Protein 4UYB (pdb70)

Nearest PDB structures (foldseek):
  4uyb-assembly1_A  TM=1.003E+00  e=1.995E-89  Homo sapiens
  1o6u-assembly3_E  TM=9.788E-01  e=4.193E-72  Homo sapiens
  1olm-assembly3_E  TM=9.752E-01  e=8.250E-71  Homo sapiens
  4tlg-assembly1_A  TM=9.665E-01  e=6.678E-67  Homo sapiens
  4tlg-assembly2_B  TM=9.667E-01  e=4.711E-65  Homo sapiens

Foldseek 3Di:
DFQLAVVGDDPVSVVLLVVQVPVQVPQDVLDPDPDRRNLSLLCNLVVSDNVNSNVLVVVLSVVCVVLVVVCLLVDDFPPCCVAFQWWFWFFAWPVRQTETEHEQQAADQQLVCLQDPLSSLLSVLVSRVSVSQVSQVVSCVVPVHHGQAHEYEYEAANPDFSCVPPRNLVSVLVNLLCCVSHVGPHYQAYEYHQAALLVLLSCLSNVVSHDPVHVVRYHYDFPPQLVVRCVIHPLCRQQVVSNHQHADPVRHSVNVVGTHNGHRRPPVSGPHNADDDAFPDKDKAFAQGKDKDKDQFDDFFKKKKKKKAWPDWWKKKFKWFDAADDDDDDRVVTHGPGDIDTGHRHVPMDIGMDTRHDGTMMMIMIGNHTHDDGIIMMGMDIDIRDGNPVVCVCSVRHHYD

Structure (mmCIF, N/CA/C/O backbone):
data_4UYB
#
_entry.id   4UYB
#
_cell.length_a   83.243
_cell.length_b   83.243
_cell.length_c   174.363
_cell.angle_alpha   90.00
_cell.angle_beta   90.00
_cell.angle_gamma   90.00
#
_symmetry.space_group_name_H-M   'P 41 21 2'
#
loop_
_entity.id
_entity.type
_entity.pdbx_description
1 polymer 'SEC14-LIKE PROTEIN 3'
2 non-polymer 1,2-ETHANEDIOL
3 non-polymer 'UNKNOWN LIGAND'
4 water water
#
loop_
_atom_site.group_PDB
_atom_site.id
_atom_site.type_symbol
_atom_site.label_atom_id
_atom_site.label_alt_id
_atom_site.label_comp_id
_atom_site.label_asym_id
_atom_site.label_entity_id
_atom_site.label_seq_id
_atom_site.pdbx_PDB_ins_code
_atom_site.Cartn_x
_atom_site.Cartn_y
_atom_site.Cartn_z
_atom_site.occupancy
_atom_site.B_iso_or_equiv
_atom_site.auth_seq_id
_atom_site.auth_comp_id
_atom_site.auth_asym_id
_atom_site.auth_atom_id
_atom_site.pdbx_PDB_model_num
ATOM 1 N N . SER A 1 1 ? -24.585 35.901 -44.225 1.00 48.62 0 SER A N 1
ATOM 2 C CA . SER A 1 1 ? -24.567 36.310 -42.804 1.00 43.13 0 SER A CA 1
ATOM 3 C C . SER A 1 1 ? -23.113 36.465 -42.393 1.00 39.82 0 SER A C 1
ATOM 4 O O . SER A 1 1 ? -22.185 35.877 -42.994 1.00 44.60 0 SER A O 1
ATOM 7 N N . MET A 1 2 ? -22.922 37.241 -41.322 1.00 36.30 1 MET A N 1
ATOM 8 C CA . MET A 1 2 ? -21.555 37.505 -40.816 1.00 29.98 1 MET A CA 1
ATOM 9 C C . MET A 1 2 ? -21.411 36.845 -39.461 1.00 26.68 1 MET A C 1
ATOM 10 O O . MET A 1 2 ? -22.362 36.772 -38.706 1.00 23.88 1 MET A O 1
ATOM 15 N N . SER A 1 3 ? -20.179 36.380 -39.194 1.00 28.11 2 SER A N 1
ATOM 16 C CA . SER A 1 3 ? -19.999 35.447 -38.085 1.00 25.13 2 SER A CA 1
ATOM 17 C C . SER A 1 3 ? -19.778 36.165 -36.787 1.00 20.92 2 SER A C 1
ATOM 18 O O . SER A 1 3 ? -19.753 35.466 -35.766 1.00 27.40 2 SER A O 1
ATOM 21 N N . GLY A 1 4 ? -19.680 37.467 -36.755 1.00 19.00 3 GLY A N 1
ATOM 22 C CA . GLY A 1 4 ? -19.493 38.131 -35.483 1.00 17.08 3 GLY A CA 1
ATOM 23 C C . GLY A 1 4 ? -18.103 37.956 -34.895 1.00 18.41 3 GLY A C 1
ATOM 24 O O . GLY A 1 4 ? -17.904 38.019 -33.668 1.00 18.92 3 GLY A O 1
ATOM 25 N N . ARG A 1 5 ? -17.096 37.747 -35.770 1.00 19.26 4 ARG A N 1
ATOM 26 C CA . ARG A 1 5 ? -15.701 37.626 -35.435 1.00 19.01 4 ARG A CA 1
ATOM 27 C C . ARG A 1 5 ? -14.956 38.764 -36.037 1.00 18.38 4 ARG A C 1
ATOM 28 O O . ARG A 1 5 ? -15.343 39.327 -37.123 1.00 21.21 4 ARG A O 1
ATOM 36 N N . VAL A 1 6 ? -13.832 39.121 -35.413 1.00 20.29 5 VAL A N 1
ATOM 37 C CA . VAL A 1 6 ? -12.941 40.135 -36.017 1.00 23.50 5 VAL A CA 1
ATOM 38 C C . VAL A 1 6 ? -12.661 39.812 -37.458 1.00 23.46 5 VAL A C 1
ATOM 39 O O . VAL A 1 6 ? -12.398 38.619 -37.813 1.00 23.54 5 VAL A O 1
ATOM 43 N N . GLY A 1 7 ? -12.804 40.825 -38.314 1.00 23.32 6 GLY A N 1
ATOM 44 C CA . GLY A 1 7 ? -12.517 40.688 -39.789 1.00 26.93 6 GLY A CA 1
ATOM 45 C C . GLY A 1 7 ? -13.732 40.158 -40.533 1.00 25.11 6 GLY A C 1
ATOM 46 O O . GLY A 1 7 ? -13.747 40.153 -41.771 1.00 29.72 6 GLY A O 1
ATOM 47 N N . ASP A 1 8 ? -14.780 39.748 -39.824 1.00 23.96 7 ASP A N 1
ATOM 48 C CA . ASP A 1 8 ? -16.008 39.272 -40.361 1.00 25.44 7 ASP A CA 1
ATOM 49 C C . ASP A 1 8 ? -17.237 39.789 -39.624 1.00 22.65 7 ASP A C 1
ATOM 50 O O . ASP A 1 8 ? -18.133 39.006 -39.281 1.00 29.11 7 ASP A O 1
ATOM 55 N N . LEU A 1 9 ? -17.254 41.089 -39.373 1.00 19.82 8 LEU A N 1
ATOM 56 C CA . LEU A 1 9 ? -18.378 41.755 -38.718 1.00 17.79 8 LEU A CA 1
ATOM 57 C C . LEU A 1 9 ? -19.259 42.468 -39.721 1.00 17.21 8 LEU A C 1
ATOM 58 O O . LE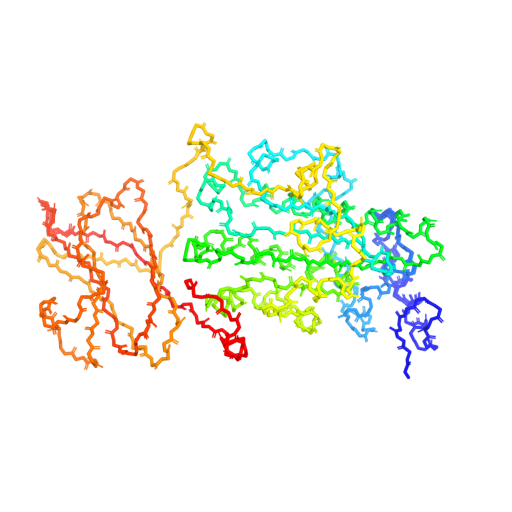U A 1 9 ? -18.742 43.161 -40.595 1.00 23.11 8 LEU A O 1
ATOM 63 N N . SER A 1 10 ? -20.545 42.310 -39.548 1.00 15.61 9 SER A N 1
ATOM 64 C CA . SER A 1 10 ? -21.504 43.149 -40.273 1.00 16.31 9 SER A CA 1
ATOM 65 C C . SER A 1 10 ? -21.423 44.594 -39.744 1.00 15.92 9 SER A C 1
ATOM 66 O O . SER A 1 10 ? -20.953 44.812 -38.613 1.00 16.28 9 SER A O 1
ATOM 69 N N . PRO A 1 11 ? -21.957 45.579 -40.488 1.00 17.58 10 PRO A N 1
ATOM 70 C CA . PRO A 1 11 ? -22.032 46.926 -39.922 1.00 16.70 10 PRO A CA 1
ATOM 71 C C . PRO A 1 11 ? -22.778 46.933 -38.583 1.00 16.41 10 PRO A C 1
ATOM 72 O O . PRO A 1 11 ? -22.318 47.673 -37.690 1.00 16.98 10 PRO A O 1
ATOM 76 N N . LYS A 1 12 ? -23.869 46.196 -38.465 1.00 16.71 11 LYS A N 1
ATOM 77 C CA . LYS A 1 12 ? -24.617 46.139 -37.174 1.00 16.10 11 LYS A CA 1
ATOM 78 C C . LYS A 1 12 ? -23.790 45.568 -36.077 1.00 14.51 11 LYS A C 1
ATOM 79 O O . LYS A 1 12 ? -23.808 46.093 -34.956 1.00 17.03 11 LYS A O 1
ATOM 85 N N . GLN A 1 13 ? -23.127 44.452 -36.337 1.00 13.82 12 GLN A N 1
ATOM 86 C CA . GLN A 1 13 ? -22.257 43.834 -35.323 1.00 13.13 12 GLN A CA 1
ATOM 87 C C . GLN A 1 13 ? -21.189 44.767 -34.905 1.00 13.82 12 GLN A C 1
ATOM 88 O O . GLN A 1 13 ? -20.852 44.841 -33.695 1.00 15.78 12 GLN A O 1
ATOM 94 N N . ALA A 1 14 ? -20.549 45.477 -35.828 1.00 14.65 13 ALA A N 1
ATOM 95 C CA . ALA A 1 14 ? -19.500 46.393 -35.470 1.00 16.27 13 ALA A CA 1
ATOM 96 C C . ALA A 1 14 ? -20.000 47.550 -34.634 1.00 16.96 13 ALA A C 1
ATOM 97 O O . ALA A 1 14 ? -19.336 47.963 -33.679 1.00 17.84 13 ALA A O 1
ATOM 99 N N . GLU A 1 15 ? -21.164 48.107 -34.960 1.00 16.11 14 GLU A N 1
ATOM 100 C CA . GLU A 1 15 ? -21.709 49.185 -34.236 1.00 16.61 14 GLU A CA 1
ATOM 101 C C . GLU A 1 15 ? -22.079 48.678 -32.804 1.00 15.78 14 GLU A C 1
ATOM 102 O O . GLU A 1 15 ? -21.868 49.408 -31.790 1.00 19.18 14 GLU A O 1
ATO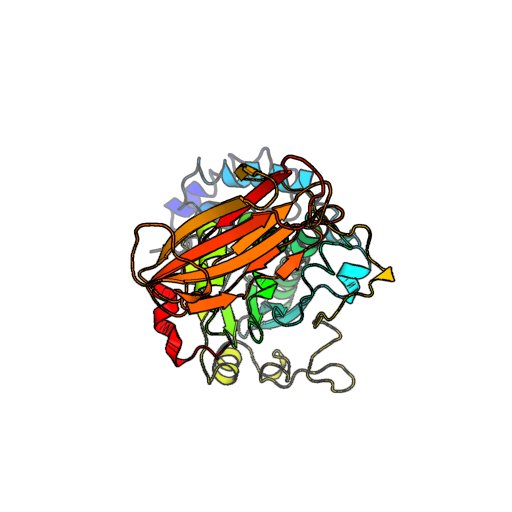M 108 N N . THR A 1 16 ? -22.648 47.511 -32.702 1.00 14.35 15 THR A N 1
ATOM 109 C CA . THR A 1 16 ? -22.974 46.908 -31.394 1.00 14.64 15 THR A CA 1
ATOM 110 C C . THR A 1 16 ? -21.741 46.698 -30.594 1.00 15.79 15 THR A C 1
ATOM 111 O O . THR A 1 16 ? -21.712 47.016 -29.357 1.00 17.60 15 THR A O 1
ATOM 115 N N . LEU A 1 17 ? -20.649 46.211 -31.213 1.00 14.96 16 LEU A N 1
ATOM 116 C CA . LEU A 1 17 ? -19.350 46.057 -30.502 1.00 15.14 16 LEU A CA 1
ATOM 117 C C . LEU A 1 17 ? -18.895 47.406 -29.925 1.00 17.52 16 LEU A C 1
ATOM 118 O O . LEU A 1 17 ? -18.424 47.478 -28.776 1.00 19.43 16 LEU A O 1
ATOM 123 N N A ALA A 1 18 ? -18.826 48.417 -30.809 0.60 17.54 17 ALA A N 1
ATOM 124 N N B ALA A 1 18 ? -19.154 48.515 -30.659 0.40 17.13 17 ALA A N 1
ATOM 125 C CA A ALA A 1 18 ? -18.273 49.714 -30.439 0.60 19.29 17 ALA A CA 1
ATOM 126 C CA B ALA A 1 18 ? -18.922 49.878 -30.115 0.40 18.09 17 ALA A CA 1
ATOM 127 C C A ALA A 1 18 ? -19.051 50.276 -29.228 0.60 16.57 17 ALA A C 1
ATOM 128 C C B ALA A 1 18 ? -19.810 50.252 -28.911 0.40 17.41 17 ALA A C 1
ATOM 129 O O A ALA A 1 18 ? -18.472 50.830 -28.302 0.60 18.53 17 ALA A O 1
ATOM 130 O O B ALA A 1 18 ? -19.327 50.726 -27.877 0.40 17.71 17 ALA A O 1
ATOM 133 N N A LYS A 1 19 ? -20.380 50.052 -29.265 0.60 18.07 18 LYS A N 1
ATOM 134 N N B LYS A 1 19 ? -21.120 50.031 -29.010 0.40 18.29 18 LYS A N 1
ATOM 135 C CA A LYS A 1 19 ? -21.283 50.466 -28.189 0.60 17.81 18 LYS A CA 1
ATOM 136 C CA B LYS A 1 19 ? -21.983 50.426 -27.882 0.40 18.29 18 LYS A CA 1
ATOM 137 C C A LYS A 1 19 ? -21.077 49.652 -26.915 0.60 17.99 18 LYS A C 1
ATOM 138 C C B LYS A 1 19 ? -21.602 49.550 -26.709 0.40 15.61 18 LYS A C 1
ATOM 139 O O A LYS A 1 19 ? -20.886 50.258 -25.826 0.60 16.03 18 LYS A O 1
ATOM 140 O O B LYS A 1 19 ? -21.842 49.963 -25.514 0.40 14.94 18 LYS A O 1
ATOM 151 N N A PHE A 1 20 ? -21.155 48.318 -27.020 0.60 17.64 19 PHE A N 1
ATOM 152 N N B PHE A 1 20 ? -20.941 48.400 -26.999 0.40 16.98 19 PHE A N 1
ATOM 153 C CA A PHE A 1 20 ? -20.980 47.415 -25.845 0.60 16.04 19 PHE A CA 1
ATOM 154 C CA B PHE A 1 20 ? -20.452 47.454 -25.946 0.40 14.72 19 PHE A CA 1
ATOM 155 C C A PHE A 1 20 ? -19.732 47.853 -25.037 0.60 18.90 19 PHE A C 1
ATOM 156 C C B PHE A 1 20 ? -19.159 47.968 -25.282 0.40 16.57 19 PHE A C 1
ATOM 157 O O A PHE A 1 20 ? -19.816 47.990 -23.808 0.60 20.35 19 PHE A O 1
ATOM 158 O O B PHE A 1 20 ? -19.018 48.045 -24.081 0.40 19.91 19 PHE A O 1
ATOM 173 N N A ARG A 1 21 ? -18.633 48.078 -25.755 0.60 21.87 20 ARG A N 1
ATOM 174 N N B ARG A 1 21 ? -18.187 48.292 -26.108 0.40 17.41 20 ARG A N 1
ATOM 175 C CA A ARG A 1 21 ? -17.384 48.560 -25.173 0.60 22.23 20 ARG A CA 1
ATOM 176 C CA B ARG A 1 21 ? -16.934 48.866 -25.658 0.40 21.38 20 ARG A CA 1
ATOM 177 C C A ARG A 1 21 ? -17.524 49.869 -24.464 0.60 22.64 20 ARG A C 1
ATOM 178 C C B ARG A 1 21 ? -17.235 50.062 -24.723 0.40 21.47 20 ARG A C 1
ATOM 179 O O A ARG A 1 21 ? -17.217 49.916 -23.204 0.60 22.31 20 ARG A O 1
ATOM 180 O O B ARG A 1 21 ? -16.230 50.406 -23.948 0.40 24.50 20 ARG A O 1
ATOM 195 N N A GLU A 1 22 ? -17.923 50.975 -25.188 0.60 23.23 21 GLU A N 1
ATOM 196 N N B GLU A 1 22 ? -18.562 50.588 -24.735 0.40 18.93 21 GLU A N 1
ATOM 197 C CA A GLU A 1 22 ? -18.282 52.194 -24.522 0.60 22.62 21 GLU A CA 1
ATOM 198 C CA B GLU A 1 22 ? -19.004 51.787 -23.849 0.40 21.92 21 GLU A CA 1
ATOM 199 C C A GLU A 1 22 ? -18.946 51.800 -23.179 0.60 22.90 21 GLU A C 1
ATOM 200 C C B GLU A 1 22 ? -19.981 51.517 -22.645 0.40 17.77 21 GLU A C 1
ATOM 201 O O A GLU A 1 22 ? -18.529 52.239 -22.146 0.60 25.96 21 GLU A O 1
ATOM 202 O O B GLU A 1 22 ? -19.868 52.139 -21.529 0.40 16.86 21 GLU A O 1
ATOM 213 N N A ASN A 1 23 ? -19.936 50.900 -23.263 0.60 20.18 22 ASN A N 1
ATOM 214 N N B ASN A 1 23 ? -20.972 50.636 -22.832 0.40 17.85 22 ASN A N 1
ATOM 215 C CA A ASN A 1 23 ? -20.751 50.482 -22.127 0.60 20.27 22 ASN A CA 1
ATOM 216 C CA B ASN A 1 23 ? -21.910 50.310 -21.775 0.40 17.09 22 ASN A CA 1
ATOM 217 C C A ASN A 1 23 ? -20.004 49.750 -21.004 0.60 19.62 22 ASN A C 1
ATOM 218 C C B ASN A 1 23 ? -21.192 49.685 -20.539 0.40 15.43 22 ASN A C 1
ATOM 219 O O A ASN A 1 23 ? -20.312 49.965 -19.840 0.60 22.15 22 ASN A O 1
ATOM 220 O O B ASN A 1 23 ? -21.637 49.750 -19.359 0.40 16.40 22 ASN A O 1
ATOM 229 N N A VAL A 1 24 ? -19.010 48.919 -21.357 0.60 19.85 23 VAL A N 1
ATOM 230 N N B VAL A 1 24 ? -20.091 49.032 -20.793 0.40 15.71 23 VAL A N 1
ATOM 231 C CA A VAL A 1 24 ? -18.279 48.111 -20.361 0.60 20.56 23 VAL A CA 1
ATOM 232 C CA B VAL A 1 24 ? -19.329 48.305 -19.757 0.40 14.64 23 VAL A CA 1
ATOM 233 C C A VAL A 1 24 ? -16.921 48.649 -20.143 0.60 20.83 23 VAL A C 1
ATOM 234 C C B VAL A 1 24 ? -17.986 49.002 -19.391 0.40 16.31 23 VAL A C 1
ATOM 235 O O A VAL A 1 24 ? -16.051 48.002 -19.551 0.60 24.80 23 VAL A O 1
ATOM 236 O O B VAL A 1 24 ? -17.113 48.317 -18.769 0.40 16.54 23 VAL A O 1
ATOM 243 N N A GLN A 1 25 ? -16.794 49.900 -20.454 0.50 22.56 24 GLN A N 1
ATOM 244 N N B GLN A 1 25 ? -17.828 50.335 -19.669 0.50 20.06 24 GLN A N 1
ATOM 245 C CA A GLN A 1 25 ? -15.622 50.658 -20.111 0.50 27.67 24 GLN A CA 1
ATOM 246 C CA B GLN A 1 25 ? -16.552 51.030 -19.621 0.50 26.82 24 GLN A CA 1
ATOM 247 C C A GLN A 1 25 ? -15.241 50.599 -18.596 0.50 26.61 24 GLN A C 1
ATOM 248 C C B GLN A 1 25 ? -15.930 50.777 -18.290 0.50 27.06 24 GLN A C 1
ATOM 249 O O A GLN A 1 25 ? -14.110 50.628 -18.320 0.50 37.84 24 GLN A O 1
ATOM 250 O O B GLN A 1 25 ? -14.735 50.624 -18.164 0.50 31.31 24 GLN A O 1
ATOM 261 N N A ASP A 1 26 ? -16.285 50.555 -17.765 0.50 35.07 25 ASP A N 1
ATOM 262 N N B ASP A 1 26 ? -16.856 50.711 -17.308 0.50 25.39 25 ASP A N 1
ATOM 263 C CA A ASP A 1 26 ? -16.308 50.487 -16.306 0.50 34.57 25 ASP A CA 1
ATOM 264 C CA B ASP A 1 26 ? -16.398 50.765 -15.860 0.50 26.85 25 ASP A CA 1
ATOM 265 C C A ASP A 1 26 ? -15.716 49.294 -15.631 0.50 40.81 25 ASP A C 1
ATOM 266 C C B ASP A 1 26 ? -15.759 49.495 -15.400 0.50 27.57 25 ASP A C 1
ATOM 267 O O A ASP A 1 26 ? -15.093 49.377 -14.557 0.50 47.33 25 ASP A O 1
ATOM 268 O O B ASP A 1 26 ? -15.019 49.438 -14.393 0.50 34.07 25 ASP A O 1
ATOM 277 N N A VAL A 1 27 ? -15.865 48.162 -16.261 0.50 40.13 26 VAL A N 1
ATOM 278 N N B VAL A 1 27 ? -15.953 48.407 -16.118 0.50 27.15 26 VAL A N 1
ATOM 279 C CA A VAL A 1 27 ? -15.305 46.946 -15.716 0.50 34.07 26 VAL A CA 1
ATOM 280 C CA B VAL A 1 27 ? -15.358 47.150 -15.704 0.50 30.10 26 VAL A CA 1
ATOM 281 C C A VAL A 1 27 ? -14.001 46.651 -16.412 0.50 30.39 26 VAL A C 1
ATOM 282 C C B VAL A 1 27 ? -14.055 46.758 -16.393 0.50 29.05 26 VAL A C 1
ATOM 283 O O A VAL A 1 27 ? -13.210 45.836 -15.969 0.50 29.88 26 VAL A O 1
ATOM 284 O O B VAL A 1 27 ? -13.325 45.887 -15.951 0.50 38.95 26 VAL A O 1
ATOM 291 N N A LEU A 1 28 ? -13.783 47.373 -17.516 0.50 28.77 27 LEU A N 1
ATOM 292 N N B LEU A 1 28 ? -13.737 47.418 -17.470 0.50 25.88 27 LEU A N 1
ATOM 293 C CA A LEU A 1 28 ? -12.597 46.982 -18.327 0.50 29.03 27 LEU A CA 1
ATOM 294 C CA B LEU A 1 28 ? -12.576 46.822 -18.208 0.50 26.31 27 LEU A CA 1
ATOM 295 C C A LEU A 1 28 ? -11.310 47.180 -17.635 0.50 31.05 27 LEU A C 1
ATOM 296 C C B LEU A 1 28 ? -11.101 46.924 -17.763 0.50 28.12 27 LEU A C 1
ATOM 297 O O A LEU A 1 28 ? -10.370 46.477 -17.971 0.50 38.51 27 LEU A O 1
ATOM 298 O O B LEU A 1 28 ? -10.319 46.009 -18.047 0.50 36.10 27 LEU A O 1
ATOM 307 N N A PRO A 1 29 ? -11.270 48.217 -16.680 0.50 30.91 28 PRO A N 1
ATOM 308 N N B PRO A 1 29 ? -10.729 48.089 -17.157 0.50 32.12 28 PRO A N 1
ATOM 309 C CA A PRO A 1 29 ? -9.915 48.405 -16.001 0.50 27.49 28 PRO A CA 1
ATOM 310 C CA B PRO A 1 29 ? -9.475 48.276 -16.489 0.50 33.77 28 PRO A CA 1
ATOM 311 C C A PRO A 1 29 ? -9.287 47.199 -15.287 0.50 35.05 28 PRO A C 1
ATOM 312 C C B PRO A 1 29 ? -9.007 47.171 -15.498 0.50 39.39 28 PRO A C 1
ATOM 313 O O A PRO A 1 29 ? -8.068 47.123 -14.988 0.50 38.79 28 PRO A O 1
ATOM 314 O O B PRO A 1 29 ? -7.732 47.037 -15.255 0.50 41.69 28 PRO A O 1
ATOM 321 N N A ALA A 1 30 ? -10.130 46.233 -15.062 0.50 31.08 29 ALA A N 1
ATOM 322 N N B ALA A 1 30 ? -10.001 46.470 -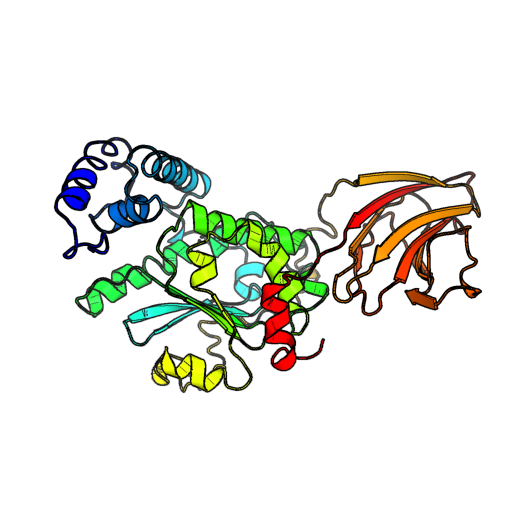14.995 0.50 36.38 29 ALA A N 1
ATOM 323 C CA A ALA A 1 30 ? -9.678 44.989 -14.415 0.50 23.39 29 ALA A CA 1
ATOM 324 C CA B ALA A 1 30 ? -9.872 45.442 -14.030 0.50 31.98 29 ALA A CA 1
ATOM 325 C C A ALA A 1 30 ? -9.107 43.848 -15.278 0.50 26.91 29 ALA A C 1
ATOM 326 C C B ALA A 1 30 ? -9.494 44.079 -14.789 0.50 24.38 29 ALA A C 1
ATOM 327 O O A ALA A 1 30 ? -8.781 42.842 -14.660 0.50 26.71 29 ALA A O 1
ATOM 328 O O B ALA A 1 30 ? -9.062 43.028 -14.240 0.50 29.34 29 ALA A O 1
ATOM 331 N N A LEU A 1 31 ? -8.952 43.937 -16.626 0.60 25.58 30 LEU A N 1
ATOM 332 N N B LEU A 1 31 ? -9.696 44.110 -16.090 0.40 20.11 30 LEU A N 1
ATOM 333 C CA A LEU A 1 31 ? -8.633 42.760 -17.452 0.60 21.38 30 LEU A CA 1
ATOM 334 C CA B LEU A 1 31 ? -9.392 42.953 -16.930 0.40 19.17 30 LEU A CA 1
ATOM 335 C C A LEU A 1 31 ? -7.275 42.806 -18.114 0.60 21.66 30 LEU A C 1
ATOM 336 C C B LEU A 1 31 ? -8.029 43.075 -17.366 0.40 16.58 30 LEU A C 1
ATOM 337 O O A LEU A 1 31 ? -6.838 43.870 -18.544 0.60 25.66 30 LEU A O 1
ATOM 338 O O B LEU A 1 31 ? -7.512 44.174 -17.475 0.40 20.14 30 LEU A O 1
ATOM 347 N N A PRO A 1 32 ? -6.660 41.599 -18.284 0.60 19.80 31 PRO A N 1
ATOM 348 N N B PRO A 1 32 ? -7.487 41.923 -17.679 0.40 16.17 31 PRO A N 1
ATOM 349 C CA A PRO A 1 32 ? -5.340 41.491 -18.934 0.60 21.11 31 PRO A CA 1
ATOM 350 C CA B PRO A 1 32 ? -6.118 41.852 -18.204 0.40 15.76 31 PRO A CA 1
ATOM 351 C C A PRO A 1 32 ? -5.330 41.691 -20.462 0.60 19.38 31 PRO A C 1
ATOM 352 C C B PRO A 1 32 ? -6.005 42.241 -19.697 0.40 13.78 31 PRO A C 1
ATOM 353 O O A PRO A 1 32 ? -4.336 42.243 -20.983 0.60 23.01 31 PRO A O 1
ATOM 354 O O B PRO A 1 32 ? -4.965 42.696 -20.110 0.40 17.13 31 PRO A O 1
ATOM 361 N N A ASN A 1 33 ? -6.385 41.218 -21.197 0.60 16.90 32 ASN A N 1
ATOM 362 N N B ASN A 1 33 ? -7.097 42.055 -20.448 0.40 12.23 32 ASN A N 1
ATOM 363 C CA A ASN A 1 33 ? -6.426 41.460 -22.615 0.60 16.57 32 ASN A CA 1
ATOM 364 C CA B ASN A 1 33 ? -6.985 42.349 -21.888 0.40 11.88 32 ASN A CA 1
ATOM 365 C C A ASN A 1 33 ? -7.848 41.611 -23.156 0.60 16.93 32 ASN A C 1
ATOM 366 C C B ASN A 1 33 ? -8.372 42.546 -22.459 0.40 11.79 32 ASN A C 1
ATOM 367 O O A ASN A 1 33 ? -8.411 40.664 -23.723 0.60 18.16 32 ASN A O 1
ATOM 368 O O B ASN A 1 33 ? -8.901 41.665 -23.172 0.40 10.73 32 ASN A O 1
ATOM 377 N N A PRO A 1 34 ? -8.444 42.781 -22.952 0.60 18.26 33 PRO A N 1
ATOM 378 N N B PRO A 1 34 ? -8.992 43.692 -22.154 0.40 12.29 33 PRO A N 1
ATOM 379 C CA A PRO A 1 34 ? -9.818 42.950 -23.441 0.60 19.94 33 PRO A CA 1
ATOM 380 C CA B PRO A 1 34 ? -10.350 43.910 -22.588 0.40 13.73 33 PRO A CA 1
ATOM 381 C C A PRO A 1 34 ? -9.817 43.412 -24.932 0.60 16.09 33 PRO A C 1
ATOM 382 C C B PRO A 1 34 ? -10.516 44.334 -24.052 0.40 11.43 33 PRO A C 1
ATOM 383 O O A PRO A 1 34 ? -10.285 44.507 -25.264 0.60 17.88 33 PRO A O 1
ATOM 384 O O B PRO A 1 34 ? -11.132 45.307 -24.346 0.40 10.87 33 PRO A O 1
ATOM 391 N N A ASP A 1 35 ? -9.315 42.551 -25.778 0.60 14.65 34 ASP A N 1
ATOM 392 N N B ASP A 1 35 ? -9.854 43.578 -24.975 0.40 10.06 34 ASP A N 1
ATOM 393 C CA A ASP A 1 35 ? -9.247 42.871 -27.192 0.60 13.08 34 ASP A CA 1
ATOM 394 C CA B ASP A 1 35 ? -9.917 43.921 -26.368 0.40 10.88 34 ASP A CA 1
ATOM 395 C C A ASP A 1 35 ? -10.607 42.670 -27.845 0.60 14.13 34 ASP A C 1
ATOM 396 C C B ASP A 1 35 ? -11.196 43.460 -27.078 0.40 11.03 34 ASP A C 1
ATOM 397 O O A ASP A 1 35 ? -11.566 42.213 -27.169 0.60 14.57 34 ASP A O 1
ATOM 398 O O B ASP A 1 35 ? -12.106 42.953 -26.445 0.40 9.45 34 ASP A O 1
ATOM 407 N N A ASP A 1 36 ? -10.726 42.987 -29.147 0.60 16.30 35 ASP A N 1
ATOM 408 N N B ASP A 1 36 ? -11.248 43.704 -28.400 0.40 12.17 35 ASP A N 1
ATOM 409 C CA A ASP A 1 36 ? -12.075 42.912 -29.720 0.60 17.54 35 ASP A CA 1
ATOM 410 C CA B ASP A 1 36 ? -12.406 43.156 -29.280 0.40 14.70 35 ASP A CA 1
ATOM 411 C C A ASP A 1 36 ? -12.545 41.554 -29.604 0.60 16.04 35 ASP A C 1
ATOM 412 C C B ASP A 1 36 ? -12.570 41.578 -29.381 0.40 15.18 35 ASP A C 1
ATOM 413 O O A ASP A 1 36 ? -13.713 41.236 -29.554 0.60 16.24 35 ASP A O 1
ATOM 414 O O B ASP A 1 36 ? -13.703 41.144 -29.249 0.40 15.98 35 ASP A O 1
ATOM 423 N N . TYR A 1 37 ? -11.550 40.707 -29.627 1.00 18.06 36 TYR A N 1
ATOM 424 C CA . TYR A 1 37 ? -11.784 39.241 -29.600 1.00 19.06 36 TYR A CA 1
ATOM 425 C C . TYR A 1 37 ? -12.514 38.860 -28.295 1.00 17.53 36 TYR A C 1
ATOM 426 O O . TYR A 1 37 ? -13.495 38.057 -28.336 1.00 17.15 36 TYR A O 1
ATOM 435 N N . PHE A 1 38 ? -11.950 39.371 -27.187 1.00 17.92 37 PHE A N 1
ATOM 436 C CA . PHE A 1 38 ? -12.538 39.108 -25.897 1.00 15.32 37 PHE A CA 1
ATOM 437 C C . PHE A 1 38 ? -13.997 39.537 -25.809 1.00 15.65 37 PHE A C 1
ATOM 438 O O . PHE A 1 38 ? -14.879 38.774 -25.446 1.00 15.64 37 PHE A O 1
ATOM 446 N N . LEU A 1 39 ? -14.235 40.801 -26.196 1.00 15.94 38 LEU A N 1
ATOM 447 C CA . LEU A 1 39 ? -15.612 41.382 -26.135 1.00 16.35 38 LEU A CA 1
ATOM 448 C C . LEU A 1 39 ? -16.611 40.629 -26.979 1.00 13.98 38 LEU A C 1
ATOM 449 O O . LEU A 1 39 ? -17.753 40.404 -26.591 1.00 14.16 38 LEU A O 1
ATOM 454 N N . LEU A 1 40 ? -16.140 40.258 -28.160 1.00 14.06 39 LEU A N 1
ATOM 455 C CA . LEU A 1 40 ? -17.022 39.601 -29.118 1.00 13.25 39 LEU A CA 1
ATOM 456 C C . LEU A 1 40 ? -17.477 38.196 -28.674 1.00 12.09 39 LEU A C 1
ATOM 457 O O . LEU A 1 40 ? -18.542 37.721 -29.085 1.00 13.11 39 LEU A O 1
ATOM 462 N N . ARG A 1 41 ? -16.682 37.524 -27.794 1.00 12.88 40 ARG A N 1
ATOM 463 C CA . ARG A 1 41 ? -17.154 36.235 -27.238 1.00 12.79 40 ARG A CA 1
ATOM 464 C C . ARG A 1 41 ? -18.483 36.419 -26.454 1.00 11.39 40 ARG A C 1
ATOM 465 O O . ARG A 1 41 ? -19.389 35.636 -26.560 1.00 12.70 40 ARG A O 1
ATOM 473 N N . TRP A 1 42 ? -18.515 37.512 -25.627 1.00 12.67 41 TRP A N 1
ATOM 474 C CA . TRP A 1 42 ? -19.696 37.805 -24.856 1.00 13.84 41 TRP A CA 1
ATOM 475 C C . TRP A 1 42 ? -20.912 38.129 -25.714 1.00 12.81 41 TRP A C 1
ATOM 476 O O . TRP A 1 42 ? -22.034 37.657 -25.499 1.00 14.13 41 TRP A O 1
ATOM 487 N N . LEU A 1 43 ? -20.634 38.959 -26.750 1.00 12.34 42 LEU A N 1
ATOM 488 C CA . LEU A 1 43 ? -21.690 39.318 -27.659 1.00 11.82 42 LEU A CA 1
ATOM 489 C C . LEU A 1 43 ? -22.195 38.102 -28.439 1.00 11.59 42 LEU A C 1
ATOM 490 O O . LEU A 1 43 ? -23.426 37.919 -28.545 1.00 12.94 42 LEU A O 1
ATOM 495 N N . ARG A 1 44 ? -21.271 37.307 -28.975 1.00 11.29 43 ARG A N 1
ATOM 496 C CA . ARG A 1 44 ? -21.772 36.135 -29.709 1.00 12.16 43 ARG A CA 1
ATOM 497 C C . ARG A 1 44 ? -22.637 35.192 -28.857 1.00 12.09 43 ARG A C 1
ATOM 498 O O . ARG A 1 44 ? -23.611 34.629 -29.243 1.00 14.19 43 ARG A O 1
ATOM 506 N N . ALA A 1 45 ? -22.180 35.086 -27.563 1.00 11.42 44 ALA A N 1
ATOM 507 C CA . ALA A 1 45 ? -22.907 34.197 -26.651 1.00 12.27 44 ALA A CA 1
ATOM 508 C C . ALA A 1 45 ? -24.370 34.541 -26.393 1.00 13.21 44 ALA A C 1
ATOM 509 O O . ALA A 1 45 ? -25.194 33.708 -26.033 1.00 15.01 44 ALA A O 1
ATOM 511 N N . ARG A 1 46 ? -24.697 35.836 -26.586 1.00 13.41 45 ARG A N 1
ATOM 512 C CA . ARG A 1 46 ? -26.021 36.356 -26.378 1.00 15.15 45 ARG A CA 1
ATOM 513 C C . ARG A 1 46 ? -26.593 37.025 -27.643 1.00 14.60 45 ARG A C 1
ATOM 514 O O . ARG A 1 46 ? -27.408 37.912 -27.597 1.00 15.11 45 ARG A O 1
ATOM 522 N N . ASN A 1 47 ? -26.074 36.555 -28.803 1.00 13.64 46 ASN A N 1
ATOM 523 C CA A ASN A 1 47 ? -26.651 37.027 -30.094 0.50 14.98 46 ASN A CA 1
ATOM 524 C CA B ASN A 1 47 ? -26.573 37.027 -30.127 0.50 16.42 46 ASN A CA 1
ATOM 525 C C . ASN A 1 47 ? -26.648 38.538 -30.236 1.00 14.53 46 ASN A C 1
ATOM 526 O O . ASN A 1 47 ? -27.630 39.148 -30.778 1.00 16.87 46 ASN A O 1
ATOM 535 N N . PHE A 1 48 ? -25.590 39.169 -29.744 1.00 13.59 47 PHE A N 1
ATOM 536 C CA . PHE A 1 48 ? -25.416 40.592 -29.897 1.00 13.32 47 PHE A CA 1
ATOM 537 C C . PHE A 1 48 ? -26.486 41.457 -29.152 1.00 14.25 47 PHE A C 1
ATOM 538 O O . PHE A 1 48 ? -26.655 42.620 -29.458 1.00 16.60 47 PHE A O 1
ATOM 546 N N . ASP A 1 49 ? -27.112 40.847 -28.103 1.00 14.80 48 ASP A N 1
ATOM 547 C CA . ASP A 1 49 ? -28.008 41.615 -27.254 1.00 16.79 48 ASP A CA 1
ATOM 548 C C . ASP A 1 49 ? -27.162 42.369 -26.232 1.00 16.21 48 ASP A C 1
ATOM 549 O O . ASP A 1 49 ? -26.487 41.719 -25.414 1.00 17.05 48 ASP A O 1
ATOM 554 N N . LEU A 1 50 ? -27.153 43.658 -26.315 1.00 16.69 49 LEU A N 1
ATOM 555 C CA . LEU A 1 50 ? -26.303 44.507 -25.437 1.00 16.92 49 LEU A CA 1
ATOM 556 C C . LEU A 1 50 ? -26.551 44.255 -23.944 1.00 16.96 49 LEU A C 1
ATOM 557 O O . LEU A 1 50 ? -25.604 44.081 -23.183 1.00 19.52 49 LEU A O 1
ATOM 562 N N . GLN A 1 51 ? -27.830 44.218 -23.554 1.00 18.61 50 GLN A N 1
ATOM 563 C CA . GLN A 1 51 ? -28.118 44.078 -22.077 1.00 19.87 50 GLN A CA 1
ATOM 564 C C . GLN A 1 51 ? -27.676 42.736 -21.565 1.00 18.31 50 GLN A C 1
ATOM 565 O O . GLN A 1 51 ? -26.996 42.618 -20.486 1.00 20.35 50 GLN A O 1
ATOM 571 N N . LYS A 1 52 ? -28.006 41.628 -22.283 1.00 17.17 51 LYS A N 1
ATOM 572 C CA . LYS A 1 52 ? -27.637 40.286 -21.813 1.00 16.91 51 LYS A CA 1
ATOM 573 C C . LYS A 1 52 ? -26.167 40.057 -21.859 1.00 15.13 51 LYS A C 1
ATOM 574 O O . LYS A 1 52 ? -25.560 39.427 -20.956 1.00 16.83 51 LYS A O 1
ATOM 580 N N . SER A 1 53 ? -25.479 40.568 -22.881 1.00 14.56 52 SER A N 1
ATOM 581 C CA . SER A 1 53 ? -24.026 40.387 -23.002 1.00 14.04 52 SER A CA 1
ATOM 582 C C . SER A 1 53 ? -23.309 41.104 -21.868 1.00 13.78 52 SER A C 1
ATOM 583 O O . SER A 1 53 ? -22.337 40.572 -21.300 1.00 14.89 52 SER A O 1
ATOM 586 N N . GLU A 1 54 ? -23.816 42.300 -21.527 1.00 15.76 53 GLU A N 1
ATOM 587 C CA A GLU A 1 54 ? -23.277 43.117 -20.453 0.50 16.59 53 GLU A CA 1
ATOM 588 C CA B GLU A 1 54 ? -23.154 43.072 -20.458 0.50 16.29 53 GLU A CA 1
ATOM 589 C C . GLU A 1 54 ? -23.462 42.385 -19.121 1.00 16.37 53 GLU A C 1
ATOM 590 O O . GLU A 1 54 ? -22.537 42.299 -18.304 1.00 19.31 53 GLU A O 1
ATOM 601 N N . ALA A 1 55 ? -24.672 41.867 -18.915 1.00 18.81 54 ALA A N 1
ATOM 602 C CA . ALA A 1 55 ? -24.976 41.246 -17.584 1.00 20.20 54 ALA A CA 1
ATOM 603 C C . ALA A 1 55 ? -24.050 39.993 -17.430 1.00 18.93 54 ALA A C 1
ATOM 604 O O . ALA A 1 55 ? -23.550 39.672 -16.370 1.00 19.18 54 ALA A O 1
ATOM 606 N N . LEU A 1 56 ? -23.836 39.219 -18.511 1.00 15.76 55 LEU A N 1
ATOM 607 C CA . LEU A 1 56 ? -22.997 38.070 -18.499 1.00 13.99 55 LEU A CA 1
ATOM 608 C C . LEU A 1 56 ? -21.574 38.446 -18.182 1.00 14.14 55 LEU A C 1
ATOM 609 O O . LEU A 1 56 ? -20.893 37.812 -17.335 1.00 14.93 55 LEU A O 1
ATOM 614 N N . LEU A 1 57 ? -21.047 39.446 -18.827 1.00 13.99 56 LEU A N 1
ATOM 615 C CA . LEU A 1 57 ? -19.694 39.937 -18.581 1.00 14.43 56 LEU A CA 1
ATOM 616 C C . LEU A 1 57 ? -19.522 40.439 -17.115 1.00 18.26 56 LEU A C 1
ATOM 617 O O . LEU A 1 57 ? -18.504 40.149 -16.472 1.00 18.74 56 LEU A O 1
ATOM 622 N N . ARG A 1 58 ? -20.537 41.159 -16.611 1.00 17.95 57 ARG A N 1
ATOM 623 C CA . ARG A 1 58 ? -20.451 41.662 -15.255 1.00 19.45 57 ARG A CA 1
ATOM 624 C C . ARG A 1 58 ? -20.381 40.524 -14.225 1.00 18.55 57 ARG A C 1
ATOM 625 O O . ARG A 1 58 ? -19.659 40.604 -13.229 1.00 20.98 57 ARG A O 1
ATOM 633 N N . LYS A 1 59 ? -21.096 39.445 -14.453 1.00 17.46 58 LYS A N 1
ATOM 634 C CA . LYS A 1 59 ? -21.052 38.271 -13.552 1.00 16.66 58 LYS A CA 1
ATOM 635 C C . LYS A 1 59 ? -19.691 37.677 -13.630 1.00 17.21 58 LYS A C 1
ATOM 636 O O . LYS A 1 59 ? -19.123 37.235 -12.604 1.00 17.27 58 LYS A O 1
ATOM 642 N N . TYR A 1 60 ? -19.089 37.598 -14.836 1.00 15.36 59 TYR A N 1
ATOM 643 C CA . TYR A 1 60 ? -17.732 37.081 -14.981 1.00 14.82 59 TYR A CA 1
ATOM 644 C C . TYR A 1 60 ? -16.705 37.923 -14.198 1.00 14.47 59 TYR A C 1
ATOM 645 O O . TYR A 1 60 ? -15.751 37.371 -13.597 1.00 15.92 59 TYR A O 1
ATOM 654 N N . MET A 1 61 ? -16.896 39.234 -14.145 1.00 16.87 60 MET A N 1
ATOM 655 C CA . MET A 1 61 ? -15.990 40.061 -13.386 1.00 19.44 60 MET A CA 1
ATOM 656 C C . MET A 1 61 ? -15.994 39.662 -11.877 1.00 17.37 60 MET A C 1
ATOM 657 O O . MET A 1 61 ? -14.979 39.674 -11.181 1.00 20.27 60 MET A O 1
ATOM 662 N N . GLU A 1 62 ? -17.176 39.259 -11.420 1.00 18.47 61 GLU A N 1
ATOM 663 C CA . GLU A 1 62 ? -17.355 38.788 -10.018 1.00 18.73 61 GLU A CA 1
ATOM 664 C C . GLU A 1 62 ? -16.659 37.478 -9.802 1.00 16.95 61 GLU A C 1
ATOM 665 O O . GLU A 1 62 ? -15.951 37.238 -8.803 1.00 18.20 61 GLU A O 1
ATOM 671 N N . PHE A 1 63 ? -16.826 36.527 -10.767 1.00 14.37 62 PHE A N 1
ATOM 672 C CA . PHE A 1 63 ? -16.080 35.264 -10.786 1.00 15.03 62 PHE A CA 1
ATOM 673 C C . PHE A 1 63 ? -14.595 35.518 -10.724 1.00 14.69 62 PHE A C 1
ATOM 674 O O . PHE A 1 63 ? -13.867 34.824 -9.991 1.00 16.20 62 PHE A O 1
ATOM 682 N N . ARG A 1 64 ? -14.047 36.460 -11.536 1.00 14.98 63 ARG A N 1
ATOM 683 C CA . ARG A 1 64 ? -12.655 36.771 -11.450 1.00 14.61 63 ARG A CA 1
ATOM 684 C C . ARG A 1 64 ? -12.173 37.052 -10.009 1.00 14.84 63 ARG A C 1
ATOM 685 O O . ARG A 1 64 ? -11.073 36.650 -9.631 1.00 16.52 63 ARG A O 1
ATOM 693 N N . LYS A 1 65 ? -13.053 37.779 -9.286 1.00 16.73 64 LYS A N 1
ATOM 694 C CA . LYS A 1 65 ? -12.693 38.124 -7.878 1.00 18.68 64 LYS A CA 1
ATOM 695 C C . LYS A 1 65 ? -12.816 36.946 -6.996 1.00 18.81 64 LYS A C 1
ATOM 696 O O . LYS A 1 65 ? -11.884 36.688 -6.187 1.00 20.72 64 LYS A O 1
ATOM 702 N N . THR A 1 66 ? -13.887 36.201 -7.102 1.00 16.26 65 THR A N 1
ATOM 703 C CA . THR A 1 66 ? -14.123 35.028 -6.218 1.00 17.58 65 THR A CA 1
ATOM 704 C C . THR A 1 66 ? -13.054 33.971 -6.329 1.00 17.43 65 THR A C 1
ATOM 705 O O . THR A 1 66 ? -12.587 33.374 -5.384 1.00 20.07 65 THR A O 1
ATOM 709 N N . MET A 1 67 ? -12.617 33.699 -7.596 1.00 15.10 66 MET A N 1
ATOM 710 C CA . MET A 1 67 ? -11.626 32.716 -7.861 1.00 14.93 66 MET A CA 1
ATOM 711 C C . MET A 1 67 ? -10.185 33.312 -7.934 1.00 14.92 66 MET A C 1
ATOM 712 O O . MET A 1 67 ? -9.207 32.566 -8.145 1.00 15.67 66 MET A O 1
ATOM 717 N N . ASP A 1 68 ? -10.036 34.634 -7.724 1.00 14.60 67 ASP A N 1
ATOM 718 C CA . ASP A 1 68 ? -8.736 35.281 -7.825 1.00 14.32 67 ASP A CA 1
ATOM 719 C C . ASP A 1 68 ? -7.982 34.901 -9.117 1.00 14.01 67 ASP A C 1
ATOM 720 O O . ASP A 1 68 ? -6.864 34.477 -9.144 1.00 13.90 67 ASP A O 1
ATOM 725 N N . ILE A 1 69 ? -8.754 35.099 -10.213 1.00 13.45 68 ILE A N 1
ATOM 726 C CA . ILE A 1 69 ? -8.192 34.743 -11.571 1.00 13.88 68 ILE A CA 1
ATOM 727 C C . ILE A 1 69 ? -6.958 35.551 -11.887 1.00 14.05 68 ILE A C 1
ATOM 728 O O . ILE A 1 69 ? -6.037 35.014 -12.494 1.00 15.68 68 ILE A O 1
ATOM 733 N N . ASP A 1 70 ? -6.867 36.797 -11.387 1.00 14.66 69 ASP A N 1
ATOM 734 C CA . ASP A 1 70 ? -5.701 37.568 -11.574 1.00 16.07 69 ASP A CA 1
ATOM 735 C C . ASP A 1 70 ? -4.397 36.879 -11.264 1.00 15.22 69 ASP A C 1
ATOM 736 O O . ASP A 1 70 ? -3.345 37.084 -11.870 1.00 18.69 69 ASP A O 1
ATOM 741 N N . HIS A 1 71 ? -4.450 36.049 -10.157 1.00 14.41 70 HIS A N 1
ATOM 742 C CA . HIS A 1 71 ? -3.259 35.332 -9.705 1.00 16.20 70 HIS A CA 1
ATOM 743 C C . HIS A 1 71 ? -3.307 33.813 -9.793 1.00 15.33 70 HIS A C 1
ATOM 744 O O . HIS A 1 71 ? -2.364 33.143 -9.314 1.00 17.04 70 HIS A O 1
ATOM 751 N N . ILE A 1 72 ? -4.336 33.276 -10.476 1.00 14.60 71 ILE A N 1
ATOM 752 C CA . ILE A 1 72 ? -4.584 31.853 -10.426 1.00 13.73 71 ILE A CA 1
ATOM 753 C C . ILE A 1 72 ? -3.482 30.992 -11.100 1.00 15.47 71 ILE A C 1
ATOM 754 O O . ILE A 1 72 ? -3.257 29.856 -10.760 1.00 16.20 71 ILE A O 1
ATOM 759 N N . LEU A 1 73 ? -2.760 31.553 -12.071 1.00 17.72 72 LEU A N 1
ATOM 760 C CA . LEU A 1 73 ? -1.692 30.743 -12.724 1.00 20.22 72 LEU A CA 1
ATOM 761 C C . LEU A 1 73 ? -0.577 30.410 -11.748 1.00 18.73 72 LEU A C 1
ATOM 762 O O . LEU A 1 73 ? 0.117 29.452 -11.923 1.00 24.22 72 LEU A O 1
ATOM 767 N N . ASP A 1 74 ? -0.474 31.212 -10.669 1.00 18.95 73 ASP A N 1
ATOM 768 C CA . ASP A 1 74 ? 0.501 30.947 -9.565 1.00 21.29 73 ASP A CA 1
ATOM 769 C C . ASP A 1 74 ? -0.040 30.123 -8.434 1.00 20.14 73 ASP A C 1
ATOM 770 O O . ASP A 1 74 ? 0.732 29.827 -7.487 1.00 24.55 73 ASP A O 1
ATOM 775 N N . TRP A 1 75 ? -1.311 29.763 -8.492 1.00 18.86 74 TRP A N 1
ATOM 776 C CA . TRP A 1 75 ? -1.945 29.006 -7.369 1.00 18.51 74 TRP A CA 1
ATOM 777 C C . TRP A 1 75 ? -1.572 27.556 -7.457 1.00 21.69 74 TRP A C 1
ATOM 778 O O . TRP A 1 75 ? -1.639 26.939 -8.565 1.00 19.88 74 TRP A O 1
ATOM 789 N N . GLN A 1 76 ? -1.188 26.947 -6.365 1.00 18.61 75 GLN A N 1
ATOM 790 C CA . GLN A 1 76 ? -0.759 25.561 -6.303 1.00 19.84 75 GLN A CA 1
ATOM 791 C C . GLN A 1 76 ? -1.823 24.687 -5.737 1.00 16.87 75 GLN A C 1
ATOM 792 O O . GLN A 1 76 ? -2.244 24.896 -4.558 1.00 19.94 75 GLN A O 1
ATOM 798 N N . PRO A 1 77 ? -2.326 23.761 -6.493 1.00 17.61 76 PRO A N 1
ATOM 799 C CA . PRO A 1 77 ? -3.325 22.836 -5.951 1.00 17.07 76 PRO A CA 1
ATOM 800 C C . PRO A 1 77 ? -2.774 21.937 -4.864 1.00 17.61 76 PRO A C 1
ATOM 801 O O . PRO A 1 77 ? -1.571 21.688 -4.869 1.00 18.52 76 PRO A O 1
ATOM 805 N N . PRO A 1 78 ? -3.676 21.403 -4.012 1.00 18.60 77 PRO A N 1
ATOM 806 C CA . PRO A 1 78 ? -3.198 20.292 -3.129 1.00 18.39 77 PRO A CA 1
ATOM 807 C C . PRO A 1 78 ? -2.424 19.210 -3.773 1.00 16.95 77 PRO A C 1
ATOM 808 O O . PRO A 1 78 ? -2.776 18.874 -4.989 1.00 16.17 77 PRO A O 1
ATOM 812 N N . GLU A 1 79 ? -1.484 18.609 -3.198 1.00 19.57 78 GLU A N 1
ATOM 813 C CA . GLU A 1 79 ? -0.709 17.496 -3.747 1.00 19.11 78 GLU A CA 1
ATOM 814 C C . GLU A 1 79 ? -1.582 16.339 -4.213 1.00 15.34 78 GLU A C 1
ATOM 815 O O . GLU A 1 79 ? -1.254 15.701 -5.242 1.00 18.12 78 GLU A O 1
ATOM 821 N N . VAL A 1 80 ? -2.675 16.022 -3.529 1.00 16.81 79 VAL A N 1
ATOM 822 C CA . VAL A 1 80 ? -3.504 14.883 -3.936 1.00 15.83 79 VAL A CA 1
ATOM 823 C C . VAL A 1 80 ? -4.051 15.191 -5.357 1.00 14.92 79 VAL A C 1
ATOM 824 O O . VAL A 1 80 ? -4.197 14.261 -6.147 1.00 15.21 79 VAL A O 1
ATOM 828 N N . ILE A 1 81 ? -4.452 16.423 -5.551 1.00 13.99 80 ILE A N 1
ATOM 829 C CA . ILE A 1 81 ? -4.947 16.831 -6.947 1.00 13.54 80 ILE A CA 1
ATOM 830 C C . ILE A 1 81 ? -3.827 16.731 -7.918 1.00 12.99 80 ILE A C 1
ATOM 831 O O . ILE A 1 81 ? -4.018 16.111 -9.030 1.00 14.18 80 ILE A O 1
ATOM 836 N N . GLN A 1 82 ? -2.689 17.286 -7.607 1.00 15.01 81 GLN A N 1
ATOM 837 C CA . GLN A 1 82 ? -1.526 17.211 -8.527 1.00 15.09 81 GLN A CA 1
ATOM 838 C C . GLN A 1 82 ? -1.224 15.757 -8.930 1.00 13.88 81 GLN A C 1
ATOM 839 O O . GLN A 1 82 ? -0.915 15.477 -10.117 1.00 17.09 81 GLN A O 1
ATOM 845 N N . LYS A 1 83 ? -1.239 14.824 -7.966 1.00 13.91 82 LYS A N 1
ATOM 846 C CA . LYS A 1 83 ? -0.878 13.484 -8.182 1.00 14.25 82 LYS A CA 1
ATOM 847 C C . LYS A 1 83 ? -1.970 12.558 -8.740 1.00 13.95 82 LYS A C 1
ATOM 848 O O . LYS A 1 83 ? -1.637 11.580 -9.407 1.00 16.32 82 LYS A O 1
ATOM 854 N N . TYR A 1 84 ? -3.234 12.820 -8.443 1.00 13.88 83 TYR A N 1
ATOM 855 C CA . TYR A 1 84 ? -4.292 11.867 -8.685 1.00 14.34 83 TYR A CA 1
ATOM 856 C C . TYR A 1 84 ? -5.543 12.402 -9.435 1.00 13.35 83 TYR A C 1
ATOM 857 O O . TYR A 1 84 ? -6.410 11.600 -9.769 1.00 14.06 83 TYR A O 1
ATOM 866 N N . MET A 1 85 ? -5.611 13.708 -9.724 1.00 13.50 84 MET A N 1
ATOM 867 C CA . MET A 1 85 ? -6.725 14.258 -10.483 1.00 13.25 84 MET A CA 1
ATOM 868 C C . MET A 1 85 ? -6.388 13.999 -11.970 1.00 12.84 84 MET A C 1
ATOM 869 O O . MET A 1 85 ? -5.430 14.560 -12.456 1.00 13.96 84 MET A O 1
ATOM 874 N N . PRO A 1 86 ? -7.209 13.161 -12.651 1.00 12.70 85 PRO A N 1
ATOM 875 C CA . PRO A 1 86 ? -6.863 12.824 -14.107 1.00 13.27 85 PRO A CA 1
ATOM 876 C C . PRO A 1 86 ? -6.939 14.021 -15.006 1.00 13.14 85 PRO A C 1
ATOM 877 O O . PRO A 1 86 ? -7.554 14.998 -14.791 1.00 13.99 85 PRO A O 1
ATOM 881 N N . GLY A 1 87 ? -6.266 13.781 -16.122 1.00 12.54 86 GLY A N 1
ATOM 882 C CA . GLY A 1 87 ? -6.359 14.665 -17.309 1.00 12.73 86 GLY A CA 1
ATOM 883 C C . GLY A 1 87 ? -5.157 15.548 -17.453 1.00 13.25 86 GLY A C 1
ATOM 884 O O . GLY A 1 87 ? -4.129 15.416 -16.733 1.00 14.11 86 GLY A O 1
ATOM 885 N N . GLY A 1 88 ? -5.226 16.479 -18.385 1.00 12.44 87 GLY A N 1
ATOM 886 C CA . GLY A 1 88 ? -4.191 17.431 -18.568 1.00 13.59 87 GLY A CA 1
ATOM 887 C C . GLY A 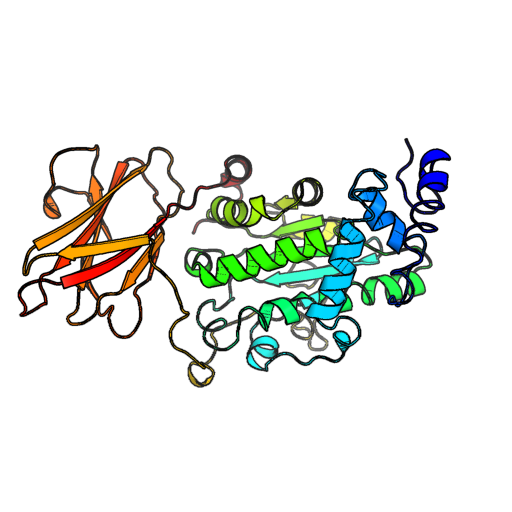1 88 ? -4.252 18.124 -19.927 1.00 11.54 87 GLY A C 1
ATOM 888 O O . GLY A 1 88 ? -5.018 17.676 -20.805 1.00 13.93 87 GLY A O 1
ATOM 889 N N . LEU A 1 89 ? -3.438 19.118 -20.065 1.00 13.32 88 LEU A N 1
ATOM 890 C CA . LEU A 1 89 ? -3.344 19.884 -21.375 1.00 12.05 88 LEU A CA 1
ATOM 891 C C . LEU A 1 89 ? -2.200 19.223 -22.159 1.00 12.35 88 LEU A C 1
ATOM 892 O O . LEU A 1 89 ? -1.068 19.131 -21.717 1.00 14.84 88 LEU A O 1
ATOM 897 N N . CYS A 1 90 ? -2.551 18.789 -23.410 1.00 12.33 89 CYS A N 1
ATOM 898 C CA . CYS A 1 90 ? -1.539 18.076 -24.211 1.00 12.68 89 CYS A CA 1
ATOM 899 C C . CYS A 1 90 ? -1.826 18.260 -25.711 1.00 13.18 89 CYS A C 1
ATOM 900 O O . CYS A 1 90 ? -2.794 17.713 -26.189 1.00 13.83 89 CYS A O 1
ATOM 903 N N . GLY A 1 91 ? -0.901 19.005 -26.346 1.00 13.54 90 GLY A N 1
ATOM 904 C CA . GLY A 1 91 ? -0.973 19.137 -27.852 1.00 14.61 90 GLY A CA 1
ATOM 905 C C . GLY A 1 91 ? -2.024 20.101 -28.336 1.00 13.46 90 GLY A C 1
ATOM 906 O O . GLY A 1 91 ? -2.756 20.772 -27.612 1.00 12.96 90 GLY A O 1
ATOM 907 N N . TYR A 1 92 ? -2.072 20.171 -29.710 1.00 13.06 91 TYR A N 1
ATOM 908 C CA . TYR A 1 92 ? -2.848 21.150 -30.429 1.00 12.85 91 TYR A CA 1
ATOM 909 C C . TYR A 1 92 ? -3.439 20.437 -31.654 1.00 12.03 91 TYR A C 1
ATOM 910 O O . TYR A 1 92 ? -2.767 19.568 -32.202 1.00 14.20 91 TYR A O 1
ATOM 919 N N . ASP A 1 93 ? -4.628 20.826 -32.017 1.00 12.03 92 ASP A N 1
ATOM 920 C CA . ASP A 1 93 ? -5.318 20.189 -33.196 1.00 12.72 92 ASP A CA 1
ATOM 921 C C . ASP A 1 93 ? -4.717 20.744 -34.460 1.00 13.78 92 ASP A C 1
ATOM 922 O O . ASP A 1 93 ? -3.850 21.596 -34.486 1.00 13.95 92 ASP A O 1
ATOM 927 N N . ARG A 1 94 ? -5.354 20.290 -35.522 1.00 14.74 93 ARG A N 1
ATOM 928 C CA . ARG A 1 94 ? -4.765 20.604 -36.864 1.00 15.10 93 ARG A CA 1
ATOM 929 C C . ARG A 1 94 ? -4.886 22.060 -37.238 1.00 14.76 93 ARG A C 1
ATOM 930 O O . ARG A 1 94 ? -4.156 22.536 -38.170 1.00 17.99 93 ARG A O 1
ATOM 938 N N . ASP A 1 95 ? -5.801 22.803 -36.584 1.00 14.80 94 ASP A N 1
ATOM 939 C CA . ASP A 1 95 ? -5.950 24.182 -36.785 1.00 15.39 94 ASP A CA 1
ATOM 940 C C . ASP A 1 95 ? -5.152 25.083 -35.799 1.00 14.52 94 ASP A C 1
ATOM 941 O O . ASP A 1 95 ? -5.210 26.260 -35.843 1.00 17.90 94 ASP A O 1
ATOM 946 N N . GLY A 1 96 ? -4.485 24.392 -34.824 1.00 14.16 95 GLY A N 1
ATOM 947 C CA . GLY A 1 96 ? -3.696 25.107 -33.816 1.00 13.96 95 GLY A CA 1
ATOM 948 C C . GLY A 1 96 ? -4.421 25.141 -32.434 1.00 12.17 95 GLY A C 1
ATOM 949 O O . GLY A 1 96 ? -3.792 25.778 -31.571 1.00 13.65 95 GLY A O 1
ATOM 950 N N . CYS A 1 97 ? -5.581 24.581 -32.285 1.00 12.55 96 CYS A N 1
ATOM 951 C CA . CYS A 1 97 ? -6.379 24.776 -31.069 1.00 12.58 96 CYS A CA 1
ATOM 952 C C . CYS A 1 97 ? -5.849 23.796 -30.014 1.00 11.14 96 CYS A C 1
ATOM 953 O O . CYS A 1 97 ? -5.718 22.625 -30.214 1.00 12.50 96 CYS A O 1
ATOM 956 N N . PRO A 1 98 ? -5.609 24.370 -28.732 1.00 11.78 97 PRO A N 1
ATOM 957 C CA . PRO A 1 98 ? -5.175 23.460 -27.678 1.00 11.98 97 PRO A CA 1
ATOM 958 C C . PRO A 1 98 ? -6.196 22.398 -27.299 1.00 11.70 97 PRO A C 1
ATOM 959 O O . PRO A 1 98 ? -7.390 22.603 -27.396 1.00 12.23 97 PRO A O 1
ATOM 963 N N . VAL A 1 99 ? -5.652 21.237 -26.954 1.00 11.81 98 VAL A N 1
ATOM 964 C CA . VAL A 1 99 ? -6.424 20.071 -26.496 1.00 11.63 98 VAL A CA 1
ATOM 965 C C . VAL A 1 99 ? -6.287 19.832 -24.936 1.00 10.94 98 VAL A C 1
ATOM 966 O O . VAL A 1 99 ? -5.187 19.951 -24.405 1.00 12.01 98 VAL A O 1
ATOM 970 N N . TRP A 1 100 ? -7.446 19.533 -24.417 1.00 11.09 99 TRP A N 1
ATOM 971 C CA . TRP A 1 100 ? -7.542 19.272 -22.928 1.00 12.10 99 TRP A CA 1
ATOM 972 C C . TRP A 1 100 ? -8.183 17.893 -22.752 1.00 11.54 99 TRP A C 1
ATOM 973 O O . TRP A 1 100 ? -9.314 17.647 -23.210 1.00 12.93 99 TRP A O 1
ATOM 984 N N . TYR A 1 101 ? -7.442 16.984 -22.077 1.00 12.02 100 TYR A N 1
ATOM 985 C CA . TYR A 1 101 ? -7.910 15.645 -21.789 1.00 12.11 100 TYR A CA 1
ATOM 986 C C . TYR A 1 101 ? -8.518 15.526 -20.362 1.00 11.73 100 TYR A C 1
ATOM 987 O O . TYR A 1 101 ? -7.963 16.149 -19.438 1.00 13.42 100 TYR A O 1
ATOM 996 N N . ASP A 1 102 ? -9.550 14.708 -20.276 1.00 12.59 101 ASP A N 1
ATOM 997 C CA . ASP A 1 102 ? -9.972 14.136 -18.955 1.00 12.41 101 ASP A CA 1
ATOM 998 C C . ASP A 1 102 ? -10.071 12.683 -19.110 1.00 13.35 101 ASP A C 1
ATOM 999 O O . ASP A 1 102 ? -10.534 12.213 -20.162 1.00 14.24 101 ASP A O 1
ATOM 1004 N N . ILE A 1 103 ? -9.672 11.908 -18.146 1.00 13.96 102 ILE A N 1
ATOM 1005 C CA . ILE A 1 103 ? -9.611 10.465 -18.146 1.00 14.53 102 ILE A CA 1
ATOM 1006 C C . ILE A 1 103 ? -10.512 10.006 -17.012 1.00 13.14 102 ILE A C 1
ATOM 1007 O O . ILE A 1 103 ? -10.075 10.028 -15.852 1.00 16.88 102 ILE A O 1
ATOM 1012 N N . ILE A 1 104 ? -11.720 9.625 -17.278 1.00 13.86 103 ILE A N 1
ATOM 1013 C CA . ILE A 1 104 ? -12.761 9.457 -16.264 1.00 15.31 103 ILE A CA 1
ATOM 1014 C C . ILE A 1 104 ? -12.656 8.113 -15.550 1.00 15.63 103 ILE A C 1
ATOM 1015 O O . ILE A 1 104 ? -12.879 8.063 -14.286 1.00 16.53 103 ILE A O 1
ATOM 1020 N N . GLY A 1 105 ? -12.392 7.037 -16.236 1.00 16.70 104 GLY A N 1
ATOM 1021 C CA . GLY A 1 105 ? -12.380 5.692 -15.710 1.00 16.93 104 GLY A CA 1
ATOM 1022 C C . GLY A 1 105 ? -11.640 5.570 -14.357 1.00 17.17 104 GLY A C 1
ATOM 1023 O O . GLY A 1 105 ? -12.242 5.081 -13.361 1.00 19.27 104 GLY A O 1
ATOM 1024 N N . PRO A 1 106 ? -10.374 5.982 -14.330 1.00 16.25 105 PRO A N 1
ATOM 1025 C CA . PRO A 1 106 ? -9.530 5.767 -13.171 1.00 17.57 105 PRO A CA 1
ATOM 1026 C C . PRO A 1 106 ? -9.641 6.806 -12.095 1.00 16.15 105 PRO A C 1
ATOM 1027 O O . PRO A 1 106 ? -8.879 6.728 -11.107 1.00 19.15 105 PRO A O 1
ATOM 1031 N N . LEU A 1 107 ? -10.539 7.732 -12.227 1.00 15.66 106 LEU A N 1
ATOM 1032 C CA . LEU A 1 107 ? -10.832 8.654 -11.151 1.00 17.58 106 LEU A CA 1
ATOM 1033 C C . LEU A 1 107 ? -11.281 7.822 -9.927 1.00 17.60 106 LEU A C 1
ATOM 1034 O O . LEU A 1 107 ? -12.000 6.856 -10.096 1.00 18.34 106 LEU A O 1
ATOM 1039 N N . ASP A 1 108 ? -10.773 8.242 -8.753 1.00 15.09 107 ASP A N 1
ATOM 1040 C CA . ASP A 1 108 ? -11.202 7.642 -7.453 1.00 14.76 107 ASP A CA 1
ATOM 1041 C C . ASP A 1 108 ? -12.150 8.646 -6.779 1.00 15.28 107 ASP A C 1
ATOM 1042 O O . ASP A 1 108 ? -11.649 9.574 -6.138 1.00 17.39 107 ASP A O 1
ATOM 1047 N N . PRO A 1 109 ? -13.456 8.507 -6.950 1.00 14.79 108 PRO A N 1
ATOM 1048 C CA . PRO A 1 109 ? -14.340 9.632 -6.521 1.00 15.02 108 PRO A CA 1
ATOM 1049 C C . PRO A 1 109 ? -14.271 9.904 -5.031 1.00 14.18 108 PRO A C 1
ATOM 1050 O O . PRO A 1 109 ? -14.082 11.038 -4.667 1.00 14.93 108 PRO A O 1
ATOM 1054 N N . LYS A 1 110 ? -14.436 8.850 -4.225 1.00 14.69 109 LYS A N 1
ATOM 1055 C CA . LYS A 1 110 ? -14.391 9.095 -2.722 1.00 15.26 109 LYS A CA 1
ATOM 1056 C C . LYS A 1 110 ? -13.035 9.433 -2.269 1.00 15.17 109 LYS A C 1
ATOM 1057 O O . LYS A 1 110 ? -12.855 10.319 -1.426 1.00 15.74 109 LYS A O 1
ATOM 1063 N N . GLY A 1 111 ? -12.000 8.774 -2.843 1.00 14.62 110 GLY A N 1
ATOM 1064 C CA . GLY A 1 111 ? -10.616 9.112 -2.521 1.00 15.47 110 GLY A CA 1
ATOM 1065 C C . GLY A 1 111 ? -10.353 10.579 -2.688 1.00 14.03 110 GLY A C 1
ATOM 1066 O O . GLY A 1 111 ? -9.688 11.256 -1.918 1.00 16.22 110 GLY A O 1
ATOM 1067 N N . LEU A 1 112 ? -10.815 11.137 -3.805 1.00 15.28 111 LEU A N 1
ATOM 1068 C CA . LEU A 1 112 ? -10.597 12.571 -4.095 1.00 14.82 111 LEU A CA 1
ATOM 1069 C C . LEU A 1 112 ? -11.356 13.452 -3.170 1.00 13.47 111 LEU A C 1
ATOM 1070 O O . LEU A 1 112 ? -10.738 14.303 -2.497 1.00 15.17 111 LEU A O 1
ATOM 1075 N N A LEU A 1 113 ? -12.670 13.210 -3.047 0.50 13.63 112 LEU A N 1
ATOM 1076 N N B LEU A 1 113 ? -12.674 13.214 -3.057 0.50 13.96 112 LEU A N 1
ATOM 1077 C CA A LEU A 1 113 ? -13.490 14.136 -2.295 0.50 14.87 112 LEU A CA 1
ATOM 1078 C CA B LEU A 1 113 ? -13.498 14.135 -2.298 0.50 15.52 112 LEU A CA 1
ATOM 1079 C C A LEU A 1 113 ? -13.346 13.932 -0.750 0.50 14.59 112 LEU A C 1
ATOM 1080 C C B LEU A 1 113 ? -13.239 13.989 -0.756 0.50 14.77 112 LEU A C 1
ATOM 1081 O O A LEU A 1 113 ? -13.849 14.754 -0.032 0.50 16.50 112 LEU A O 1
ATOM 1082 O O B LEU A 1 113 ? -13.497 14.931 -0.050 0.50 15.70 112 LEU A O 1
ATOM 1091 N N . PHE A 1 114 ? -12.696 12.859 -0.327 1.00 15.01 113 PHE A N 1
ATOM 1092 C CA . PHE A 1 114 ? -12.348 12.660 1.111 1.00 15.48 113 PHE A CA 1
ATOM 1093 C C . PHE A 1 114 ? -11.014 13.220 1.387 1.00 15.31 113 PHE A C 1
ATOM 1094 O O . PHE A 1 114 ? -10.611 13.353 2.581 1.00 16.14 113 PHE A O 1
ATOM 1102 N N . SER A 1 115 ? -10.232 13.672 0.415 1.00 15.39 114 SER A N 1
ATOM 1103 C CA . SER A 1 115 ? -8.905 14.230 0.544 1.00 15.72 114 SER A CA 1
ATOM 1104 C C . SER A 1 115 ? -8.779 15.715 0.280 1.00 15.00 114 SER A C 1
ATOM 1105 O O . SER A 1 115 ? -7.918 16.386 0.813 1.00 17.67 114 SER A O 1
ATOM 1108 N N . VAL A 1 116 ? -9.656 16.229 -0.588 1.00 14.30 115 VAL A N 1
ATOM 1109 C CA . VAL A 1 116 ? -9.667 17.635 -0.990 1.00 15.74 115 VAL A CA 1
ATOM 1110 C C . VAL A 1 116 ? -11.153 18.078 -1.073 1.00 16.15 115 VAL A C 1
ATOM 1111 O O . VAL A 1 116 ? -12.051 17.239 -1.053 1.00 19.69 115 VAL A O 1
ATOM 1115 N N . THR A 1 117 ? -11.380 19.366 -1.197 1.00 18.12 116 THR A N 1
ATOM 1116 C CA . THR A 1 117 ? -12.745 19.877 -1.291 1.00 17.79 116 THR A CA 1
ATOM 1117 C C . THR A 1 117 ? -13.231 20.081 -2.721 1.00 18.01 116 THR A C 1
ATOM 1118 O O . THR A 1 117 ? -12.430 20.172 -3.640 1.00 17.21 116 THR A O 1
ATOM 1122 N N . LYS A 1 118 ? -14.518 20.214 -2.867 1.00 18.41 117 LYS A N 1
ATOM 1123 C CA . LYS A 1 118 ? -15.108 20.594 -4.154 1.00 17.55 117 LYS A CA 1
ATOM 1124 C C . LYS A 1 118 ? -14.469 21.897 -4.609 1.00 15.70 117 LYS A C 1
ATOM 1125 O O . LYS A 1 118 ? -14.130 22.086 -5.771 1.00 15.17 117 LYS A O 1
ATOM 1131 N N . GLN A 1 119 ? -14.298 22.838 -3.719 1.00 15.82 118 GLN A N 1
ATOM 1132 C CA A GLN A 1 119 ? -13.705 24.138 -4.148 0.50 13.86 118 GLN A CA 1
ATOM 1133 C CA B GLN A 1 119 ? -13.632 24.107 -3.882 0.50 19.25 118 GLN A CA 1
ATOM 1134 C C . GLN A 1 119 ? -12.267 24.021 -4.588 1.00 13.76 118 GLN A C 1
ATOM 1135 O O . GLN A 1 119 ? -11.912 24.729 -5.559 1.00 14.52 118 GLN A O 1
ATOM 1146 N N . ASP A 1 120 ? -11.443 23.137 -3.998 1.00 14.28 119 ASP A N 1
ATOM 1147 C CA . ASP A 1 120 ? -10.072 22.898 -4.471 1.00 15.56 119 ASP A CA 1
ATOM 1148 C C . ASP A 1 120 ? -10.165 22.260 -5.893 1.00 13.27 119 ASP A C 1
ATOM 1149 O O . ASP A 1 120 ? -9.303 22.681 -6.725 1.00 12.90 119 ASP A O 1
ATOM 1154 N N . LEU A 1 121 ? -11.094 21.374 -6.120 1.00 12.97 120 LEU A N 1
ATOM 1155 C CA . LEU A 1 121 ? -11.219 20.732 -7.472 1.00 12.39 120 LEU A CA 1
ATOM 1156 C C . LEU A 1 121 ? -11.641 21.792 -8.443 1.00 12.77 120 LEU A C 1
ATOM 1157 O O . LEU A 1 121 ? -11.018 21.834 -9.561 1.00 13.13 120 LEU A O 1
ATOM 1162 N N . LEU A 1 122 ? -12.636 22.572 -8.165 1.00 11.86 121 LEU A N 1
ATOM 1163 C CA . LEU A 1 122 ? -13.110 23.595 -9.099 1.00 11.19 121 LEU A CA 1
ATOM 1164 C C . LEU A 1 122 ? -12.078 24.619 -9.369 1.00 11.89 121 LEU A C 1
ATOM 1165 O O . LEU A 1 122 ? -11.893 25.121 -10.535 1.00 12.94 121 LEU A O 1
ATOM 1170 N N . LYS A 1 123 ? -11.319 25.070 -8.360 1.00 11.75 122 LYS A N 1
ATOM 1171 C CA . LYS A 1 123 ? -10.287 26.045 -8.543 1.00 12.38 122 LYS A CA 1
ATOM 1172 C C . LYS A 1 123 ? -9.151 25.466 -9.460 1.00 10.87 122 LYS A C 1
ATOM 1173 O O . LYS A 1 123 ? -8.580 26.208 -10.276 1.00 12.49 122 LYS A O 1
ATOM 1179 N N . THR A 1 124 ? -8.841 24.210 -9.311 1.00 10.84 123 THR A N 1
ATOM 1180 C CA . THR A 1 124 ? -7.883 23.532 -10.163 1.00 11.10 123 THR A CA 1
ATOM 1181 C C . THR A 1 124 ? -8.421 23.583 -11.643 1.00 11.04 123 THR A C 1
ATOM 1182 O O . THR A 1 124 ? -7.581 23.939 -12.539 1.00 11.92 123 THR A O 1
ATOM 1186 N N . LYS A 1 125 ? -9.651 23.280 -11.771 1.00 11.05 124 LYS A N 1
ATOM 1187 C CA . LYS A 1 125 ? -10.256 23.279 -13.187 1.00 11.34 124 LYS A CA 1
ATOM 1188 C C . LYS A 1 125 ? -10.188 24.672 -13.661 1.00 11.62 124 LYS A C 1
ATOM 1189 O O . LYS A 1 125 ? -9.888 24.895 -14.916 1.00 12.85 124 LYS A O 1
ATOM 1195 N N . MET A 1 126 ? -10.438 25.727 -12.941 1.00 11.43 125 MET A N 1
ATOM 1196 C CA . MET A 1 126 ? -10.368 27.104 -13.425 1.00 10.39 125 MET A CA 1
ATOM 1197 C C . MET A 1 126 ? -8.950 27.503 -13.713 1.00 11.06 125 MET A C 1
ATOM 1198 O O . MET A 1 126 ? -8.653 28.313 -14.661 1.00 12.47 125 MET A O 1
ATOM 1203 N N . ARG A 1 127 ? -7.982 27.064 -12.931 1.00 10.75 126 ARG A N 1
ATOM 1204 C CA B ARG A 1 127 ? -6.564 27.262 -13.230 0.38 10.89 126 ARG A CA 1
ATOM 1205 C CA C ARG A 1 127 ? -6.591 27.261 -13.216 0.62 10.91 126 ARG A CA 1
ATOM 1206 C C . ARG A 1 127 ? -6.266 26.641 -14.620 1.00 10.50 126 ARG A C 1
ATOM 1207 O O . ARG A 1 127 ? -5.581 27.362 -15.418 1.00 12.42 126 ARG A O 1
ATOM 1222 N N . ASP A 1 128 ? -6.781 25.463 -14.853 1.00 11.21 127 ASP A N 1
ATOM 1223 C CA . ASP A 1 128 ? -6.542 24.789 -16.197 1.00 11.76 127 ASP A CA 1
ATOM 1224 C C . ASP A 1 128 ? -7.267 25.627 -17.217 1.00 11.41 127 ASP A C 1
ATOM 1225 O O . ASP A 1 128 ? -6.615 25.791 -18.357 1.00 12.08 127 ASP A O 1
ATOM 1230 N N . CYS A 1 129 ? -8.404 26.186 -17.015 1.00 10.60 128 CYS A N 1
ATOM 1231 C CA . CYS A 1 129 ? -9.056 27.133 -17.976 1.00 10.88 128 CYS A CA 1
ATOM 1232 C C . CYS A 1 129 ? -8.130 28.232 -18.311 1.00 11.32 128 CYS A C 1
ATOM 1233 O O . CYS A 1 129 ? -7.931 28.666 -19.506 1.00 12.69 128 CYS A O 1
ATOM 1236 N N . GLU A 1 130 ? -7.530 28.898 -17.354 1.00 11.47 129 GLU A N 1
ATOM 1237 C CA . GLU A 1 130 ? -6.684 30.007 -17.531 1.00 11.92 129 GLU A CA 1
ATOM 1238 C C . GLU A 1 130 ? -5.362 29.565 -18.242 1.00 11.30 129 GLU A C 1
ATOM 1239 O O . GLU A 1 130 ? -4.840 30.347 -19.095 1.00 13.87 129 GLU A O 1
ATOM 1245 N N . ARG A 1 131 ? -4.829 28.410 -17.920 1.00 11.87 130 ARG A N 1
ATOM 1246 C CA . ARG A 1 131 ? -3.645 27.842 -18.601 1.00 12.30 130 ARG A CA 1
ATOM 1247 C C . ARG A 1 131 ? -3.982 27.611 -20.091 1.00 12.99 130 ARG A C 1
ATOM 1248 O O . ARG A 1 131 ? -3.084 27.928 -20.924 1.00 14.05 130 ARG A O 1
ATOM 1256 N N . ILE A 1 132 ? -5.120 27.106 -20.353 1.00 12.36 131 ILE A N 1
ATOM 1257 C CA . ILE A 1 132 ? -5.437 26.747 -21.832 1.00 13.04 131 ILE A CA 1
ATOM 1258 C C . ILE A 1 132 ? -5.724 28.041 -22.452 1.00 12.71 131 ILE A C 1
ATOM 1259 O O . ILE A 1 132 ? -5.371 28.140 -23.736 1.00 12.71 131 ILE A O 1
ATOM 1264 N N . LEU A 1 133 ? -6.275 29.041 -21.926 1.00 11.79 132 LEU A N 1
ATOM 1265 C CA A LEU A 1 133 ? -6.420 30.333 -22.554 0.50 11.91 132 LEU A CA 1
ATOM 1266 C CA B LEU A 1 133 ? -6.413 30.361 -22.550 0.50 12.38 132 LEU A CA 1
ATOM 1267 C C . LEU A 1 133 ? -5.037 30.942 -22.865 1.00 11.39 132 LEU A C 1
ATOM 1268 O O . LEU A 1 133 ? -4.761 31.549 -23.934 1.00 14.95 132 LEU A O 1
ATOM 1277 N N . HIS A 1 134 ? -4.093 30.817 -21.943 1.00 13.17 133 HIS A N 1
ATOM 1278 C CA . HIS A 1 134 ? -2.730 31.289 -22.201 1.00 13.08 133 HIS A CA 1
ATOM 1279 C C . HIS A 1 134 ? -2.121 30.489 -23.383 1.00 11.62 133 HIS A C 1
ATOM 1280 O O . HIS A 1 134 ? -1.434 31.120 -24.205 1.00 14.28 133 HIS A O 1
ATOM 1287 N N . GLU A 1 135 ? -2.387 29.205 -23.490 1.00 12.37 134 GLU A N 1
ATOM 1288 C CA . GLU A 1 135 ? -1.911 28.399 -24.671 1.00 12.10 134 GLU A CA 1
ATOM 1289 C C . GLU A 1 135 ? -2.589 28.976 -25.919 1.00 11.05 134 GLU A C 1
ATOM 1290 O O . GLU A 1 135 ? -1.846 29.061 -26.955 1.00 13.54 134 GLU A O 1
ATOM 1296 N N . CYS A 1 136 ? -3.826 29.356 -25.878 1.00 11.62 135 CYS A N 1
ATOM 1297 C CA . CYS A 1 136 ? -4.487 30.015 -27.058 1.00 11.17 135 CYS A CA 1
ATOM 1298 C C . CYS A 1 136 ? -3.737 31.289 -27.446 1.00 11.92 135 CYS A C 1
ATOM 1299 O O . CYS A 1 136 ? -3.423 31.588 -28.654 1.00 13.19 135 CYS A O 1
ATOM 1302 N N . ASP A 1 137 ? -3.384 32.129 -26.454 1.00 12.29 136 ASP A N 1
ATOM 1303 C CA . ASP A 1 137 ? -2.688 33.385 -26.718 1.00 12.43 136 ASP A CA 1
ATOM 1304 C C . ASP A 1 137 ? -1.297 33.114 -27.268 1.00 10.46 136 ASP A C 1
ATOM 1305 O O . ASP A 1 137 ? -0.825 33.836 -28.217 1.00 12.38 136 ASP A O 1
ATOM 1310 N N . LEU A 1 138 ? -0.561 32.131 -26.773 1.00 11.19 137 LEU A N 1
ATOM 1311 C CA . LEU A 1 138 ? 0.756 31.787 -27.251 1.00 10.96 137 LEU A CA 1
ATOM 1312 C C . LEU A 1 138 ? 0.629 31.177 -28.697 1.00 10.31 137 LEU A C 1
ATOM 1313 O O . LEU A 1 138 ? 1.512 31.522 -29.544 1.00 12.30 137 LEU A O 1
ATOM 1318 N N . GLN A 1 139 ? -0.335 30.331 -28.906 1.00 11.50 138 GLN A N 1
ATOM 1319 C CA . GLN A 1 139 ? -0.572 29.781 -30.326 1.00 11.63 138 GLN A CA 1
ATOM 1320 C C . GLN A 1 139 ? -0.886 30.920 -31.232 1.00 11.32 138 GLN A C 1
ATOM 1321 O O . GLN A 1 139 ? -0.363 30.856 -32.416 1.00 13.34 138 GLN A O 1
ATOM 1327 N N . THR A 1 140 ? -1.601 31.891 -30.867 1.00 10.38 139 THR A N 1
ATOM 1328 C CA . THR A 1 140 ? -1.897 33.039 -31.696 1.00 10.22 139 THR A CA 1
ATOM 1329 C C . THR A 1 140 ? -0.584 33.679 -32.096 1.00 11.64 139 THR A C 1
ATOM 1330 O O . THR A 1 140 ? -0.366 34.066 -33.303 1.00 12.92 139 THR A O 1
ATOM 1334 N N . GLU A 1 141 ? 0.343 33.923 -31.208 1.00 11.06 140 GLU A N 1
ATOM 1335 C CA . GLU A 1 141 ? 1.639 34.437 -31.474 1.00 11.42 140 GLU A CA 1
ATOM 1336 C C . GLU A 1 141 ? 2.438 33.527 -32.428 1.00 11.00 140 GLU A C 1
ATOM 1337 O O . GLU A 1 141 ? 3.058 34.034 -33.402 1.00 14.27 140 GLU A O 1
ATOM 1343 N N . ARG A 1 142 ? 2.472 32.251 -32.162 1.00 11.69 141 ARG A N 1
ATOM 1344 C CA . ARG A 1 142 ? 3.280 31.299 -32.892 1.00 13.04 141 ARG A CA 1
ATOM 1345 C C . ARG A 1 142 ? 2.781 31.254 -34.366 1.00 12.35 141 ARG A C 1
ATOM 1346 O O . ARG A 1 142 ? 3.598 31.111 -35.307 1.00 14.00 141 ARG A O 1
ATOM 1354 N N . LEU A 1 143 ? 1.482 31.258 -34.535 1.00 13.49 142 LEU A N 1
ATOM 1355 C CA . LEU A 1 143 ? 0.853 30.845 -35.865 1.00 11.81 142 LEU A CA 1
ATOM 1356 C C . LEU A 1 143 ? 0.478 32.036 -36.680 1.00 13.34 142 LEU A C 1
ATOM 1357 O O . LEU A 1 143 ? 0.175 31.797 -37.894 1.00 15.60 142 LEU A O 1
ATOM 1362 N N . GLY A 1 144 ? 0.393 33.207 -36.202 1.00 13.32 143 GLY A N 1
ATOM 1363 C CA . GLY A 1 144 ? 0.019 34.389 -36.952 1.00 12.79 143 GLY A CA 1
ATOM 1364 C C . GLY A 1 144 ? -1.458 34.392 -37.349 1.00 13.76 143 GLY A C 1
ATOM 1365 O O . GLY A 1 144 ? -1.870 34.950 -38.373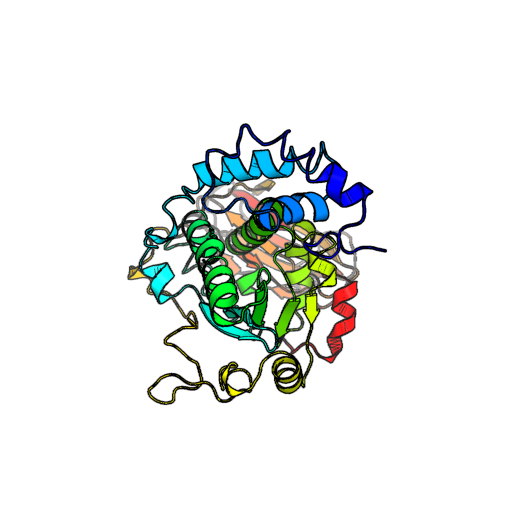 1.00 16.08 143 GLY A O 1
ATOM 1366 N N . LYS A 1 145 ? -2.299 33.696 -36.599 1.00 12.52 144 LYS A N 1
ATOM 1367 C CA . LYS A 1 145 ? -3.721 33.672 -36.773 1.00 12.91 144 LYS A CA 1
ATOM 1368 C C . LYS A 1 145 ? -4.368 33.533 -35.385 1.00 14.55 144 LYS A C 1
ATOM 1369 O O . LYS A 1 145 ? -3.736 32.989 -34.486 1.00 13.27 144 LYS A O 1
ATOM 1375 N N . LYS A 1 146 ? -5.581 33.985 -35.261 1.00 14.49 145 LYS A N 1
ATOM 1376 C CA . LYS A 1 146 ? -6.217 33.983 -33.906 1.00 13.03 145 LYS A CA 1
ATOM 1377 C C . LYS A 1 146 ? -6.676 32.600 -33.517 1.00 12.84 145 LYS A C 1
ATOM 1378 O O . LYS A 1 146 ? -7.489 31.961 -34.216 1.00 14.43 145 LYS A O 1
ATOM 1384 N N . ILE A 1 147 ? -6.133 32.135 -32.360 1.00 12.29 146 ILE A N 1
ATOM 1385 C CA . ILE A 1 147 ? -6.578 30.942 -31.695 1.00 12.25 146 ILE A CA 1
ATOM 1386 C C . ILE A 1 147 ? -7.302 31.359 -30.401 1.00 11.99 146 ILE A C 1
ATOM 1387 O O . ILE A 1 147 ? -6.651 32.027 -29.625 1.00 13.96 146 ILE A O 1
ATOM 1392 N N . GLU A 1 148 ? -8.566 30.976 -30.291 1.00 13.15 147 GLU A N 1
ATOM 1393 C CA . GLU A 1 148 ? -9.328 31.288 -29.058 1.00 12.72 147 GLU A CA 1
ATOM 1394 C C . GLU A 1 148 ? -10.300 30.196 -28.641 1.00 11.99 147 GLU A C 1
ATOM 1395 O O . GLU A 1 148 ? -11.176 30.390 -27.765 1.00 14.55 147 GLU A O 1
ATOM 1401 N N . THR A 1 149 ? -10.181 28.999 -29.238 1.00 12.27 148 THR A N 1
ATOM 1402 C CA . THR A 1 149 ? -11.045 27.898 -28.943 1.00 11.91 148 THR A CA 1
ATOM 1403 C C . THR A 1 149 ? -10.245 26.656 -28.711 1.00 12.20 148 THR A C 1
ATOM 1404 O O . THR A 1 149 ? -9.099 26.582 -29.097 1.00 12.83 148 THR A O 1
ATOM 1408 N N . ILE A 1 150 ? -10.895 25.720 -28.001 1.00 10.60 149 ILE A N 1
ATOM 1409 C CA . ILE A 1 150 ? -10.212 24.535 -27.486 1.00 12.31 149 ILE A CA 1
ATOM 1410 C C . ILE A 1 150 ? -10.988 23.227 -27.822 1.00 11.80 149 ILE A C 1
ATOM 1411 O O . ILE A 1 150 ? -12.209 23.221 -28.030 1.00 12.80 149 ILE A O 1
ATOM 1416 N N . VAL A 1 151 ? -10.241 22.140 -27.841 1.00 11.67 150 VAL A N 1
ATOM 1417 C CA . VAL A 1 151 ? -10.789 20.822 -28.018 1.00 12.01 150 VAL A CA 1
ATOM 1418 C C . VAL A 1 151 ? -10.688 20.077 -26.661 1.00 12.41 150 VAL A C 1
ATOM 1419 O O . VAL A 1 151 ? -9.602 20.008 -26.108 1.00 12.91 150 VAL A O 1
ATOM 1423 N N . MET A 1 152 ? -11.852 19.602 -26.210 1.00 11.69 151 MET A N 1
ATOM 1424 C CA . MET A 1 152 ? -11.886 18.799 -24.988 1.00 12.62 151 MET A CA 1
ATOM 1425 C C . MET A 1 152 ? -12.132 17.358 -25.371 1.00 12.72 151 MET A C 1
ATOM 1426 O O . MET A 1 152 ? -13.041 17.054 -26.077 1.00 15.37 151 MET A O 1
ATOM 1431 N N . ILE A 1 153 ? -11.291 16.460 -24.885 1.00 12.87 152 ILE A N 1
ATOM 1432 C CA . ILE A 1 153 ? -11.408 15.011 -25.045 1.00 12.28 152 ILE A CA 1
ATOM 1433 C C . ILE A 1 153 ? -11.764 14.398 -23.669 1.00 13.48 152 ILE A C 1
ATOM 1434 O O . ILE A 1 153 ? -10.985 14.593 -22.727 1.00 14.19 152 ILE A O 1
ATOM 1439 N N . PHE A 1 154 ? -12.844 13.685 -23.647 1.00 12.42 153 PHE A N 1
ATOM 1440 C CA . PHE A 1 154 ? -13.262 12.905 -22.487 1.00 12.84 153 PHE A CA 1
ATOM 1441 C C . PHE A 1 154 ? -13.123 11.458 -22.793 1.00 12.46 153 PHE A C 1
ATOM 1442 O O . PHE A 1 154 ? -13.914 10.954 -23.615 1.00 14.88 153 PHE A O 1
ATOM 1450 N N . ASP A 1 155 ? -12.139 10.791 -22.217 1.00 12.81 154 ASP A N 1
ATOM 1451 C CA . ASP A 1 155 ? -11.955 9.375 -22.329 1.00 13.04 154 ASP A CA 1
ATOM 1452 C C . ASP A 1 155 ? -12.862 8.723 -21.282 1.00 12.49 154 ASP A C 1
ATOM 1453 O O . ASP A 1 155 ? -12.589 8.793 -20.049 1.00 14.85 154 ASP A O 1
ATOM 1458 N N . CYS A 1 156 ? -13.959 8.175 -21.749 1.00 14.27 155 CYS A N 1
ATOM 1459 C CA . CYS A 1 156 ? -15.017 7.610 -20.958 1.00 14.96 155 CYS A CA 1
ATOM 1460 C C . CYS A 1 156 ? -14.924 6.127 -20.762 1.00 14.01 155 CYS A C 1
ATOM 1461 O O . CYS A 1 156 ? -15.870 5.509 -20.241 1.00 16.22 155 CYS A O 1
ATOM 1464 N N . GLU A 1 157 ? -13.824 5.530 -21.185 1.00 14.34 156 GLU A N 1
ATOM 1465 C CA . GLU A 1 157 ? -13.565 4.132 -20.833 1.00 14.86 156 GLU A CA 1
ATOM 1466 C C . GLU A 1 157 ? -13.693 3.886 -19.347 1.00 16.58 156 GLU A C 1
ATOM 1467 O O . GLU A 1 157 ? -13.194 4.713 -18.568 1.00 18.41 156 GLU A O 1
ATOM 1473 N N . GLY A 1 158 ? -14.453 2.881 -19.016 1.00 16.04 157 GLY A N 1
ATOM 1474 C CA . GLY A 1 158 ? -14.567 2.612 -17.548 1.00 18.53 157 GLY A CA 1
ATOM 1475 C C . GLY A 1 158 ? -15.564 3.516 -16.821 1.00 16.73 157 GLY A C 1
ATOM 1476 O O . GLY A 1 158 ? -15.682 3.440 -15.614 1.00 20.57 157 GLY A O 1
ATOM 1477 N N . LEU A 1 159 ? -16.304 4.362 -17.507 1.00 17.24 158 LEU A N 1
ATOM 1478 C CA . LEU A 1 159 ? -17.402 5.124 -16.935 1.00 16.22 158 LEU A CA 1
ATOM 1479 C C . LEU A 1 159 ? -18.435 4.115 -16.375 1.00 20.27 158 LEU A C 1
ATOM 1480 O O . LEU A 1 159 ? -18.993 3.244 -17.127 1.00 21.28 158 LEU A O 1
ATOM 1485 N N . GLY A 1 160 ? -18.735 4.291 -15.122 1.00 19.75 159 GLY A N 1
ATOM 1486 C CA . GLY A 1 160 ? -19.614 3.353 -14.480 1.00 24.02 159 GLY A CA 1
ATOM 1487 C C . GLY A 1 160 ? -20.268 3.868 -13.216 1.00 20.03 159 GLY A C 1
ATOM 1488 O O . GLY A 1 160 ? -20.251 5.043 -12.932 1.00 18.15 159 GLY A O 1
ATOM 1489 N N . LEU A 1 161 ? -20.844 2.910 -12.495 1.00 17.27 160 LEU A N 1
ATOM 1490 C CA . LEU A 1 161 ? -21.691 3.294 -11.338 1.00 14.56 160 LEU A CA 1
ATOM 1491 C C . LEU A 1 161 ? -20.939 4.083 -10.252 1.00 14.83 160 LEU A C 1
ATOM 1492 O O . LEU A 1 161 ? -21.557 4.963 -9.631 1.00 15.80 160 LEU A O 1
ATOM 1497 N N . LYS A 1 162 ? -19.625 3.814 -10.085 1.00 15.62 161 LYS A N 1
ATOM 1498 C CA . LYS A 1 162 ? -18.889 4.597 -9.082 1.00 17.34 161 LYS A CA 1
ATOM 1499 C C . LYS A 1 162 ? -18.904 6.071 -9.337 1.00 16.33 161 LYS A C 1
ATOM 1500 O O . LYS A 1 162 ? -18.744 6.899 -8.455 1.00 18.09 161 LYS A O 1
ATOM 1506 N N . HIS A 1 163 ? -19.037 6.458 -10.637 1.00 15.85 162 HIS A N 1
ATOM 1507 C CA . HIS A 1 163 ? -18.938 7.831 -10.991 1.00 15.55 162 HIS A CA 1
ATOM 1508 C C . HIS A 1 163 ? -20.204 8.622 -10.725 1.00 14.17 162 HIS A C 1
ATOM 1509 O O . HIS A 1 163 ? -20.240 9.848 -10.858 1.00 16.66 162 HIS A O 1
ATOM 1516 N N . PHE A 1 164 ? -21.287 7.920 -10.343 1.00 13.09 163 PHE A N 1
ATOM 1517 C CA . PHE A 1 164 ? -22.575 8.563 -10.119 1.00 13.22 163 PHE A CA 1
ATOM 1518 C C . PHE A 1 164 ? -22.862 8.908 -8.611 1.00 13.61 163 PHE A C 1
ATOM 1519 O O . PHE A 1 164 ? -23.906 9.369 -8.324 1.00 14.15 163 PHE A O 1
ATOM 1527 N N . TRP A 1 165 ? -21.816 8.713 -7.829 1.00 13.37 164 TRP A N 1
ATOM 1528 C CA . TRP A 1 165 ? -21.862 9.214 -6.459 1.00 13.04 164 TRP A CA 1
ATOM 1529 C C . TRP A 1 165 ? -22.084 10.683 -6.453 1.00 12.51 164 TRP A C 1
ATOM 1530 O O . TRP A 1 165 ? -21.310 11.446 -7.099 1.00 13.91 164 TRP A O 1
ATOM 1541 N N . LYS A 1 166 ? -23.125 11.159 -5.747 1.00 13.30 165 LYS A N 1
ATOM 1542 C CA . LYS A 1 166 ? -23.597 12.477 -5.920 1.00 12.09 165 LYS A CA 1
ATOM 1543 C C . LYS A 1 166 ? -22.580 13.594 -5.732 1.00 12.63 165 LYS A C 1
ATOM 1544 O O . LYS A 1 166 ? -22.502 14.584 -6.482 1.00 14.28 165 LYS A O 1
ATOM 1550 N N . PRO A 1 167 ? -21.707 13.527 -4.658 1.00 13.55 166 PRO A N 1
ATOM 1551 C CA . PRO A 1 167 ? -20.752 14.574 -4.509 1.00 13.00 166 PRO A CA 1
ATOM 1552 C C . PRO A 1 167 ? -19.801 14.780 -5.680 1.00 12.65 166 PRO A C 1
ATOM 1553 O O . PRO A 1 167 ? -19.447 15.920 -5.980 1.00 14.70 166 PRO A O 1
ATOM 1557 N N . LEU A 1 168 ? -19.451 13.673 -6.363 1.00 12.65 167 LEU A N 1
ATOM 1558 C CA . LEU A 1 168 ? -18.566 13.797 -7.580 1.00 12.69 167 LEU A CA 1
ATOM 1559 C C . LEU A 1 168 ? -19.399 14.393 -8.723 1.00 11.42 167 LEU A C 1
ATOM 1560 O O . LEU A 1 168 ? -18.880 15.300 -9.423 1.00 12.88 167 LEU A O 1
ATOM 1565 N N . VAL A 1 169 ? -20.588 13.881 -8.911 1.00 12.15 168 VAL A N 1
ATOM 1566 C CA . VAL A 1 169 ? -21.485 14.439 -9.965 1.00 11.60 168 VAL A CA 1
ATOM 1567 C C . VAL A 1 169 ? -21.595 15.944 -9.829 1.00 11.79 168 VAL A C 1
ATOM 1568 O O . VAL A 1 169 ? -21.462 16.760 -10.780 1.00 13.41 168 VAL A O 1
ATOM 1572 N N . GLU A 1 170 ? -21.791 16.453 -8.556 1.00 12.31 169 GLU A N 1
ATOM 1573 C CA . GLU A 1 170 ? -21.914 17.844 -8.311 1.00 14.16 169 GLU A CA 1
ATOM 1574 C C . GLU A 1 170 ? -20.667 18.688 -8.730 1.00 12.39 169 GLU A C 1
ATOM 1575 O O . GLU A 1 170 ? -20.827 19.835 -9.236 1.00 14.23 169 GLU A O 1
ATOM 1581 N N . VAL A 1 171 ? -19.489 18.146 -8.556 1.00 12.08 170 VAL A N 1
ATOM 1582 C CA . VAL A 1 171 ? -18.249 18.843 -8.951 1.00 12.87 170 VAL A CA 1
ATOM 1583 C C . VAL A 1 171 ? -18.317 19.048 -10.472 1.00 11.78 170 VAL A C 1
ATOM 1584 O O . VAL A 1 171 ? -18.040 20.146 -10.934 1.00 12.72 170 VAL A O 1
ATOM 1588 N N . TYR A 1 172 ? -18.619 17.941 -11.144 1.00 12.57 171 TYR A N 1
ATOM 1589 C CA . TYR A 1 172 ? -18.634 18.030 -12.654 1.00 13.51 171 TYR A CA 1
ATOM 1590 C C . TYR A 1 172 ? -19.729 18.954 -13.112 1.00 12.65 171 TYR A C 1
ATOM 1591 O O . TYR A 1 172 ? -19.516 19.764 -14.070 1.00 12.13 171 TYR A O 1
ATOM 1600 N N . GLN A 1 173 ? -20.918 18.886 -12.561 1.00 11.26 172 GLN A N 1
ATOM 1601 C CA . GLN A 1 173 ? -21.992 19.833 -12.889 1.00 10.95 172 GLN A CA 1
ATOM 1602 C C . GLN A 1 173 ? -21.538 21.268 -12.789 1.00 11.99 172 GLN A C 1
ATOM 1603 O O . GLN A 1 173 ? -21.770 22.145 -13.673 1.00 13.34 172 GLN A O 1
ATOM 1609 N N . GLU A 1 174 ? -20.952 21.610 -11.613 1.00 12.13 173 GLU A N 1
ATOM 1610 C CA . GLU A 1 174 ? -20.492 22.953 -11.304 1.00 12.86 173 GLU A CA 1
ATOM 1611 C C . GLU A 1 174 ? -19.344 23.377 -12.274 1.00 13.44 173 GLU A C 1
ATOM 1612 O O . GLU A 1 174 ? -19.312 24.518 -12.694 1.00 14.10 173 GLU A O 1
ATOM 1618 N N . PHE A 1 175 ? -18.460 22.456 -12.603 1.00 11.58 174 PHE A N 1
ATOM 1619 C CA . PHE A 1 175 ? -17.432 22.718 -13.579 1.00 10.66 174 PHE A CA 1
ATOM 1620 C C . PHE A 1 175 ? -18.049 23.124 -14.965 1.00 11.15 174 PHE A C 1
ATOM 1621 O O . PHE A 1 175 ? -17.682 24.176 -15.474 1.00 11.75 174 PHE A O 1
ATOM 1629 N N . PHE A 1 176 ? -18.978 22.329 -15.403 1.00 12.44 175 PHE A N 1
ATOM 1630 C CA . PHE A 1 176 ? -19.605 22.695 -16.761 1.00 12.69 175 PHE A CA 1
ATOM 1631 C C . PHE A 1 176 ? -20.313 24.023 -16.653 1.00 12.32 175 PHE A C 1
ATOM 1632 O O . PHE A 1 176 ? -20.277 24.843 -17.572 1.00 14.41 175 PHE A O 1
ATOM 1640 N N . GLY A 1 177 ? -20.979 24.246 -15.531 1.00 12.79 176 GLY A N 1
ATOM 1641 C CA . GLY A 1 177 ? -21.660 25.525 -15.324 1.00 14.55 176 GLY A CA 1
ATOM 1642 C C . GLY A 1 177 ? -20.703 26.704 -15.294 1.00 12.92 176 GLY A C 1
ATOM 1643 O O . GLY A 1 177 ? -20.970 27.747 -15.907 1.00 13.46 176 GLY A O 1
ATOM 1644 N N . LEU A 1 178 ? -19.565 26.548 -14.637 1.00 11.96 177 LEU A N 1
ATOM 1645 C CA . LEU A 1 178 ? -18.557 27.565 -14.637 1.00 13.50 177 LEU A CA 1
ATOM 1646 C C . LEU A 1 178 ? -18.022 27.895 -16.075 1.00 12.44 177 LEU A C 1
ATOM 1647 O O . LEU A 1 178 ? -17.774 29.080 -16.383 1.00 13.22 177 LEU A O 1
ATOM 1652 N N . LEU A 1 179 ? -17.839 26.810 -16.841 1.00 11.28 178 LEU A N 1
ATOM 1653 C CA . LEU A 1 179 ? -17.414 27.028 -18.260 1.00 11.22 178 LEU A CA 1
ATOM 1654 C C . LEU A 1 179 ? -18.462 27.819 -19.030 1.00 12.10 178 LEU A C 1
ATOM 1655 O O . LEU A 1 179 ? -18.051 28.723 -19.804 1.00 12.83 178 LEU A O 1
ATOM 1660 N N . GLU A 1 180 ? -19.718 27.521 -18.847 1.00 11.98 179 GLU A N 1
ATOM 1661 C CA . GLU A 1 180 ? -20.747 28.257 -19.586 1.00 14.25 179 GLU A CA 1
ATOM 1662 C C . GLU A 1 180 ? -20.890 29.679 -19.242 1.00 13.59 179 GLU A C 1
ATOM 1663 O O . GLU A 1 180 ? -21.178 30.548 -20.031 1.00 14.82 179 GLU A O 1
ATOM 1669 N N . GLU A 1 181 ? -20.719 29.982 -17.908 1.00 12.54 180 GLU A N 1
ATOM 1670 C CA . GLU A 1 181 ? -20.858 31.324 -17.438 1.00 13.43 180 GLU A CA 1
ATOM 1671 C C . GLU A 1 181 ? -19.618 32.203 -17.727 1.00 12.87 180 GLU A C 1
ATOM 1672 O O . GLU A 1 181 ? -19.769 33.383 -17.944 1.00 13.00 180 GLU A O 1
ATOM 1678 N N . ASN A 1 182 ? -18.426 31.577 -17.661 1.00 11.45 181 ASN A N 1
ATOM 1679 C CA . ASN A 1 182 ? -17.230 32.352 -17.612 1.00 11.86 181 ASN A CA 1
ATOM 1680 C C . ASN A 1 182 ? -16.252 32.258 -18.846 1.00 11.50 181 ASN A C 1
ATOM 1681 O O . ASN A 1 182 ? -15.418 33.061 -18.990 1.00 12.79 181 ASN A O 1
ATOM 1686 N N . TYR A 1 183 ? -16.565 31.199 -19.614 1.00 11.46 182 TYR A N 1
ATOM 1687 C CA . TYR A 1 183 ? -15.715 30.873 -20.819 1.00 11.54 182 TYR A CA 1
ATOM 1688 C C . TYR A 1 183 ? -16.619 30.695 -22.055 1.00 10.95 182 TYR A C 1
ATOM 1689 O O . TYR A 1 183 ? -16.400 29.702 -22.740 1.00 12.57 182 TYR A O 1
ATOM 1698 N N . PRO A 1 184 ? -17.534 31.557 -22.266 1.00 12.66 183 PRO A N 1
ATOM 1699 C CA . PRO A 1 184 ? -18.471 31.354 -23.442 1.00 13.59 183 PRO A CA 1
ATOM 1700 C C . PRO A 1 184 ? -17.625 31.462 -24.742 1.00 12.13 183 PRO A C 1
ATOM 1701 O O . PRO A 1 184 ? -16.657 32.171 -24.826 1.00 12.63 183 PRO A O 1
ATOM 1705 N N . GLU A 1 185 ? -18.156 30.681 -25.707 1.00 11.53 184 GLU A N 1
ATOM 1706 C CA . GLU A 1 185 ? -17.588 30.769 -27.100 1.00 12.96 184 GLU A CA 1
ATOM 1707 C C . GLU A 1 185 ? -16.140 30.398 -27.121 1.00 12.95 184 GLU A C 1
ATOM 1708 O O . GLU A 1 185 ? -15.350 30.865 -27.944 1.00 16.04 184 GLU A O 1
ATOM 1714 N N . THR A 1 186 ? -15.709 29.451 -26.234 1.00 11.79 185 THR A N 1
ATOM 1715 C CA . THR A 1 186 ? -14.376 28.960 -26.171 1.00 12.35 185 THR A CA 1
ATOM 1716 C C . THR A 1 186 ? -14.216 27.520 -26.685 1.00 12.60 185 THR A C 1
ATOM 1717 O O . THR A 1 186 ? -13.149 27.057 -26.949 1.00 15.68 185 THR A O 1
ATOM 1721 N N . LEU A 1 187 ? -15.306 26.775 -26.681 1.00 12.82 186 LEU A N 1
ATOM 1722 C CA . LEU A 1 187 ? -15.282 25.396 -27.045 1.00 12.58 186 LEU A CA 1
ATOM 1723 C C . LEU A 1 187 ? -15.366 25.219 -28.571 1.00 13.56 186 LEU A C 1
ATOM 1724 O O . LEU A 1 187 ? -16.238 25.834 -29.202 1.00 15.72 186 LEU A O 1
ATOM 1729 N N . LYS A 1 188 ? -14.416 24.455 -29.108 1.00 12.79 187 LYS A N 1
ATOM 1730 C CA . LYS A 1 188 ? -14.500 24.031 -30.550 1.00 15.24 187 LYS A CA 1
ATOM 1731 C C . LYS A 1 188 ? -15.277 22.751 -30.637 1.00 14.03 187 LYS A C 1
ATOM 1732 O O . LYS A 1 188 ? -16.300 22.668 -31.281 1.00 15.19 187 LYS A O 1
ATOM 1738 N N . PHE A 1 189 ? -14.787 21.665 -29.980 1.00 14.06 188 PHE A N 1
ATOM 1739 C CA . PHE A 1 189 ? -15.472 20.395 -29.939 1.00 14.17 188 PHE A CA 1
ATOM 1740 C C . PHE A 1 189 ? -15.213 19.734 -28.586 1.00 13.58 188 PHE A C 1
ATOM 1741 O O . PHE A 1 189 ? -14.103 19.914 -28.037 1.00 13.94 188 PHE A O 1
ATOM 1749 N N . MET A 1 190 ? -16.198 18.968 -28.112 1.00 12.84 189 MET A N 1
ATOM 1750 C CA . MET A 1 190 ? -15.996 18.113 -26.914 1.00 13.44 189 MET A CA 1
ATOM 1751 C C . MET A 1 190 ? -16.172 16.683 -27.538 1.00 13.52 189 MET A C 1
ATOM 1752 O O . MET A 1 190 ? -17.268 16.334 -28.037 1.00 15.43 189 MET A O 1
ATOM 1757 N N . LEU A 1 191 ? -15.100 15.899 -27.508 1.00 12.90 190 LEU A N 1
ATOM 1758 C CA . LEU A 1 191 ? -15.023 14.581 -28.132 1.00 12.92 190 LEU A CA 1
ATOM 1759 C C . LEU A 1 191 ? -15.140 13.507 -27.014 1.00 12.92 190 LEU A C 1
ATOM 1760 O O . LEU A 1 191 ? -14.332 13.530 -26.073 1.00 16.02 190 LEU A O 1
ATOM 1765 N N . ILE A 1 192 ? -16.081 12.656 -27.138 1.00 13.06 191 ILE A N 1
ATOM 1766 C CA . ILE A 1 192 ? -16.333 11.562 -26.171 1.00 12.36 191 ILE A CA 1
ATOM 1767 C C . ILE A 1 192 ? -15.816 10.279 -26.763 1.00 13.22 191 ILE A C 1
ATOM 1768 O O . ILE A 1 192 ? -16.312 9.859 -27.828 1.00 13.60 191 ILE A O 1
ATOM 1773 N N . VAL A 1 193 ? -14.819 9.680 -26.175 1.00 13.67 192 VAL A N 1
ATOM 1774 C CA . VAL A 1 193 ? -14.201 8.424 -26.625 1.00 13.81 192 VAL A CA 1
ATOM 1775 C C . VAL A 1 193 ? -14.435 7.298 -25.731 1.00 13.67 192 VAL A C 1
ATOM 1776 O O . VAL A 1 193 ? -14.365 7.471 -24.473 1.00 13.87 192 VAL A O 1
ATOM 1780 N N . LYS A 1 194 ? -14.667 6.140 -26.252 1.00 14.82 193 LYS A N 1
ATOM 1781 C CA . LYS A 1 194 ? -14.810 4.907 -25.497 1.00 14.50 193 LYS A CA 1
ATOM 1782 C C . LYS A 1 194 ? -15.935 4.952 -24.452 1.00 14.44 193 LYS A C 1
ATOM 1783 O O . LYS A 1 194 ? -15.879 4.268 -23.394 1.00 17.12 193 LYS A O 1
ATOM 1789 N N . ALA A 1 195 ? -17.009 5.698 -24.765 1.00 14.53 194 ALA A N 1
ATOM 1790 C CA . ALA A 1 195 ? -18.120 5.677 -23.857 1.00 16.70 194 ALA A CA 1
ATOM 1791 C C . ALA A 1 195 ? -18.788 4.320 -23.718 1.00 15.12 194 ALA A C 1
ATOM 1792 O O . ALA A 1 195 ? -18.820 3.500 -24.617 1.00 17.25 194 ALA A O 1
ATOM 1794 N N . THR A 1 196 ? -19.235 4.097 -22.443 1.00 15.47 195 THR A N 1
ATOM 1795 C CA . THR A 1 196 ? -19.898 2.897 -22.040 1.00 15.25 195 THR A CA 1
ATOM 1796 C C . THR A 1 196 ? -21.408 3.044 -22.157 1.00 15.27 195 THR A C 1
ATOM 1797 O O . THR A 1 196 ? -21.928 4.116 -22.355 1.00 15.92 195 THR A O 1
ATOM 1801 N N . LYS A 1 197 ? -22.134 1.946 -21.882 1.00 17.22 196 LYS A N 1
ATOM 1802 C CA . LYS A 1 197 ? -23.582 1.932 -21.919 1.00 18.75 196 LYS A CA 1
ATOM 1803 C C . LYS A 1 197 ? -24.217 2.869 -20.863 1.00 17.44 196 LYS A C 1
ATOM 1804 O O . LYS A 1 197 ? -25.332 3.233 -21.028 1.00 20.34 196 LYS A O 1
ATOM 1810 N N . LEU A 1 198 ? -23.430 3.245 -19.811 1.00 17.65 197 LEU A N 1
ATOM 1811 C CA . LEU A 1 198 ? -23.877 4.204 -18.877 1.00 15.72 197 LEU A CA 1
ATOM 1812 C C . LEU A 1 198 ? -23.728 5.674 -19.273 1.00 15.29 197 LEU A C 1
ATOM 1813 O O . LEU A 1 198 ? -24.180 6.570 -18.518 1.00 16.33 197 LEU A O 1
ATOM 1818 N N . PHE A 1 199 ? -23.115 5.945 -20.458 1.00 13.71 198 PHE A N 1
ATOM 1819 C CA . PHE A 1 199 ? -22.965 7.282 -20.880 1.00 15.02 198 PHE A CA 1
ATOM 1820 C C . PHE A 1 199 ? -24.286 8.106 -20.951 1.00 13.54 198 PHE A C 1
ATOM 1821 O O . PHE A 1 199 ? -24.330 9.256 -20.537 1.00 14.78 198 PHE A O 1
ATOM 1829 N N . PRO A 1 200 ? -25.376 7.530 -21.507 1.00 14.34 199 PRO A N 1
ATOM 1830 C CA . PRO A 1 200 ? -26.627 8.370 -21.521 1.00 14.49 199 PRO A CA 1
ATOM 1831 C C . PRO A 1 200 ? -27.078 8.894 -20.107 1.00 13.17 199 PRO A C 1
ATOM 1832 O O . PRO A 1 200 ? -27.568 9.972 -20.052 1.00 13.63 199 PRO A O 1
ATOM 1836 N N . VAL A 1 201 ? -26.836 8.064 -19.064 1.00 14.06 200 VAL A N 1
ATOM 1837 C CA . VAL A 1 201 ? -27.210 8.546 -17.715 1.00 15.29 200 VAL A CA 1
ATOM 1838 C C . VAL A 1 201 ? -26.250 9.659 -17.278 1.00 14.04 200 VAL A C 1
ATOM 1839 O O . VAL A 1 201 ? -26.667 10.679 -16.773 1.00 13.92 200 VAL A O 1
ATOM 1843 N N . GLY A 1 202 ? -24.948 9.450 -17.509 1.00 15.40 201 GLY A N 1
ATOM 1844 C CA . GLY A 1 202 ? -23.952 10.408 -17.129 1.00 17.32 201 GLY A CA 1
ATOM 1845 C C . GLY A 1 202 ? -24.169 11.731 -17.833 1.00 15.44 201 GLY A C 1
ATOM 1846 O O . GLY A 1 202 ? -24.162 12.810 -17.271 1.00 16.81 201 GLY A O 1
ATOM 1847 N N . TYR A 1 203 ? -24.394 11.613 -19.176 1.00 15.22 202 TYR A N 1
ATOM 1848 C CA . TYR A 1 203 ? -24.671 12.817 -19.893 1.00 15.11 202 TYR A CA 1
ATOM 1849 C C . TYR A 1 203 ? -25.866 13.597 -19.463 1.00 13.90 202 TYR A C 1
ATOM 1850 O O . TYR A 1 203 ? -25.825 14.785 -19.356 1.00 15.13 202 TYR A O 1
ATOM 1859 N N . ASN A 1 204 ? -26.936 12.886 -19.149 1.00 13.48 203 ASN A N 1
ATOM 1860 C CA . ASN A 1 204 ? -28.136 13.535 -18.653 1.00 14.28 203 ASN A CA 1
ATOM 1861 C C . ASN A 1 204 ? -27.905 14.299 -17.320 1.00 13.96 203 ASN A C 1
ATOM 1862 O O . ASN A 1 204 ? -28.532 15.297 -17.094 1.00 15.15 203 ASN A O 1
ATOM 1867 N N . LEU A 1 205 ? -26.961 13.811 -16.522 1.00 13.77 204 LEU A N 1
ATOM 1868 C CA . LEU A 1 205 ? -26.611 14.549 -15.297 1.00 13.70 204 LEU A CA 1
ATOM 1869 C C . LEU A 1 205 ? -25.968 15.870 -15.574 1.00 12.85 204 LEU A C 1
ATOM 1870 O O . LEU A 1 205 ? -26.211 16.877 -14.880 1.00 15.08 204 LEU A O 1
ATOM 1875 N N . MET A 1 206 ? -25.191 15.926 -16.703 1.00 13.04 205 MET A N 1
ATOM 1876 C CA . MET A 1 206 ? -24.505 17.170 -17.067 1.00 13.11 205 MET A CA 1
ATOM 1877 C C . MET A 1 206 ? -25.330 18.124 -17.934 1.00 12.96 205 MET A C 1
ATOM 1878 O O . MET A 1 206 ? -25.134 19.325 -17.907 1.00 14.36 205 MET A O 1
ATOM 1883 N N . LYS A 1 207 ? -26.273 17.520 -18.663 1.00 12.95 206 LYS A N 1
ATOM 1884 C CA . LYS A 1 207 ? -27.009 18.252 -19.718 1.00 14.46 206 LYS A CA 1
ATOM 1885 C C . LYS A 1 207 ? -27.593 19.592 -19.297 1.00 15.13 206 LYS A C 1
ATOM 1886 O O . LYS A 1 207 ? -27.478 20.563 -20.010 1.00 15.60 206 LYS A O 1
ATOM 1892 N N . PRO A 1 208 ? -28.198 19.673 -18.075 1.00 14.83 207 PRO A N 1
ATOM 1893 C CA . PRO A 1 208 ? -28.777 20.935 -17.693 1.00 15.64 207 PRO A CA 1
ATOM 1894 C C . PRO A 1 208 ? -27.794 22.097 -17.537 1.00 14.74 207 PRO A C 1
ATOM 1895 O O . PRO A 1 208 ? -28.192 23.258 -17.515 1.00 18.97 207 PRO A O 1
ATOM 1899 N N . PHE A 1 209 ? -26.533 21.750 -17.428 1.00 14.47 208 PHE A N 1
ATOM 1900 C CA . PHE A 1 209 ? -25.444 22.665 -17.221 1.00 15.57 208 PHE A CA 1
ATOM 1901 C C . PHE A 1 209 ? -24.690 23.012 -18.494 1.00 15.83 208 PHE A C 1
ATOM 1902 O O . PHE A 1 209 ? -23.762 23.790 -18.449 1.00 20.52 208 PHE A O 1
ATOM 1910 N N . LEU A 1 210 ? -25.128 22.394 -19.621 1.00 15.12 209 LEU A N 1
ATOM 1911 C CA . LEU A 1 210 ? -24.511 22.656 -20.942 1.00 16.83 209 LEU A CA 1
ATOM 1912 C C . LEU A 1 210 ? -25.455 23.585 -21.739 1.00 16.39 209 LEU A C 1
ATOM 1913 O O . LEU A 1 210 ? -26.640 23.341 -21.868 1.00 18.06 209 LEU A O 1
ATOM 1918 N N . SER A 1 211 ? -24.841 24.593 -22.359 1.00 14.93 210 SER A N 1
ATOM 1919 C CA . SER A 1 211 ? -25.550 25.496 -23.239 1.00 14.99 210 SER A CA 1
ATOM 1920 C C . SER A 1 211 ? -25.898 24.718 -24.532 1.00 14.19 210 SER A C 1
ATOM 1921 O O . SER A 1 211 ? -25.287 23.686 -24.876 1.00 14.65 210 SER A O 1
ATOM 1924 N N . GLU A 1 212 ? -26.874 25.302 -25.272 1.00 14.25 211 GLU A N 1
ATOM 1925 C CA A GLU A 1 212 ? -27.220 24.723 -26.582 0.50 14.96 211 GLU A CA 1
ATOM 1926 C CA B GLU A 1 212 ? -27.200 24.747 -26.586 0.50 14.88 211 GLU A CA 1
ATOM 1927 C C . GLU A 1 212 ? -25.958 24.758 -27.494 1.00 13.84 211 GLU A C 1
ATOM 1928 O O . GLU A 1 212 ? -25.711 23.824 -28.201 1.00 15.06 211 GLU A O 1
ATOM 1939 N N . ASP A 1 213 ? -25.171 25.813 -27.4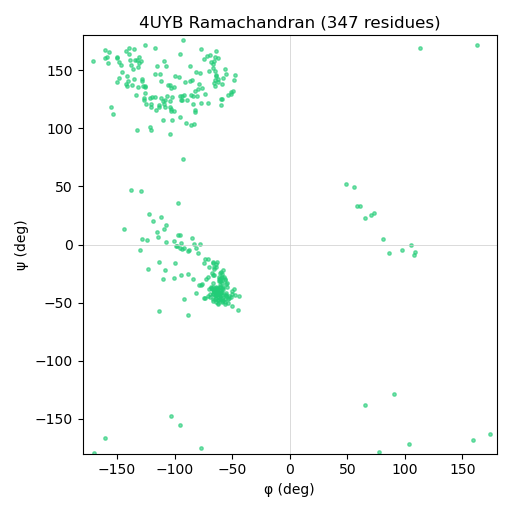26 1.00 14.29 212 ASP A N 1
ATOM 1940 C CA . ASP A 1 213 ? -23.920 25.895 -28.197 1.00 14.70 212 ASP A CA 1
ATOM 1941 C C . ASP A 1 213 ? -23.004 24.738 -27.917 1.00 13.52 212 ASP A C 1
ATOM 1942 O O . ASP A 1 213 ? -22.479 24.083 -28.796 1.00 16.11 212 ASP A O 1
ATOM 1947 N N . THR A 1 214 ? -22.769 24.460 -26.598 1.00 12.51 213 THR A N 1
ATOM 1948 C CA . THR A 1 214 ? -21.939 23.352 -26.231 1.00 12.78 213 THR A CA 1
ATOM 1949 C C . THR A 1 214 ? -22.530 22.036 -26.705 1.00 12.96 213 THR A C 1
ATOM 1950 O O . THR A 1 214 ? -21.804 21.163 -27.189 1.00 13.96 213 THR A O 1
ATOM 1954 N N . ARG A 1 215 ? -23.828 21.826 -26.503 1.00 14.28 214 ARG A N 1
ATOM 1955 C CA . ARG A 1 215 ? -24.440 20.556 -26.860 1.00 14.62 214 ARG A CA 1
ATOM 1956 C C . ARG A 1 215 ? -24.229 20.254 -28.383 1.00 14.09 214 ARG A C 1
ATOM 1957 O O . ARG A 1 215 ? -24.052 19.118 -28.729 1.00 16.05 214 ARG A O 1
ATOM 1965 N N . ARG A 1 216 ? -24.309 21.289 -29.197 1.00 13.48 215 ARG A N 1
ATOM 1966 C CA . ARG A 1 216 ? -24.068 21.085 -30.643 1.00 16.01 215 ARG A CA 1
ATOM 1967 C C . ARG A 1 216 ? -22.672 20.710 -31.009 1.00 15.89 215 ARG A C 1
ATOM 1968 O O . ARG A 1 216 ? -22.440 20.277 -32.126 1.00 19.12 215 ARG A O 1
ATOM 1976 N N . LYS A 1 217 ? -21.719 20.897 -30.074 1.00 14.09 216 LYS A N 1
ATOM 1977 C CA . LYS A 1 217 ? -20.308 20.652 -30.242 1.00 15.12 216 LYS A CA 1
ATOM 1978 C C . LYS A 1 217 ? -19.800 19.365 -29.663 1.00 13.20 216 LYS A C 1
ATOM 1979 O O . LYS A 1 217 ? -18.614 19.075 -29.710 1.00 15.07 216 LYS A O 1
ATOM 1985 N N . ILE A 1 218 ? -20.736 18.571 -29.108 1.00 13.95 217 ILE A N 1
ATOM 1986 C CA . ILE A 1 218 ? -20.395 17.293 -28.516 1.00 14.80 217 ILE A CA 1
ATOM 1987 C C . ILE A 1 218 ? -20.475 16.223 -29.591 1.00 13.61 217 ILE A C 1
ATOM 1988 O O . ILE A 1 218 ? -21.541 16.071 -30.233 1.00 18.56 217 ILE A O 1
ATOM 1993 N N . ILE A 1 219 ? -19.358 15.505 -29.752 1.00 13.89 218 ILE A N 1
ATOM 1994 C CA . ILE A 1 219 ? -19.255 14.414 -30.751 1.00 15.33 218 ILE A CA 1
ATOM 1995 C C . ILE A 1 219 ? -18.940 13.130 -30.002 1.00 14.69 218 ILE A C 1
ATOM 1996 O O . ILE A 1 219 ? -17.897 13.040 -29.331 1.00 15.17 218 ILE A O 1
ATOM 2001 N N . VAL A 1 220 ? -19.805 12.145 -30.135 1.00 14.21 219 VAL A N 1
ATOM 2002 C CA . VAL A 1 220 ? -19.676 10.840 -29.525 1.00 15.32 219 VAL A CA 1
ATOM 2003 C C . VAL A 1 220 ? -19.027 9.927 -30.594 1.00 16.07 219 VAL A C 1
ATOM 2004 O O . VAL A 1 220 ? -19.662 9.633 -31.625 1.00 19.86 219 VAL A O 1
ATOM 2008 N N . LEU A 1 221 ? -17.797 9.539 -30.400 1.00 14.89 220 LEU A N 1
ATOM 2009 C CA . LEU A 1 221 ? -17.070 8.744 -31.346 1.00 15.51 220 LEU A CA 1
ATOM 2010 C C . LEU A 1 221 ? -17.371 7.234 -31.074 1.00 17.48 220 LEU A C 1
ATOM 2011 O O . LEU A 1 221 ? -17.659 6.869 -29.939 1.00 24.70 220 LEU A O 1
ATOM 2016 N N . GLY A 1 222 ? -17.250 6.417 -32.133 1.00 21.94 221 GLY A N 1
ATOM 2017 C CA . GLY A 1 222 ? -17.550 4.988 -32.043 1.00 23.28 221 GLY A CA 1
ATOM 2018 C C . GLY A 1 222 ? -16.291 4.124 -31.964 1.00 20.90 221 GLY A C 1
ATOM 2019 O O . GLY A 1 222 ? -15.214 4.538 -31.485 1.00 19.08 221 GLY A O 1
ATOM 2020 N N . ASN A 1 223 ? -16.427 2.917 -32.544 1.00 19.99 222 ASN A N 1
ATOM 2021 C CA . ASN A 1 223 ? -15.365 1.945 -32.506 1.00 23.98 222 ASN A CA 1
ATOM 2022 C C . ASN A 1 223 ? -14.084 2.447 -33.195 1.00 21.54 222 ASN A C 1
ATOM 2023 O O . ASN A 1 223 ? -13.018 2.067 -32.806 1.00 23.92 222 ASN A O 1
ATOM 2028 N N . ASN A 1 224 ? -14.243 3.352 -34.194 1.00 19.88 223 ASN A N 1
ATOM 2029 C CA . ASN A 1 224 ? -13.139 3.882 -34.941 1.00 22.34 223 ASN A CA 1
ATOM 2030 C C . ASN A 1 224 ? -12.672 5.239 -34.419 1.00 18.10 223 ASN A C 1
ATOM 2031 O O . ASN A 1 224 ? -12.195 6.088 -35.119 1.00 19.88 223 ASN A O 1
ATOM 2036 N N . TRP A 1 225 ? -12.752 5.353 -33.109 1.00 16.99 224 TRP A N 1
ATOM 2037 C CA . TRP A 1 225 ? -12.414 6.628 -32.441 1.00 16.55 224 TRP A CA 1
ATOM 2038 C C . TRP A 1 225 ? -10.987 7.141 -32.641 1.00 16.18 224 TRP A C 1
ATOM 2039 O O . TRP A 1 225 ? -10.783 8.335 -32.743 1.00 16.47 224 TRP A O 1
ATOM 2050 N N . LYS A 1 226 ? -10.021 6.229 -32.795 1.00 16.65 225 LYS A N 1
ATOM 2051 C CA . LYS A 1 226 ? -8.634 6.683 -33.066 1.00 17.38 225 LYS A CA 1
ATOM 2052 C C . LYS A 1 226 ? -8.567 7.430 -34.437 1.00 17.81 225 LYS A C 1
ATOM 2053 O O . LYS A 1 226 ? -7.955 8.484 -34.541 1.00 16.67 225 LYS A O 1
ATOM 2059 N N . GLU A 1 227 ? -9.185 6.842 -35.456 1.00 19.26 226 GLU A N 1
ATOM 2060 C CA . GLU A 1 227 ? -9.295 7.487 -36.806 1.00 21.19 226 GLU A CA 1
ATOM 2061 C C . GLU A 1 227 ? -9.995 8.787 -36.680 1.00 19.23 226 GLU A C 1
ATOM 2062 O O . GLU A 1 227 ? -9.605 9.781 -37.252 1.00 19.80 226 GLU A O 1
ATOM 2064 N N . GLY A 1 228 ? -11.047 8.852 -35.852 1.00 18.09 227 GLY A N 1
ATOM 2065 C CA . GLY A 1 228 ? -11.820 10.079 -35.648 1.00 17.27 227 GLY A CA 1
ATOM 2066 C C . GLY A 1 228 ? -10.962 11.168 -35.018 1.00 17.77 227 GLY A C 1
ATOM 2067 O O . GLY A 1 228 ? -11.052 12.326 -35.413 1.00 19.17 227 GLY A O 1
ATOM 2068 N N . LEU A 1 229 ? -10.139 10.817 -34.004 1.00 17.14 228 LEU A N 1
ATOM 2069 C CA . LEU A 1 229 ? -9.258 11.792 -33.422 1.00 16.69 228 LEU A CA 1
ATOM 2070 C C . LEU A 1 229 ? -8.204 12.285 -34.407 1.00 15.01 228 LEU A C 1
ATOM 2071 O O . LEU A 1 229 ? -7.895 13.487 -34.472 1.00 17.00 228 LEU A O 1
ATOM 2076 N N . LEU A 1 230 ? -7.674 11.339 -35.218 1.00 15.05 229 LEU A N 1
ATOM 2077 C CA . LEU A 1 230 ? -6.645 11.697 -36.212 1.00 15.57 229 LEU A CA 1
ATOM 2078 C C . LEU A 1 230 ? -7.160 12.615 -37.314 1.00 15.61 229 LEU A C 1
ATOM 2079 O O . LEU A 1 230 ? -6.396 13.364 -37.926 1.00 17.97 229 LEU A O 1
ATOM 2084 N N . LYS A 1 231 ? -8.466 12.566 -37.591 1.00 16.51 230 LYS A N 1
ATOM 2085 C CA . LYS A 1 231 ? -9.039 13.538 -38.512 1.00 18.53 230 LYS A CA 1
ATOM 2086 C C . LYS A 1 231 ? -8.893 14.968 -38.049 1.00 17.84 230 LYS A C 1
ATOM 2087 O O . LYS A 1 231 ? -8.746 15.928 -38.753 1.00 19.77 230 LYS A O 1
ATOM 2093 N N . LEU A 1 232 ? -8.876 15.119 -36.689 1.00 14.90 231 LEU A N 1
ATOM 2094 C CA . LEU A 1 232 ? -8.868 16.432 -36.024 1.00 15.01 231 LEU A CA 1
ATOM 2095 C C . LEU A 1 232 ? -7.513 16.901 -35.515 1.00 13.75 231 LEU A C 1
ATOM 2096 O O . LEU A 1 232 ? -7.281 18.100 -35.455 1.00 14.93 231 LEU A O 1
ATOM 2101 N N . ILE A 1 233 ? -6.661 15.937 -35.179 1.00 13.80 232 ILE A N 1
ATOM 2102 C CA . ILE A 1 233 ? -5.403 16.172 -34.515 1.00 14.20 232 ILE A CA 1
ATOM 2103 C C . ILE A 1 233 ? -4.334 15.358 -35.246 1.00 14.14 232 ILE A C 1
ATOM 2104 O O . ILE A 1 233 ? -4.485 14.160 -35.432 1.00 15.79 232 ILE A O 1
ATOM 2109 N N . SER A 1 234 ? -3.233 15.987 -35.625 1.00 15.54 233 SER A N 1
ATOM 2110 C CA . SER A 1 234 ? -2.168 15.295 -36.380 1.00 15.25 233 SER A CA 1
ATOM 2111 C C . SER A 1 234 ? -1.506 14.228 -35.474 1.00 16.05 233 SER A C 1
ATOM 2112 O O . SER A 1 234 ? -1.476 14.429 -34.234 1.00 17.13 233 SER A O 1
ATOM 2115 N N . PRO A 1 235 ? -0.965 13.161 -35.960 1.00 16.96 234 PRO A N 1
ATOM 2116 C CA . PRO A 1 235 ? -0.396 12.092 -35.135 1.00 17.02 234 PRO A CA 1
ATOM 2117 C C . PRO A 1 235 ? 0.690 12.615 -34.226 1.00 16.20 234 PRO A C 1
ATOM 2118 O O . PRO A 1 235 ? 0.765 12.185 -33.063 1.00 17.01 234 PRO A O 1
ATOM 2122 N N . GLU A 1 236 ? 1.497 13.575 -34.696 1.00 17.14 235 GLU A N 1
ATOM 2123 C CA . GLU A 1 236 ? 2.590 14.072 -33.891 1.00 17.52 235 GLU A CA 1
ATOM 2124 C C . GLU A 1 236 ? 2.084 14.928 -32.674 1.00 15.63 235 GLU A C 1
ATOM 2125 O O . GLU A 1 236 ? 2.889 15.229 -31.770 1.00 17.07 235 GLU A O 1
ATOM 2131 N N . GLU A 1 237 ? 0.812 15.299 -32.676 1.00 13.67 236 GLU A N 1
ATOM 2132 C CA . GLU A 1 237 ? 0.166 16.079 -31.599 1.00 13.69 236 GLU A CA 1
ATOM 2133 C C . GLU A 1 237 ? -0.792 15.261 -30.751 1.00 12.70 236 GLU A C 1
ATOM 2134 O O . GLU A 1 237 ? -1.383 15.796 -29.842 1.00 14.84 236 GLU A O 1
ATOM 2140 N N . LEU A 1 238 ? -0.907 13.993 -31.023 1.00 13.51 237 LEU A N 1
ATOM 2141 C CA . LEU A 1 238 ? -1.914 13.087 -30.436 1.00 13.55 237 LEU A CA 1
ATOM 2142 C C . LEU A 1 238 ? -1.129 11.978 -29.727 1.00 13.80 237 LEU A C 1
ATOM 2143 O O . LEU A 1 238 ? -0.375 11.231 -30.345 1.00 13.92 237 LEU A O 1
ATOM 2148 N N . PRO A 1 239 ? -1.297 11.854 -28.382 1.00 13.09 238 PRO A N 1
ATOM 2149 C CA . PRO A 1 239 ? -0.656 10.760 -27.720 1.00 13.83 238 PRO A CA 1
ATOM 2150 C C . PRO A 1 239 ? -0.869 9.432 -28.398 1.00 14.75 238 PRO A C 1
ATOM 2151 O O . PRO A 1 239 ? -1.967 9.134 -28.895 1.00 14.02 238 PRO A O 1
ATOM 2155 N N . ALA A 1 240 ? 0.195 8.611 -28.403 1.00 15.06 239 ALA A N 1
ATOM 2156 C CA . ALA A 1 240 ? 0.068 7.240 -28.912 1.00 16.84 239 ALA A CA 1
ATOM 2157 C C . ALA A 1 240 ? -1.024 6.449 -28.195 1.00 15.53 239 ALA A C 1
ATOM 2158 O O . ALA A 1 240 ? -1.724 5.628 -28.826 1.00 18.25 239 ALA A O 1
ATOM 2160 N N . GLN A 1 241 ? -1.266 6.760 -26.895 1.00 15.56 240 GLN A N 1
ATOM 2161 C CA . GLN A 1 241 ? -2.359 6.158 -26.203 1.00 16.87 240 GLN A CA 1
ATOM 2162 C C . GLN A 1 241 ? -3.717 6.376 -26.863 1.00 17.79 240 GLN A C 1
ATOM 2163 O O . GLN A 1 241 ? -4.648 5.578 -26.663 1.00 19.64 240 GLN A O 1
ATOM 2169 N N . PHE A 1 242 ? -3.834 7.503 -27.588 1.00 16.25 241 PHE A N 1
ATOM 2170 C CA . PHE A 1 242 ? -5.093 7.934 -28.208 1.00 15.84 241 PHE A CA 1
ATOM 2171 C C . PHE A 1 242 ? -5.050 7.793 -29.728 1.00 15.86 241 PHE A C 1
ATOM 2172 O O . PHE A 1 242 ? -5.909 8.329 -30.426 1.00 16.92 241 PHE A O 1
ATOM 2180 N N . GLY A 1 243 ? -4.038 7.063 -30.246 1.00 15.34 242 GLY A N 1
ATOM 2181 C CA . GLY A 1 243 ? -3.970 6.791 -31.690 1.00 15.97 242 GLY A CA 1
ATOM 2182 C C . GLY A 1 243 ? -2.895 7.500 -32.446 1.00 16.11 242 GLY A C 1
ATOM 2183 O O . GLY A 1 243 ? -2.740 7.182 -33.684 1.00 18.94 242 GLY A O 1
ATOM 2184 N N . GLY A 1 244 ? -2.166 8.389 -31.863 1.00 15.96 243 GLY A N 1
ATOM 2185 C CA . GLY A 1 244 ? -1.122 9.161 -32.513 1.00 15.25 243 GLY A CA 1
ATOM 2186 C C . GLY A 1 244 ? 0.265 8.556 -32.348 1.00 14.98 243 GLY A C 1
ATOM 2187 O O . GLY A 1 244 ? 0.454 7.338 -32.111 1.00 16.74 243 GLY A O 1
ATOM 2188 N N . THR A 1 245 ? 1.253 9.424 -32.458 1.00 14.71 244 THR A N 1
ATOM 2189 C CA . THR A 1 245 ? 2.673 9.031 -32.287 1.00 18.40 244 THR A CA 1
ATOM 2190 C C . THR A 1 245 ? 3.367 9.840 -31.222 1.00 16.03 244 THR A C 1
ATOM 2191 O O . THR A 1 245 ? 4.557 9.627 -30.996 1.00 19.10 244 THR A O 1
ATOM 2195 N N . LEU A 1 246 ? 2.625 10.723 -30.517 1.00 15.42 245 LEU A N 1
ATOM 2196 C CA . LEU A 1 246 ? 3.255 11.541 -29.480 1.00 14.59 245 LEU A CA 1
ATOM 2197 C C . LEU A 1 246 ? 3.503 10.693 -28.227 1.00 14.60 245 LEU A C 1
ATOM 2198 O O . LEU A 1 246 ? 2.615 9.926 -27.801 1.00 15.28 245 LEU A O 1
ATOM 2203 N N . THR A 1 247 ? 4.713 10.847 -27.676 1.00 14.25 246 THR A N 1
ATOM 2204 C CA . THR A 1 247 ? 5.094 10.142 -26.477 1.00 14.79 246 THR A CA 1
ATOM 2205 C C . THR A 1 247 ? 5.797 11.055 -25.489 1.00 16.03 246 THR A C 1
ATOM 2206 O O . THR A 1 247 ? 6.226 12.156 -25.819 1.00 15.70 246 THR A O 1
ATOM 2210 N N . ASP A 1 248 ? 5.960 10.533 -24.238 1.00 15.19 247 ASP A N 1
ATOM 2211 C CA . ASP A 1 248 ? 6.913 11.170 -23.348 1.00 15.22 247 ASP A CA 1
ATOM 2212 C C . ASP A 1 248 ? 8.360 11.054 -23.922 1.00 16.19 247 ASP A C 1
ATOM 2213 O O . ASP A 1 248 ? 8.615 10.272 -24.848 1.00 17.22 247 ASP A O 1
ATOM 2218 N N . PRO A 1 249 ? 9.306 11.820 -23.365 1.00 16.93 248 PRO A N 1
ATOM 2219 C CA . PRO A 1 249 ? 10.690 11.746 -23.808 1.00 18.93 248 PRO A CA 1
ATOM 2220 C C . PRO A 1 249 ? 11.260 10.314 -23.761 1.00 18.50 248 PRO A C 1
ATOM 2221 O O . PRO A 1 249 ? 12.055 9.936 -24.625 1.00 19.59 248 PRO A O 1
ATOM 2225 N N . ASP A 1 250 ? 10.819 9.492 -22.790 1.00 18.32 249 ASP A N 1
ATOM 2226 C CA . ASP A 1 250 ? 11.255 8.111 -22.677 1.00 19.13 249 ASP A CA 1
ATOM 2227 C C . ASP A 1 250 ? 10.504 7.096 -23.574 1.00 19.27 249 ASP A C 1
ATOM 2228 O O . ASP A 1 250 ? 10.753 5.927 -23.525 1.00 20.73 249 ASP A O 1
ATOM 2233 N N . GLY A 1 251 ? 9.561 7.612 -24.354 1.00 17.65 250 GLY A N 1
ATOM 2234 C CA . GLY A 1 251 ? 8.799 6.799 -25.217 1.00 18.02 250 GLY A CA 1
ATOM 2235 C C . GLY A 1 251 ? 7.461 6.360 -24.730 1.00 17.08 250 GLY A C 1
ATOM 2236 O O . GLY A 1 251 ? 6.707 5.681 -25.440 1.00 18.29 250 GLY A O 1
ATOM 2237 N N . ASN A 1 252 ? 7.126 6.693 -23.463 1.00 15.75 251 ASN A N 1
ATOM 2238 C CA . ASN A 1 252 ? 5.825 6.253 -22.904 1.00 15.37 251 ASN A CA 1
ATOM 2239 C C . ASN A 1 252 ? 4.637 6.791 -23.737 1.00 14.33 251 ASN A C 1
ATOM 2240 O O . ASN A 1 252 ? 4.480 8.014 -23.885 1.00 15.18 251 ASN A O 1
ATOM 2245 N N . PRO A 1 253 ? 3.815 5.899 -24.284 1.00 15.40 252 PRO A N 1
ATOM 2246 C CA . PRO A 1 253 ? 2.704 6.381 -25.084 1.00 15.68 252 PRO A CA 1
ATOM 2247 C C . PRO A 1 253 ? 1.609 7.139 -24.405 1.00 15.83 252 PRO A C 1
ATOM 2248 O O . PRO A 1 253 ? 0.811 7.830 -25.044 1.00 16.39 252 PRO A O 1
ATOM 2252 N N . LYS A 1 254 ? 1.582 7.019 -23.084 1.00 15.95 253 LYS A N 1
ATOM 2253 C CA . LYS A 1 254 ? 0.569 7.707 -22.288 1.00 15.44 253 LYS A CA 1
ATOM 2254 C C . LYS A 1 254 ? 0.816 9.185 -22.152 1.00 13.21 253 LYS A C 1
ATOM 2255 O O . LYS A 1 254 ? -0.116 9.920 -21.740 1.00 15.52 253 LYS A O 1
ATOM 2261 N N . CYS A 1 255 ? 2.020 9.675 -22.446 1.00 14.92 254 CYS A N 1
ATOM 2262 C CA . CYS A 1 255 ? 2.306 11.095 -22.260 1.00 14.71 254 CYS A CA 1
ATOM 2263 C C . CYS A 1 255 ? 2.036 11.565 -20.812 1.00 15.20 254 CYS A C 1
ATOM 2264 O O . CYS A 1 255 ? 1.398 12.597 -20.567 1.00 15.27 254 CYS A O 1
ATOM 2267 N N . LEU A 1 256 ? 2.599 10.761 -19.913 1.00 14.65 255 LEU A N 1
ATOM 2268 C CA . LEU A 1 256 ? 2.444 11.029 -18.473 1.00 15.91 255 LEU A CA 1
ATOM 2269 C C . LEU A 1 256 ? 2.972 12.353 -17.990 1.00 14.96 255 LEU A C 1
ATOM 2270 O O . LEU A 1 256 ? 2.556 12.846 -16.900 1.00 19.25 255 LEU A O 1
ATOM 2275 N N . THR A 1 257 ? 3.918 12.913 -18.726 1.00 16.44 256 THR A N 1
ATOM 2276 C CA . THR A 1 257 ? 4.451 14.234 -18.410 1.00 17.24 256 THR A CA 1
ATOM 2277 C C . THR A 1 257 ? 3.439 15.355 -18.552 1.00 15.89 256 THR A C 1
ATOM 2278 O O . THR A 1 257 ? 3.620 16.407 -17.964 1.00 20.33 256 THR A O 1
ATOM 2282 N N . LYS A 1 258 ? 2.364 15.084 -19.313 1.00 14.89 257 LYS A N 1
ATOM 2283 C CA . LYS A 1 258 ? 1.291 16.044 -19.453 1.00 15.47 257 LYS A CA 1
ATOM 2284 C C . LYS A 1 258 ? -0.105 15.591 -19.065 1.00 12.33 257 LYS A C 1
ATOM 2285 O O . LYS A 1 258 ? -0.946 16.437 -18.752 1.00 16.64 257 LYS A O 1
ATOM 2291 N N . ILE A 1 259 ? -0.339 14.285 -19.048 1.00 12.37 258 ILE A N 1
ATOM 2292 C CA . ILE A 1 259 ? -1.669 13.732 -18.816 1.00 13.09 258 ILE A CA 1
ATOM 2293 C C . ILE A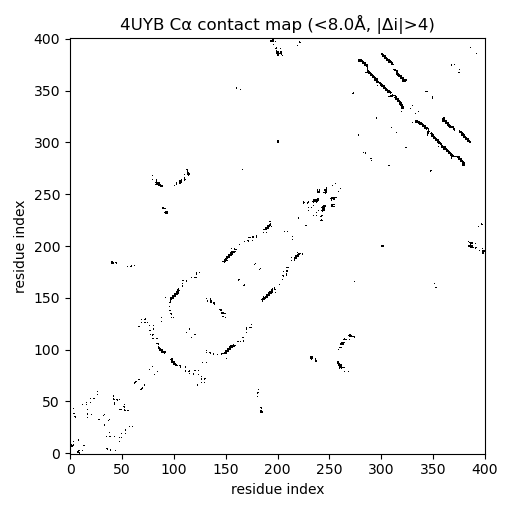 1 259 ? -1.577 12.812 -17.568 1.00 14.41 258 ILE A C 1
ATOM 2294 O O . ILE A 1 259 ? -0.788 11.905 -17.536 1.00 14.09 258 ILE A O 1
ATOM 2299 N N . ASN A 1 260 ? -2.455 13.113 -16.619 1.00 13.26 259 ASN A N 1
ATOM 2300 C CA . ASN A 1 260 ? -2.592 12.261 -15.377 1.00 13.20 259 ASN A CA 1
ATOM 2301 C C . ASN A 1 260 ? -3.666 11.171 -15.618 1.00 12.88 259 ASN A C 1
ATOM 2302 O O . ASN A 1 260 ? -4.754 11.452 -16.142 1.00 14.07 259 ASN A O 1
ATOM 2307 N N . TYR A 1 261 ? -3.370 9.994 -15.138 1.00 13.76 260 TYR A N 1
ATOM 2308 C CA . TYR A 1 261 ? -4.267 8.844 -15.311 1.00 14.78 260 TYR A CA 1
ATOM 2309 C C . TYR A 1 261 ? -4.917 8.364 -14.013 1.00 14.76 260 TYR A C 1
ATOM 2310 O O . TYR A 1 261 ? -5.347 7.227 -13.899 1.00 17.15 260 TYR A O 1
ATOM 2319 N N . GLY A 1 262 ? -4.999 9.273 -13.031 1.00 14.54 261 GLY A N 1
ATOM 2320 C CA . GLY A 1 262 ? -5.768 8.989 -11.825 1.00 15.56 261 GLY A CA 1
ATOM 2321 C C . GLY A 1 262 ? -5.182 7.832 -10.983 1.00 16.57 261 GLY A C 1
ATOM 2322 O O . GLY A 1 262 ? -3.963 7.724 -10.809 1.00 18.90 261 GLY A O 1
ATOM 2323 N N . GLY A 1 263 ? -6.078 6.995 -10.499 1.00 16.45 262 GLY A N 1
ATOM 2324 C CA . GLY A 1 263 ? -5.693 5.934 -9.646 1.00 20.61 262 GLY A CA 1
ATOM 2325 C C . GLY A 1 263 ? -6.229 6.096 -8.218 1.00 18.98 262 GLY A C 1
ATOM 2326 O O . GLY A 1 263 ? -6.754 7.147 -7.838 1.00 17.12 262 GLY A O 1
ATOM 2327 N N . GLU A 1 264 ? -6.075 5.006 -7.455 1.00 18.88 263 GLU A N 1
ATOM 2328 C CA . GLU A 1 264 ? -6.603 4.988 -6.071 1.00 20.76 263 GLU A CA 1
ATOM 2329 C C . GLU A 1 264 ? -5.725 5.863 -5.175 1.00 20.15 263 GLU A C 1
ATOM 2330 O O . GLU A 1 264 ? -4.500 5.742 -5.122 1.00 22.58 263 GLU A O 1
ATOM 2336 N N . ILE A 1 265 ? -6.386 6.747 -4.456 1.00 20.07 264 ILE A N 1
ATOM 2337 C CA . ILE A 1 265 ? -5.701 7.675 -3.487 1.00 18.88 264 ILE A CA 1
ATOM 2338 C C . ILE A 1 265 ? -5.422 6.933 -2.177 1.00 18.30 264 ILE A C 1
ATOM 2339 O O . ILE A 1 265 ? -6.295 6.358 -1.617 1.00 20.88 264 ILE A O 1
ATOM 2344 N N . PRO A 1 266 ? -4.160 6.973 -1.718 1.00 20.17 265 PRO A N 1
ATOM 2345 C CA . PRO A 1 266 ? -3.804 6.400 -0.394 1.00 22.30 265 PRO A CA 1
ATOM 2346 C C . PRO A 1 266 ? -4.734 6.918 0.694 1.00 22.46 265 PRO A C 1
ATOM 2347 O O . PRO A 1 266 ? -4.993 8.111 0.805 1.00 21.07 265 PRO A O 1
ATOM 2351 N N . LYS A 1 267 ? -5.245 5.986 1.468 1.00 23.76 266 LYS A N 1
ATOM 2352 C CA . LYS A 1 267 ? -6.149 6.344 2.618 1.00 22.70 266 LYS A CA 1
ATOM 2353 C C . LYS A 1 267 ? -5.469 7.267 3.624 1.00 23.68 266 LYS A C 1
ATOM 2354 O O . LYS A 1 267 ? -6.110 8.003 4.288 1.00 24.65 266 LYS A O 1
ATOM 2360 N N . SER A 1 268 ? -4.142 7.216 3.676 1.00 25.16 267 SER A N 1
ATOM 2361 C CA . SER A 1 268 ? -3.351 8.117 4.516 1.00 28.50 267 SER A CA 1
ATOM 2362 C C . SER A 1 268 ? -3.493 9.554 4.106 1.00 28.41 267 SER A C 1
ATOM 2363 O O . SER A 1 268 ? -3.115 10.410 4.882 1.00 33.74 267 SER A O 1
ATOM 2366 N N . MET A 1 269 ? -4.044 9.799 2.888 1.00 23.10 268 MET A N 1
ATOM 2367 C CA . MET A 1 269 ? -4.221 11.180 2.480 1.00 25.36 268 MET A CA 1
ATOM 2368 C C . MET A 1 269 ? -5.623 11.738 2.779 1.00 21.46 268 MET A C 1
ATOM 2369 O O . MET A 1 269 ? -5.844 12.935 2.544 1.00 22.45 268 MET A O 1
ATOM 2374 N N . TYR A 1 270 ? -6.517 10.939 3.304 1.00 20.25 269 TYR A N 1
ATOM 2375 C CA . TYR A 1 270 ? -7.864 11.363 3.548 1.00 19.67 269 TYR A CA 1
ATOM 2376 C C . TYR A 1 270 ? -7.924 12.346 4.703 1.00 18.49 269 TYR A C 1
ATOM 2377 O O . TYR A 1 270 ? -7.206 12.150 5.766 1.00 23.71 269 TYR A O 1
ATOM 2386 N N A VAL A 1 271 ? -8.765 13.364 4.565 0.50 19.02 270 VAL A N 1
ATOM 2387 N N B VAL A 1 271 ? -8.759 13.344 4.520 0.50 17.83 270 VAL A N 1
ATOM 2388 C CA A VAL A 1 271 ? -9.087 14.313 5.648 0.50 20.64 270 VAL A CA 1
ATOM 2389 C CA B VAL A 1 271 ? -9.046 14.297 5.540 0.50 17.83 270 VAL A CA 1
ATOM 2390 C C A VAL A 1 271 ? -10.457 14.136 6.332 0.50 20.04 270 VAL A C 1
ATOM 2391 C C B VAL A 1 271 ? -10.302 13.918 6.381 0.50 19.31 270 VAL A C 1
ATOM 2392 O O A VAL A 1 271 ? -10.769 14.759 7.363 0.50 23.67 270 VAL A O 1
ATOM 2393 O O B VAL A 1 271 ? -10.305 14.123 7.585 0.50 23.73 270 VAL A O 1
ATOM 2400 N N . ARG A 1 272 ? -11.274 13.309 5.722 1.00 19.23 271 ARG A N 1
ATOM 2401 C CA A ARG A 1 272 ? -12.570 12.974 6.180 0.50 19.82 271 ARG A CA 1
ATOM 2402 C CA B ARG A 1 272 ? -12.588 13.013 6.170 0.50 19.86 271 ARG A CA 1
ATOM 2403 C C . ARG A 1 272 ? -12.976 11.615 5.654 1.00 19.56 271 ARG A C 1
ATOM 2404 O O . ARG A 1 272 ? -12.311 11.049 4.809 1.00 20.48 271 ARG A O 1
ATOM 2419 N N . ASP A 1 273 ? -14.047 11.076 6.238 1.00 21.45 272 ASP A N 1
ATOM 2420 C CA . ASP A 1 273 ? -14.594 9.762 5.825 1.00 22.42 272 ASP A CA 1
ATOM 2421 C C . ASP A 1 273 ? -15.994 9.855 5.200 1.00 20.13 272 ASP A C 1
ATOM 2422 O O . ASP A 1 273 ? -16.606 8.864 4.961 1.00 22.89 272 ASP A O 1
ATOM 2427 N N . GLN A 1 274 ? -16.487 11.056 4.980 1.00 20.78 273 GLN A N 1
ATOM 2428 C CA . GLN A 1 274 ? -17.835 11.321 4.470 1.00 21.13 273 GLN A CA 1
ATOM 2429 C C . GLN A 1 274 ? -17.936 12.789 4.148 1.00 21.79 273 GLN A C 1
ATOM 2430 O O . GLN A 1 274 ? -17.146 13.604 4.653 1.00 23.30 273 GLN A O 1
ATOM 2436 N N . VAL A 1 275 ? -18.866 13.139 3.281 1.00 22.97 274 VAL A N 1
ATOM 2437 C CA . VAL A 1 275 ? -19.184 14.528 3.059 1.00 25.51 274 VAL A CA 1
ATOM 2438 C C . VAL A 1 275 ? -20.570 14.791 3.724 1.00 27.62 274 VAL A C 1
ATOM 2439 O O . VAL A 1 275 ? -21.421 13.918 3.790 1.00 36.86 274 VAL A O 1
ATOM 2443 N N . LYS A 1 276 ? -20.779 16.025 4.109 1.00 29.63 275 LYS A N 1
ATOM 2444 C CA . LYS A 1 276 ? -22.023 16.450 4.754 1.00 32.12 275 LYS A CA 1
ATOM 2445 C C . LYS A 1 276 ? -23.149 16.310 3.812 1.00 26.90 275 LYS A C 1
ATOM 2446 O O . LYS A 1 276 ? -23.006 16.668 2.647 1.00 31.82 275 LYS A O 1
ATOM 2452 N N . THR A 1 277 ? -24.259 15.788 4.267 1.00 30.10 276 THR A N 1
ATOM 2453 C CA . THR A 1 277 ? -25.467 15.809 3.419 1.00 34.26 276 THR A CA 1
ATOM 2454 C C . THR A 1 277 ? -26.731 15.870 4.254 1.00 32.42 276 THR A C 1
ATOM 2455 O O . THR A 1 277 ? -26.749 15.513 5.463 1.00 35.27 276 THR A O 1
ATOM 2459 N N . GLN A 1 278 ? -27.781 16.280 3.647 1.00 29.19 277 GLN A N 1
ATOM 2460 C CA . GLN A 1 278 ? -29.099 16.359 4.189 1.00 33.85 277 GLN A CA 1
ATOM 2461 C C . GLN A 1 278 ? -29.877 15.226 3.438 1.00 24.82 277 GLN A C 1
ATOM 2462 O O . GLN A 1 278 ? -29.533 14.825 2.312 1.00 34.39 277 GLN A O 1
ATOM 2468 N N . TYR A 1 279 ? -30.949 14.783 4.043 1.00 19.77 278 TYR A N 1
ATOM 2469 C CA . TYR A 1 279 ? -31.770 13.730 3.554 1.00 17.21 278 TYR A CA 1
ATOM 2470 C C . TYR A 1 279 ? -33.168 14.179 3.232 1.00 18.63 278 TYR A C 1
ATOM 2471 O O . TYR A 1 279 ? -33.717 15.074 3.884 1.00 20.84 278 TYR A O 1
ATOM 2480 N N . GLU A 1 280 ? -33.775 13.574 2.199 1.00 16.75 279 GLU A N 1
ATOM 2481 C CA . GLU A 1 280 ? -35.122 13.946 1.841 1.00 18.72 279 GLU A CA 1
ATOM 2482 C C . GLU A 1 280 ? -36.190 13.466 2.794 1.00 18.82 279 GLU A C 1
ATOM 2483 O O . GLU A 1 280 ? -37.237 14.114 2.930 1.00 21.73 279 GLU A O 1
ATOM 2489 N N . HIS A 1 281 ? -35.945 12.324 3.443 1.00 17.35 280 HIS A N 1
ATOM 2490 C CA . HIS A 1 281 ? -36.930 11.667 4.314 1.00 18.98 280 HIS A CA 1
ATOM 2491 C C . HIS A 1 281 ? -36.290 11.180 5.590 1.00 16.39 280 HIS A C 1
ATOM 2492 O O . HIS A 1 281 ? -35.148 10.824 5.621 1.00 17.88 280 HIS A O 1
ATOM 2499 N N . SER A 1 282 ? -37.160 11.158 6.622 1.00 19.21 281 SER A N 1
ATOM 2500 C CA . SER A 1 282 ? -36.727 10.456 7.853 1.00 21.12 281 SER A CA 1
ATOM 2501 C C . SER A 1 282 ? -37.983 9.751 8.361 1.00 22.03 281 SER A C 1
ATOM 2502 O O . SER A 1 282 ? -39.075 10.318 8.375 1.00 26.42 281 SER A O 1
ATOM 2505 N N . VAL A 1 283 ? -37.828 8.523 8.763 1.00 17.76 282 VAL A N 1
ATOM 2506 C CA . VAL A 1 283 ? -38.933 7.691 9.220 1.00 19.01 282 VAL A CA 1
ATOM 2507 C C . VAL A 1 283 ? -38.510 7.034 10.567 1.00 19.88 282 VAL A C 1
ATOM 2508 O O . VAL A 1 283 ? -37.340 6.734 10.784 1.00 21.10 282 VAL A O 1
ATOM 2512 N N . GLN A 1 284 ? -39.537 6.736 11.357 1.00 22.87 283 GLN A N 1
ATOM 2513 C CA . GLN A 1 284 ? -39.426 5.962 12.515 1.00 24.11 283 GLN A CA 1
ATOM 2514 C C . GLN A 1 284 ? -39.908 4.574 12.240 1.00 20.86 283 GLN A C 1
ATOM 2515 O O . GLN A 1 284 ? -41.079 4.419 11.751 1.00 25.39 283 GLN A O 1
ATOM 2521 N N . ILE A 1 285 ? -39.103 3.573 12.532 1.00 19.53 284 ILE A N 1
ATOM 2522 C CA . ILE A 1 285 ? -39.486 2.203 12.278 1.00 19.91 284 ILE A CA 1
ATOM 2523 C C . ILE A 1 285 ? -39.567 1.460 13.637 1.00 19.48 284 ILE A C 1
ATOM 2524 O O . ILE A 1 285 ? -38.576 1.426 14.306 1.00 21.75 284 ILE A O 1
ATOM 2529 N N A ASN A 1 286 ? -40.541 0.547 13.856 0.50 17.17 285 ASN A N 1
ATOM 2530 N N B ASN A 1 286 ? -40.831 1.216 13.985 0.50 17.31 285 ASN A N 1
ATOM 2531 C CA A ASN A 1 286 ? -40.494 -0.377 15.047 0.50 16.66 285 ASN A CA 1
ATOM 2532 C CA B ASN A 1 286 ? -41.061 0.510 15.239 0.50 15.43 285 ASN A CA 1
ATOM 2533 C C A ASN A 1 286 ? -39.428 -1.494 15.092 0.50 16.92 285 ASN A C 1
ATOM 2534 C C B ASN A 1 286 ? -40.116 -0.683 15.254 0.50 13.24 285 ASN A C 1
ATOM 2535 O O A ASN A 1 286 ? -39.006 -2.045 14.064 0.50 14.98 285 ASN A O 1
ATOM 2536 O O B ASN A 1 286 ? -39.787 -1.254 14.213 0.50 13.59 285 ASN A O 1
ATOM 2545 N N A ARG A 1 287 ? -38.947 -1.902 16.318 0.50 14.60 286 ARG A N 1
ATOM 2546 N N B ARG A 1 287 ? -39.651 -1.016 16.448 0.50 13.26 286 ARG A N 1
ATOM 2547 C CA A ARG A 1 287 ? -38.132 -3.106 16.498 0.50 13.85 286 ARG A CA 1
ATOM 2548 C CA B ARG A 1 287 ? -38.802 -2.150 16.586 0.50 12.36 286 ARG A CA 1
ATOM 2549 C C A ARG A 1 287 ? -38.729 -4.266 15.688 0.50 15.62 286 ARG A C 1
ATOM 2550 C C B ARG A 1 287 ? -39.425 -3.371 15.939 0.50 11.85 286 ARG A C 1
ATOM 2551 O O A ARG A 1 287 ? -39.937 -4.539 15.791 0.50 15.38 286 ARG A O 1
ATOM 2552 O O B ARG A 1 287 ? -40.632 -3.658 16.058 0.50 11.99 286 ARG A O 1
ATOM 2567 N N A GLY A 1 288 ? -37.923 -4.991 14.876 0.50 13.64 287 GLY A N 1
ATOM 2568 N N B GLY A 1 288 ? -38.576 -4.106 15.237 0.50 13.32 287 GLY A N 1
ATOM 2569 C CA A GLY A 1 288 ? -38.425 -6.018 14.057 0.50 15.17 287 GLY A CA 1
ATOM 2570 C CA B GLY A 1 288 ? -38.930 -5.404 14.576 0.50 15.47 287 GLY A CA 1
ATOM 2571 C C A GLY A 1 288 ? -39.459 -5.510 12.924 0.50 18.91 287 GLY A C 1
ATOM 2572 C C B GLY A 1 288 ? -39.330 -5.398 13.074 0.50 20.28 287 GLY A C 1
ATOM 2573 O O A GLY A 1 288 ? -40.048 -6.355 12.280 0.50 21.18 287 GLY A O 1
ATOM 2574 O O B GLY A 1 288 ? -39.235 -6.417 12.322 0.50 17.89 287 GLY A O 1
ATOM 2575 N N . SER A 1 289 ? -39.729 -4.193 12.708 1.00 20.25 288 SER A N 1
ATOM 2576 C CA . SER A 1 289 ? -40.569 -3.860 11.545 1.00 20.17 288 SER A CA 1
ATOM 2577 C C . SER A 1 289 ? -39.636 -3.415 10.378 1.00 17.64 288 SER A C 1
ATOM 2578 O O . SER A 1 289 ? -38.446 -3.637 10.355 1.00 21.16 288 SER A O 1
ATOM 2581 N N . SER A 1 290 ? -40.293 -2.828 9.400 1.00 18.92 289 SER A N 1
ATOM 2582 C CA . SER A 1 290 ? -39.667 -2.405 8.134 1.00 16.86 289 SER A CA 1
ATOM 2583 C C . SER A 1 290 ? -40.417 -1.193 7.592 1.00 16.83 289 SER A C 1
ATOM 2584 O O . SER A 1 290 ? -41.554 -0.918 7.861 1.00 18.02 289 SER A O 1
ATOM 2587 N N . HIS A 1 291 ? -39.663 -0.516 6.661 1.00 16.22 290 HIS A N 1
ATOM 2588 C CA . HIS A 1 291 ? -40.220 0.593 5.927 1.00 15.58 290 HIS A CA 1
ATOM 2589 C C . HIS A 1 291 ? -39.639 0.477 4.471 1.00 15.00 290 HIS A C 1
ATOM 2590 O O . HIS A 1 291 ? -38.500 0.154 4.329 1.00 15.92 290 HIS A O 1
ATOM 2597 N N . GLN A 1 292 ? -40.550 0.730 3.531 1.00 15.36 291 GLN A N 1
ATOM 2598 C CA . GLN A 1 292 ? -40.039 0.701 2.101 1.00 16.23 291 GLN A CA 1
ATOM 2599 C C . GLN A 1 292 ? -40.636 1.809 1.288 1.00 15.92 291 GLN A C 1
ATOM 2600 O O . GLN A 1 292 ? -41.596 2.463 1.666 1.00 17.79 291 GLN A O 1
ATOM 2606 N N . VAL A 1 293 ? -39.947 2.024 0.124 1.00 14.37 292 VAL A N 1
ATOM 2607 C CA . VAL A 1 293 ? -40.452 2.910 -0.896 1.00 13.46 292 VAL A CA 1
ATOM 2608 C C . VAL A 1 293 ? -40.386 2.075 -2.201 1.00 13.25 292 VAL A C 1
ATOM 2609 O O . VAL A 1 293 ? -39.654 1.118 -2.314 1.00 14.50 292 VAL A O 1
ATOM 2613 N N . GLU A 1 294 ? -41.234 2.556 -3.139 1.00 13.60 293 GLU A N 1
ATOM 2614 C CA . GLU A 1 294 ? -41.363 1.768 -4.398 1.00 14.81 293 GLU A CA 1
ATOM 2615 C C . GLU A 1 294 ? -41.315 2.731 -5.601 1.00 13.52 293 GLU A C 1
ATOM 2616 O O . GLU A 1 294 ? -41.880 3.861 -5.564 1.00 14.82 293 GLU A O 1
ATOM 2622 N N . TYR A 1 295 ? -40.653 2.245 -6.654 1.00 14.01 294 TYR A N 1
ATOM 2623 C CA . TYR A 1 295 ? -40.497 3.008 -7.888 1.00 14.46 294 TYR A CA 1
ATOM 2624 C C . TYR A 1 295 ? -41.007 2.122 -9.063 1.00 13.26 294 TYR A C 1
ATOM 2625 O O . TYR A 1 295 ? -40.495 1.029 -9.284 1.00 16.95 294 TYR A O 1
ATOM 2634 N N . GLU A 1 296 ? -41.965 2.702 -9.786 1.00 14.22 295 GLU A N 1
ATOM 2635 C CA . GLU A 1 296 ? -42.498 2.036 -10.964 1.00 14.08 295 GLU A CA 1
ATOM 2636 C C . GLU A 1 296 ? -41.624 2.483 -12.188 1.00 13.82 295 GLU A C 1
ATOM 2637 O O . GLU A 1 296 ? -41.762 3.595 -12.670 1.00 15.94 295 GLU A O 1
ATOM 2643 N N . ILE A 1 297 ? -40.768 1.561 -12.619 1.00 13.68 296 ILE A N 1
ATOM 2644 C CA . ILE A 1 297 ? -39.841 1.788 -13.714 1.00 12.95 296 ILE A CA 1
ATOM 2645 C C . ILE A 1 297 ? -40.373 1.152 -14.995 1.00 12.67 296 ILE A C 1
ATOM 2646 O O . ILE A 1 297 ? -40.505 -0.060 -15.064 1.00 15.68 296 ILE A O 1
ATOM 2651 N N . LEU A 1 298 ? -40.673 2.022 -15.957 1.00 13.43 297 LEU A N 1
ATOM 2652 C CA . LEU A 1 298 ? -41.154 1.484 -17.295 1.00 13.69 297 LEU A CA 1
ATOM 2653 C C . LEU A 1 298 ? -40.019 1.337 -18.287 1.00 14.66 297 LEU A C 1
ATOM 2654 O O . LEU A 1 298 ? -40.112 0.475 -19.203 1.00 16.98 297 LEU A O 1
ATOM 2659 N N . PHE A 1 299 ? -38.967 2.119 -18.138 1.00 13.12 298 PHE A N 1
ATOM 2660 C CA . PHE A 1 299 ? -37.949 2.312 -19.211 1.00 14.63 298 PHE A CA 1
ATOM 2661 C C . PHE A 1 299 ? -36.602 1.875 -18.642 1.00 15.01 298 PHE A C 1
ATOM 2662 O O . PHE A 1 299 ? -35.960 2.615 -17.849 1.00 15.61 298 PHE A O 1
ATOM 2670 N N . PRO A 1 300 ? -36.140 0.678 -18.968 1.00 15.89 299 PRO A N 1
ATOM 2671 C CA . PRO A 1 300 ? -34.867 0.177 -18.470 1.00 15.71 299 PRO A CA 1
ATOM 2672 C C . PRO A 1 300 ? -33.707 1.114 -18.816 1.00 15.07 299 PRO A C 1
ATOM 2673 O O . PRO A 1 300 ? -33.720 1.838 -19.848 1.00 17.64 299 PRO A O 1
ATOM 2677 N N . GLY A 1 301 ? -32.684 1.105 -17.952 1.00 16.63 300 GLY A N 1
ATOM 2678 C CA . GLY A 1 301 ? -31.492 1.832 -18.106 1.00 18.06 300 GLY A CA 1
ATOM 2679 C C . GLY A 1 301 ? -31.234 3.008 -17.232 1.00 15.51 300 GLY A C 1
ATOM 2680 O O . GLY A 1 301 ? -30.156 3.589 -17.207 1.00 18.03 300 GLY A O 1
ATOM 2681 N N . CYS A 1 302 ? -32.260 3.377 -16.485 1.00 13.88 301 CYS A N 1
ATOM 2682 C CA . CYS A 1 302 ? -32.086 4.380 -15.449 1.00 12.64 301 CYS A CA 1
ATOM 2683 C C . CYS A 1 302 ? -31.319 3.716 -14.266 1.00 13.58 301 CYS A C 1
ATOM 2684 O O . CYS A 1 302 ? -31.238 2.511 -14.148 1.00 14.93 301 CYS A O 1
ATOM 2687 N N . VAL A 1 303 ? -30.725 4.634 -13.454 1.00 12.90 302 VAL A N 1
ATOM 2688 C CA . VAL A 1 303 ? -29.946 4.231 -12.289 1.00 12.84 302 VAL A CA 1
ATOM 2689 C C . VAL A 1 303 ? -30.690 4.651 -11.010 1.00 11.51 302 VAL A C 1
ATOM 2690 O O . VAL A 1 303 ? -31.103 5.795 -10.876 1.00 12.61 302 VAL A O 1
ATOM 2694 N N . LEU A 1 304 ? -30.892 3.663 -10.157 1.00 12.13 303 LEU A N 1
ATOM 2695 C CA A LEU A 1 304 ? -31.442 3.930 -8.825 0.50 12.26 303 LEU A CA 1
ATOM 2696 C CA B LEU A 1 304 ? -31.447 3.942 -8.792 0.50 12.47 303 LEU A CA 1
ATOM 2697 C C . LEU A 1 304 ? -30.268 4.247 -7.882 1.00 12.37 303 LEU A C 1
ATOM 2698 O O . LEU A 1 304 ? -29.330 3.485 -7.842 1.00 13.58 303 LEU A O 1
ATOM 2707 N N . ARG A 1 305 ? -30.383 5.369 -7.177 1.00 11.99 304 ARG A N 1
ATOM 2708 C CA . ARG A 1 305 ? -29.292 5.826 -6.337 1.00 13.06 304 ARG A CA 1
ATOM 2709 C C . ARG A 1 305 ? -29.900 6.191 -4.936 1.00 12.77 304 ARG A C 1
ATOM 2710 O O . ARG A 1 305 ? -30.884 6.821 -4.852 1.00 16.26 304 ARG A O 1
ATOM 2718 N N . TRP A 1 306 ? -29.151 5.718 -3.915 1.00 12.54 305 TRP A N 1
ATOM 2719 C CA . TRP A 1 306 ? -29.655 5.927 -2.521 1.00 12.16 305 TRP A CA 1
ATOM 2720 C C . TRP A 1 306 ? -28.495 6.313 -1.598 1.00 12.23 305 TRP A C 1
ATOM 2721 O O . TRP A 1 306 ? -27.358 5.997 -1.790 1.00 14.45 305 TRP A O 1
ATOM 2732 N N . GLN A 1 307 ? -28.971 6.957 -0.470 1.00 14.44 306 GLN A N 1
ATOM 2733 C CA . GLN A 1 307 ? -28.024 7.212 0.641 1.00 14.57 306 GLN A CA 1
ATOM 2734 C C . GLN A 1 307 ? -28.935 7.132 1.874 1.00 14.16 306 GLN A C 1
ATOM 2735 O O . GLN A 1 307 ? -30.051 7.603 1.881 1.00 14.37 306 GLN A O 1
ATOM 2741 N N . PHE A 1 308 ? -28.372 6.560 2.978 1.00 15.43 307 PHE A N 1
ATOM 2742 C CA . PHE A 1 308 ? -29.081 6.525 4.236 1.00 15.00 307 PHE A CA 1
ATOM 2743 C C . PHE A 1 308 ? -28.088 6.593 5.395 1.00 15.09 307 PHE A C 1
ATOM 2744 O O . PHE A 1 308 ? -26.963 6.212 5.346 1.00 17.57 307 PHE A O 1
ATOM 2752 N N . SER A 1 309 ? -28.716 7.056 6.504 1.00 16.90 308 SER A N 1
ATOM 2753 C CA . SER A 1 309 ? -28.025 7.242 7.826 1.00 16.57 308 SER A CA 1
ATOM 2754 C C . SER A 1 309 ? -28.992 6.810 8.914 1.00 16.65 308 SER A C 1
ATOM 2755 O O . SER A 1 309 ? -30.162 7.076 8.860 1.00 18.29 308 SER A O 1
ATOM 2758 N N . SER A 1 310 ? -28.414 6.145 9.919 1.00 18.63 309 SER A N 1
ATOM 2759 C CA . SER A 1 310 ? -29.255 5.772 11.049 1.00 18.37 309 SER A CA 1
ATOM 2760 C C . SER A 1 310 ? -28.366 5.620 12.281 1.00 20.33 309 SER A C 1
ATOM 2761 O O . SER A 1 310 ? -27.443 4.808 12.299 1.00 22.46 309 SER A O 1
ATOM 2764 N N . ASP A 1 311 ? -28.659 6.473 13.275 1.00 22.59 310 ASP A N 1
ATOM 2765 C CA . ASP A 1 311 ? -27.961 6.371 14.575 1.00 26.54 310 ASP A CA 1
ATOM 2766 C C . ASP A 1 311 ? -28.312 5.099 15.274 1.00 26.46 310 ASP A C 1
ATOM 2767 O O . ASP A 1 311 ? -29.373 4.531 15.095 1.00 30.08 310 ASP A O 1
ATOM 2772 N N . GLY A 1 312 ? -27.375 4.722 16.129 1.00 31.83 311 GLY A N 1
ATOM 2773 C CA . GLY A 1 312 ? -27.631 3.515 16.916 1.00 30.76 311 GLY A CA 1
ATOM 2774 C C . GLY A 1 312 ? -27.143 2.196 16.286 1.00 29.81 311 GLY A C 1
ATOM 2775 O O . GLY A 1 312 ? -25.959 2.067 15.844 1.00 30.34 311 GLY A O 1
ATOM 2776 N N . ALA A 1 313 ? -28.060 1.260 16.226 1.00 28.48 312 ALA A N 1
ATOM 2777 C CA . ALA A 1 313 ? -27.764 -0.079 15.802 1.00 26.15 312 ALA A CA 1
ATOM 2778 C C . ALA A 1 313 ? -27.640 -0.110 14.254 1.00 26.07 312 ALA A C 1
ATOM 2779 O O . ALA A 1 313 ? -28.034 0.835 13.586 1.00 25.10 312 ALA A O 1
ATOM 2781 N N . ASP A 1 314 ? -27.131 -1.238 13.756 1.00 25.34 313 ASP A N 1
ATOM 2782 C CA . ASP A 1 314 ? -27.131 -1.457 12.322 1.00 24.65 313 ASP A CA 1
ATOM 2783 C C . ASP A 1 314 ? -28.581 -1.505 11.795 1.00 24.20 313 ASP A C 1
ATOM 2784 O O . ASP A 1 314 ? -29.554 -1.640 12.572 1.00 23.35 313 ASP A O 1
ATOM 2789 N N . ILE A 1 315 ? -28.713 -1.302 10.492 1.00 21.67 314 ILE A N 1
ATOM 2790 C CA . ILE A 1 315 ? -29.989 -1.342 9.820 1.00 19.57 314 ILE A CA 1
ATOM 2791 C C . ILE A 1 315 ? -29.875 -2.310 8.609 1.00 20.03 314 ILE A C 1
ATOM 2792 O O . ILE A 1 315 ? -28.859 -2.368 7.951 1.00 21.73 314 ILE A O 1
ATOM 2797 N N . GLY A 1 316 ? -30.942 -3.041 8.366 1.00 18.85 315 GLY A N 1
ATOM 2798 C CA . GLY A 1 316 ? -31.051 -3.894 7.164 1.00 18.59 315 GLY A CA 1
ATOM 2799 C C . GLY A 1 316 ? -31.531 -3.123 6.010 1.00 17.67 315 GLY A C 1
ATOM 2800 O O . GLY A 1 316 ? -32.374 -2.242 6.144 1.00 17.01 315 GLY A O 1
ATOM 2801 N N . PHE A 1 317 ? -30.982 -3.418 4.877 1.00 18.24 316 PHE A N 1
ATOM 2802 C CA . PHE A 1 317 ? -31.435 -2.740 3.605 1.00 16.11 316 PHE A CA 1
ATOM 2803 C C . PHE A 1 317 ? -31.236 -3.697 2.414 1.00 16.86 316 PHE A C 1
ATOM 2804 O O . PHE A 1 317 ? -30.231 -4.386 2.331 1.00 18.10 316 PHE A O 1
ATOM 2812 N N . GLY A 1 318 ? -32.209 -3.676 1.528 1.00 15.42 317 GLY A N 1
ATOM 2813 C CA . GLY A 1 318 ? -32.150 -4.479 0.309 1.00 16.02 317 GLY A CA 1
ATOM 2814 C C . GLY A 1 318 ? -33.045 -3.855 -0.740 1.00 17.05 317 GLY A C 1
ATOM 2815 O O . GLY A 1 318 ? -33.871 -3.010 -0.457 1.00 15.66 317 GLY A O 1
ATOM 2816 N N . VAL A 1 319 ? -32.861 -4.313 -1.989 1.00 17.39 318 VAL A N 1
ATOM 2817 C CA . VAL A 1 319 ? -33.690 -3.886 -3.127 1.00 14.74 318 VAL A CA 1
ATOM 2818 C C . VAL A 1 319 ? -34.246 -5.132 -3.789 1.00 14.38 318 VAL A C 1
ATOM 2819 O O . VAL A 1 319 ? -33.516 -6.114 -3.995 1.00 17.27 318 VAL A O 1
ATOM 2823 N N . PHE A 1 320 ? -35.526 -5.061 -4.110 1.00 15.12 319 PHE A N 1
ATOM 2824 C CA . PHE A 1 320 ? -36.300 -6.180 -4.702 1.00 17.26 319 PHE A CA 1
ATOM 2825 C C . PHE A 1 320 ? -37.064 -5.678 -5.920 1.00 16.24 319 PHE A C 1
ATOM 2826 O O . PHE A 1 320 ? -37.265 -4.480 -6.080 1.00 15.78 319 PHE A O 1
ATOM 2834 N N . LEU A 1 321 ? -37.477 -6.646 -6.746 1.00 17.41 320 LEU A N 1
ATOM 2835 C CA . LEU A 1 321 ? -38.260 -6.318 -7.962 1.00 18.27 320 LEU A CA 1
ATOM 2836 C C . LEU A 1 321 ? -39.548 -7.140 -7.938 1.00 18.97 320 LEU A C 1
ATOM 2837 O O . LEU A 1 321 ? -39.532 -8.328 -7.704 1.00 25.85 320 LEU A O 1
ATOM 2842 N N . LYS A 1 322 ? -40.656 -6.451 -8.146 1.00 20.26 321 LYS A N 1
ATOM 2843 C CA . LYS A 1 322 ? -41.948 -7.138 -8.372 1.00 22.56 321 LYS A CA 1
ATOM 2844 C C . LYS A 1 322 ? -42.577 -6.629 -9.687 1.00 22.37 321 LYS A C 1
ATOM 2845 O O . LYS A 1 322 ? -42.117 -5.649 -10.347 1.00 21.04 321 LYS A O 1
ATOM 2851 N N . THR A 1 323 ? -43.655 -7.308 -10.089 1.00 24.90 322 THR A N 1
ATOM 2852 C CA . THR A 1 323 ? -44.255 -6.989 -11.434 1.00 29.29 322 THR A CA 1
ATOM 2853 C C . THR A 1 323 ? -45.081 -5.710 -11.431 1.00 24.98 322 THR A C 1
ATOM 2854 O O . THR A 1 323 ? -45.045 -4.932 -12.401 1.00 28.21 322 THR A O 1
ATOM 2858 N N . LYS A 1 324 ? -45.771 -5.412 -10.328 1.00 25.01 323 LYS A N 1
ATOM 2859 C CA . LYS A 1 324 ? -46.730 -4.306 -10.365 1.00 23.96 323 LYS A CA 1
ATOM 2860 C C . LYS A 1 324 ? -47.010 -3.855 -8.931 1.00 25.11 323 LYS A C 1
ATOM 2861 O O . LYS A 1 324 ? -46.752 -4.535 -7.924 1.00 23.00 323 LYS A O 1
ATOM 2867 N N . MET A 1 325 ? -47.524 -2.654 -8.830 1.00 23.71 324 MET A N 1
ATOM 2868 C CA . MET A 1 325 ? -47.871 -2.093 -7.531 1.00 23.52 324 MET A CA 1
ATOM 2869 C C . MET A 1 325 ? -48.981 -2.888 -6.903 1.00 26.72 324 MET A C 1
ATOM 2870 O O . MET A 1 325 ? -49.943 -3.340 -7.593 1.00 27.68 324 MET A O 1
ATOM 2875 N N . GLY A 1 326 ? -48.874 -3.058 -5.550 1.00 29.08 325 GLY A N 1
ATOM 2876 C CA . GLY A 1 326 ? -49.904 -3.830 -4.811 1.00 31.03 325 GLY A CA 1
ATOM 2877 C C . GLY A 1 326 ? -49.523 -4.007 -3.415 1.00 32.81 325 GLY A C 1
ATOM 2878 O O . GLY A 1 326 ? -48.657 -3.266 -2.904 1.00 29.63 325 GLY A O 1
ATOM 2879 N N . GLU A 1 327 ? -50.168 -4.963 -2.735 1.00 31.71 326 GLU A N 1
ATOM 2880 C CA . GLU A 1 327 ? -49.963 -5.139 -1.298 1.00 33.37 326 GLU A CA 1
ATOM 2881 C C . GLU A 1 327 ? -48.565 -5.649 -1.010 1.00 31.29 326 GLU A C 1
ATOM 2882 O O . GLU A 1 327 ? -47.902 -6.278 -1.882 1.00 29.13 326 GLU A O 1
ATOM 2888 N N . ARG A 1 328 ? -48.097 -5.403 0.198 1.00 30.45 327 ARG A N 1
ATOM 2889 C CA . ARG A 1 328 ? -46.727 -5.749 0.565 1.00 27.52 327 ARG A CA 1
ATOM 2890 C C . ARG A 1 328 ? -46.400 -7.189 0.286 1.00 26.37 327 ARG A C 1
ATOM 2891 O O . ARG A 1 328 ? -47.116 -8.155 0.682 1.00 34.37 327 ARG A O 1
ATOM 2899 N N . GLN A 1 329 ? -45.285 -7.379 -0.432 1.00 26.93 328 GLN A N 1
ATOM 2900 C CA . GLN A 1 329 ? -44.761 -8.711 -0.745 1.00 27.09 328 GLN A CA 1
ATOM 2901 C C . GLN A 1 329 ? -43.638 -9.076 0.187 1.00 26.32 328 GLN A C 1
ATOM 2902 O O . GLN A 1 329 ? -42.837 -8.230 0.606 1.00 26.45 328 GLN A O 1
ATOM 2908 N N . ARG A 1 330 ? -43.580 -10.360 0.514 1.00 28.99 329 ARG A N 1
ATOM 2909 C CA . ARG A 1 330 ? -42.394 -10.910 1.214 1.00 30.76 329 ARG A CA 1
ATOM 2910 C C . ARG A 1 330 ? -41.190 -10.927 0.221 1.00 29.67 329 ARG A C 1
ATOM 2911 O O . ARG A 1 330 ? -41.357 -11.063 -1.018 1.00 30.65 329 ARG A O 1
ATOM 2919 N N . ALA A 1 331 ? -40.013 -10.774 0.768 1.00 31.94 330 ALA A N 1
ATOM 2920 C CA . ALA A 1 331 ? -38.735 -10.815 0.042 1.00 30.56 330 ALA A CA 1
ATOM 2921 C C . ALA A 1 331 ? -38.665 -12.021 -0.888 1.00 34.53 330 ALA A C 1
ATOM 2922 O O . ALA A 1 331 ? -38.277 -11.891 -2.065 1.00 34.41 330 ALA A O 1
ATOM 2924 N N . GLY A 1 332 ? -39.114 -13.201 -0.356 1.00 35.86 331 GLY A N 1
ATOM 2925 C CA . GLY A 1 332 ? -39.058 -14.446 -1.116 1.00 39.20 331 GLY A CA 1
ATOM 2926 C C . GLY A 1 332 ? -40.075 -14.546 -2.225 1.00 39.97 331 GLY A C 1
ATOM 2927 O O . GLY A 1 332 ? -39.952 -15.469 -3.110 1.00 44.82 331 GLY A O 1
ATOM 2928 N N . GLU A 1 333 ? -41.070 -13.637 -2.228 1.00 36.38 332 GLU A N 1
ATOM 2929 C CA . GLU A 1 333 ? -42.079 -13.547 -3.336 1.00 34.15 332 GLU A CA 1
ATOM 2930 C C . GLU A 1 333 ? -41.637 -12.641 -4.478 1.00 29.65 332 GLU A C 1
ATOM 2931 O O . GLU A 1 333 ? -42.320 -12.567 -5.523 1.00 35.13 332 GLU A O 1
ATOM 2937 N N . MET A 1 334 ? -40.505 -11.965 -4.318 1.00 30.66 333 MET A N 1
ATOM 2938 C CA . MET A 1 334 ? -40.086 -10.946 -5.263 1.00 29.19 333 MET A CA 1
ATOM 2939 C C . MET A 1 334 ? -38.750 -11.427 -5.909 1.00 28.36 333 MET A C 1
ATOM 2940 O O . MET A 1 334 ? -38.162 -12.390 -5.471 1.00 39.07 333 MET A O 1
ATOM 2945 N N . THR A 1 335 ? -38.324 -10.766 -6.927 1.00 33.47 334 THR A N 1
ATOM 2946 C CA . THR A 1 335 ? -37.042 -11.049 -7.582 1.00 34.65 334 THR A CA 1
ATOM 2947 C C . THR A 1 335 ? -35.994 -10.272 -6.754 1.00 31.60 334 THR A C 1
ATOM 2948 O O . THR A 1 335 ? -36.129 -9.057 -6.528 1.00 26.40 334 THR A O 1
ATOM 2952 N N . GLU A 1 336 ? -35.014 -11.031 -6.198 1.00 38.44 335 GLU A N 1
ATOM 2953 C CA . GLU A 1 336 ? -33.979 -10.334 -5.471 1.00 37.93 335 GLU A CA 1
ATOM 2954 C C . GLU A 1 336 ? -33.197 -9.482 -6.556 1.00 36.56 335 GLU A C 1
ATOM 2955 O O . GLU A 1 336 ? -33.060 -9.872 -7.658 1.00 46.92 335 GLU A O 1
ATOM 2961 N N . VAL A 1 337 ? -32.852 -8.270 -6.223 1.00 24.41 336 VAL A N 1
ATOM 2962 C CA . VAL A 1 337 ? -32.024 -7.382 -6.999 1.00 22.03 336 VAL A CA 1
ATOM 2963 C C . VAL A 1 337 ? -30.729 -7.175 -6.217 1.00 20.51 336 VAL A C 1
ATOM 2964 O O . VAL A 1 337 ? -29.646 -7.428 -6.690 1.00 27.03 336 VAL A O 1
ATOM 2968 N N . LEU A 1 338 ? -30.903 -6.702 -4.980 1.00 20.69 337 LEU A N 1
ATOM 2969 C CA . LEU A 1 338 ? -29.821 -6.526 -4.039 1.00 21.07 337 LEU A CA 1
ATOM 2970 C C . LEU A 1 338 ? -30.287 -7.161 -2.669 1.00 20.83 337 LEU A C 1
ATOM 2971 O O . LEU A 1 338 ? -31.004 -6.504 -1.918 1.00 18.81 337 LEU A O 1
ATOM 2976 N N . PRO A 1 339 ? -29.872 -8.389 -2.395 1.00 25.54 338 PRO A N 1
ATOM 2977 C CA . PRO A 1 339 ? -30.344 -9.084 -1.257 1.00 28.61 338 PRO A CA 1
ATOM 2978 C C . PRO A 1 339 ? -30.013 -8.268 0.008 1.00 26.56 338 PRO A C 1
ATOM 2979 O O . PRO A 1 339 ? -28.960 -7.580 0.090 1.00 26.53 338 PRO A O 1
ATOM 2983 N N . SER A 1 340 ? -30.921 -8.296 0.950 1.00 24.38 339 SER A N 1
ATOM 2984 C CA . SER A 1 340 ? -30.819 -7.525 2.166 1.00 23.30 339 SER A CA 1
ATOM 2985 C C . SER A 1 340 ? -29.590 -7.948 2.963 1.00 27.34 339 SER A C 1
ATOM 2986 O O . SER A 1 340 ? -29.256 -9.130 3.034 1.00 29.95 339 SER A O 1
ATOM 2989 N N . GLN A 1 341 ? -28.938 -6.950 3.520 1.00 22.25 340 GLN A N 1
ATOM 2990 C CA . GLN A 1 341 ? -27.817 -7.136 4.408 1.00 25.89 340 GLN A CA 1
ATOM 2991 C C . GLN A 1 341 ? -27.886 -6.116 5.517 1.00 23.93 340 GLN A C 1
ATOM 2992 O O . GLN A 1 341 ? -28.583 -5.123 5.471 1.00 21.88 340 GLN A O 1
ATOM 2998 N N . ARG A 1 342 ? -27.074 -6.381 6.529 1.00 25.43 341 ARG A N 1
ATOM 2999 C CA . ARG A 1 342 ? -26.898 -5.554 7.678 1.00 28.10 341 ARG A CA 1
ATOM 3000 C C . ARG A 1 342 ? -25.847 -4.486 7.371 1.00 24.60 341 ARG A C 1
ATOM 3001 O O . ARG A 1 342 ? -24.749 -4.799 6.955 1.00 28.44 341 ARG A O 1
ATOM 3009 N N . TYR A 1 343 ? -26.181 -3.244 7.633 1.00 20.57 342 TYR A N 1
ATOM 3010 C CA . TYR A 1 343 ? -25.303 -2.106 7.401 1.00 21.26 342 TYR A CA 1
ATOM 3011 C C . TYR A 1 343 ? -25.122 -1.264 8.677 1.00 22.16 342 TYR A C 1
ATOM 3012 O O . TYR A 1 343 ? -26.074 -0.940 9.335 1.00 24.45 342 TYR A O 1
ATOM 3021 N N . ASN A 1 344 ? -23.877 -0.852 8.966 1.00 24.73 343 ASN A N 1
ATOM 3022 C CA . ASN A 1 344 ? -23.604 0.179 9.908 1.00 25.79 343 ASN A CA 1
ATOM 3023 C C . ASN A 1 344 ? -23.702 1.478 9.201 1.00 21.95 343 ASN A C 1
ATOM 3024 O O . ASN A 1 344 ? -22.808 1.855 8.499 1.00 28.92 343 ASN A O 1
ATOM 3029 N N . ALA A 1 345 ? -24.790 2.164 9.399 1.00 19.81 344 ALA A N 1
ATOM 3030 C CA . ALA A 1 345 ? -25.065 3.486 8.835 1.00 20.14 344 ALA A CA 1
ATOM 3031 C C . ALA A 1 345 ? -24.998 4.610 9.882 1.00 20.70 344 ALA A C 1
ATOM 3032 O O . ALA A 1 345 ? -25.542 5.735 9.688 1.00 20.00 344 ALA A O 1
ATOM 3034 N N . HIS A 1 346 ? -24.375 4.299 11.048 1.00 23.67 345 HIS A N 1
ATOM 3035 C CA . HIS A 1 346 ? -24.257 5.327 12.058 1.00 25.98 345 HIS A CA 1
ATOM 3036 C C . HIS A 1 346 ? -22.975 6.136 11.965 1.00 27.30 345 HIS A C 1
ATOM 3037 O O . HIS A 1 346 ? -23.060 7.342 11.971 1.00 36.49 345 HIS A O 1
ATOM 3044 N N . MET A 1 347 ? -21.849 5.532 11.826 1.00 25.49 346 MET A N 1
ATOM 3045 C CA . MET A 1 347 ? -20.572 6.331 11.797 1.00 32.28 346 MET A CA 1
ATOM 3046 C C . MET A 1 347 ? -20.411 7.058 10.506 1.00 26.30 346 MET A C 1
ATOM 3047 O O . MET A 1 347 ? -19.961 8.185 10.488 1.00 30.18 346 MET A O 1
ATOM 3052 N N A VAL A 1 348 ? -20.778 6.370 9.424 0.50 24.32 347 VAL A N 1
ATOM 3053 N N B VAL A 1 348 ? -20.806 6.383 9.428 0.50 23.46 347 VAL A N 1
ATOM 3054 C CA A VAL A 1 348 ? -20.683 6.956 8.072 0.50 22.64 347 VAL A CA 1
ATOM 3055 C CA B VAL A 1 348 ? -20.660 6.917 8.064 0.50 21.94 347 VAL A CA 1
ATOM 3056 C C A VAL A 1 348 ? -21.953 6.521 7.362 0.50 21.01 347 VAL A C 1
ATOM 3057 C C B VAL A 1 348 ? -21.917 6.486 7.317 0.50 20.28 347 VAL A C 1
ATOM 3058 O O A VAL A 1 348 ? -22.478 5.443 7.627 0.50 22.32 347 VAL A O 1
ATOM 3059 O O B VAL A 1 348 ? -22.398 5.374 7.499 0.50 22.02 347 VAL A O 1
ATOM 3066 N N . PRO A 1 349 ? -22.461 7.393 6.452 1.00 22.38 348 PRO A N 1
ATOM 3067 C CA . PRO A 1 349 ? -23.679 7.001 5.716 1.00 23.01 348 PRO A CA 1
ATOM 3068 C C . PRO A 1 349 ? -23.383 5.898 4.757 1.00 19.73 348 PRO A C 1
ATOM 3069 O O . PRO A 1 349 ? -22.237 5.758 4.311 1.00 22.96 348 PRO A O 1
ATOM 3073 N N . GLU A 1 350 ? -24.442 5.161 4.418 1.00 18.01 349 GLU A N 1
ATOM 3074 C CA A GLU A 1 350 ? -24.339 4.106 3.387 0.50 19.05 349 GLU A CA 1
ATOM 3075 C CA B GLU A 1 350 ? -24.378 4.087 3.411 0.50 18.51 349 GLU A CA 1
ATOM 3076 C C . GLU A 1 350 ? -24.957 4.721 2.111 1.00 18.02 349 GLU A C 1
ATOM 3077 O O . GLU A 1 350 ? -25.980 5.411 2.149 1.00 20.93 349 GLU A O 1
ATOM 3088 N N . ASP A 1 351 ? -24.261 4.478 1.016 1.00 18.00 350 ASP A N 1
ATOM 3089 C CA . ASP A 1 351 ? -24.747 4.930 -0.265 1.00 17.68 350 ASP A CA 1
ATOM 3090 C C . ASP A 1 351 ? -24.522 3.797 -1.281 1.00 16.47 350 ASP A C 1
ATOM 3091 O O . ASP A 1 351 ? -23.620 2.960 -1.127 1.00 19.51 350 ASP A O 1
ATOM 3096 N N . GLY A 1 352 ? -25.342 3.810 -2.324 1.00 15.01 351 GLY A N 1
ATOM 3097 C CA . GLY A 1 352 ? -25.106 2.819 -3.340 1.00 16.46 351 GLY A CA 1
ATOM 3098 C C . GLY A 1 352 ? -25.972 3.165 -4.546 1.00 15.21 351 GLY A C 1
ATOM 3099 O O . GLY A 1 352 ? -26.666 4.194 -4.569 1.00 15.06 351 GLY A O 1
ATOM 3100 N N . ASN A 1 353 ? -25.864 2.309 -5.581 1.00 15.64 352 ASN A N 1
ATOM 3101 C CA . ASN A 1 353 ? -26.698 2.492 -6.775 1.00 15.65 352 ASN A CA 1
ATOM 3102 C C . ASN A 1 353 ? -26.753 1.207 -7.523 1.00 14.90 352 ASN A C 1
ATOM 3103 O O . ASN A 1 353 ? -25.987 0.270 -7.273 1.00 18.59 352 ASN A O 1
ATOM 3108 N N . LEU A 1 354 ? -27.686 1.166 -8.487 1.00 13.72 353 LEU A N 1
ATOM 3109 C CA . LEU A 1 354 ? -27.775 0.022 -9.369 1.00 14.80 353 LEU A CA 1
ATOM 3110 C C . LEU A 1 354 ? -28.488 0.471 -10.634 1.00 14.50 353 LEU A C 1
ATOM 3111 O O . LEU A 1 354 ? -29.235 1.424 -10.651 1.00 16.12 353 LEU A O 1
ATOM 3116 N N . THR A 1 355 ? -28.192 -0.285 -11.674 1.00 13.71 354 THR A N 1
ATOM 3117 C CA . THR A 1 355 ? -28.908 -0.021 -12.964 1.00 15.98 354 THR A CA 1
ATOM 3118 C C . THR A 1 355 ? -30.162 -0.887 -13.038 1.00 13.80 354 THR A C 1
ATOM 3119 O O . THR A 1 355 ? -30.157 -2.098 -12.808 1.00 17.00 354 THR A O 1
ATOM 3123 N N . CYS A 1 356 ? -31.259 -0.227 -13.328 1.00 13.57 355 CYS A N 1
ATOM 3124 C CA . CYS A 1 356 ? -32.570 -0.888 -13.516 1.00 15.40 355 CYS A CA 1
ATOM 3125 C C . CYS A 1 356 ? -32.605 -1.479 -14.939 1.00 16.51 355 CYS A C 1
ATOM 3126 O O . CYS A 1 356 ? -32.988 -0.786 -15.873 1.00 18.08 355 CYS A O 1
ATOM 3129 N N A SER A 1 357 ? -32.209 -2.721 -15.052 0.50 17.22 356 SER A N 1
ATOM 3130 N N B SER A 1 357 ? -32.203 -2.720 -15.056 0.50 17.70 356 SER A N 1
ATOM 3131 C CA A SER A 1 357 ? -32.093 -3.330 -16.385 0.50 19.85 356 SER A CA 1
ATOM 3132 C CA B SER A 1 357 ? -32.112 -3.330 -16.393 0.50 20.93 356 SER A CA 1
ATOM 3133 C C A SER A 1 357 ? -33.354 -4.002 -16.879 0.50 19.65 356 SER A C 1
ATOM 3134 C C B SER A 1 357 ? -33.414 -3.857 -16.927 0.50 19.55 356 SER A C 1
ATOM 3135 O O A SER A 1 357 ? -33.352 -4.576 -17.984 0.50 21.24 356 SER A O 1
ATOM 3136 O O B SER A 1 357 ? -33.519 -4.142 -18.111 0.50 21.25 356 SER A O 1
ATOM 3141 N N . GLU A 1 358 ? -34.405 -4.032 -16.054 1.00 21.14 357 GLU A N 1
ATOM 3142 C CA . GLU A 1 358 ? -35.701 -4.571 -16.405 1.00 23.50 357 GLU A CA 1
ATOM 3143 C C . GLU A 1 358 ? -36.768 -3.637 -15.920 1.00 20.45 357 GLU A C 1
ATOM 3144 O O . GLU A 1 358 ? -36.645 -3.028 -14.831 1.00 21.88 357 GLU A O 1
ATOM 3150 N N . ALA A 1 359 ? -37.816 -3.452 -16.673 1.00 20.12 358 ALA A N 1
ATOM 3151 C CA . ALA A 1 359 ? -39.032 -2.760 -16.220 1.00 18.67 358 ALA A CA 1
ATOM 3152 C C . ALA A 1 359 ? -39.686 -3.552 -15.018 1.00 18.26 358 ALA A C 1
ATOM 3153 O O . ALA A 1 359 ? -39.727 -4.783 -15.025 1.00 22.14 358 ALA A O 1
ATOM 3155 N N . GLY A 1 360 ? -40.212 -2.796 -14.067 1.00 16.86 359 GLY A N 1
ATOM 3156 C CA . GLY A 1 360 ? -40.993 -3.358 -13.017 1.00 17.54 359 GLY A CA 1
ATOM 3157 C C . GLY A 1 360 ? -40.997 -2.378 -11.870 1.00 15.12 359 GLY A C 1
ATOM 3158 O O . GLY A 1 360 ? -40.615 -1.237 -12.028 1.00 17.16 359 GLY A O 1
ATOM 3159 N N . VAL A 1 361 ? -41.488 -2.889 -10.702 1.00 15.04 360 VAL A N 1
ATOM 3160 C CA . VAL A 1 361 ? -41.553 -2.023 -9.525 1.00 14.83 360 VAL A CA 1
ATOM 3161 C C . VAL A 1 361 ? -40.404 -2.426 -8.609 1.00 13.95 360 VAL A C 1
ATOM 3162 O O . VAL A 1 361 ? -40.329 -3.598 -8.158 1.00 16.68 360 VAL A O 1
ATOM 3166 N N . TYR A 1 362 ? -39.525 -1.461 -8.387 1.00 13.21 361 TYR A N 1
ATOM 3167 C CA . TYR A 1 362 ? -38.341 -1.641 -7.556 1.00 12.89 361 TYR A CA 1
ATOM 3168 C C . TYR A 1 362 ? -38.714 -1.193 -6.122 1.00 13.31 361 TYR A C 1
ATOM 3169 O O . TYR A 1 362 ? -39.233 -0.123 -5.940 1.00 15.01 361 TYR A O 1
ATOM 3178 N N . VAL A 1 363 ? -38.430 -2.106 -5.196 1.00 13.39 362 VAL A N 1
ATOM 3179 C CA . VAL A 1 363 ? -38.793 -1.902 -3.730 1.00 14.51 362 VAL A CA 1
ATOM 3180 C C . VAL A 1 363 ? -37.504 -1.790 -2.970 1.00 13.14 362 VAL A C 1
ATOM 3181 O O . VAL A 1 363 ? -36.690 -2.697 -2.996 1.00 14.76 362 VAL A O 1
ATOM 3185 N N . LEU A 1 364 ? -37.328 -0.658 -2.309 1.00 12.91 363 LEU A N 1
ATOM 3186 C CA . LEU A 1 364 ? -36.120 -0.413 -1.469 1.00 13.60 363 LEU A CA 1
ATOM 3187 C C . LEU A 1 364 ? -36.621 -0.473 -0.036 1.00 13.88 363 LEU A C 1
ATOM 3188 O O . LEU A 1 364 ? -37.483 0.305 0.334 1.00 15.04 363 LEU A O 1
ATOM 3193 N N . ARG A 1 365 ? -36.070 -1.444 0.668 1.00 13.51 364 ARG A N 1
ATOM 3194 C CA . ARG A 1 365 ? -36.680 -1.817 1.974 1.00 15.21 364 ARG A CA 1
ATOM 3195 C C . ARG A 1 365 ? -35.631 -1.794 3.137 1.00 15.55 364 ARG A C 1
ATOM 3196 O O . ARG A 1 365 ? -34.612 -2.390 3.021 1.00 16.10 364 ARG A O 1
ATOM 3204 N N . PHE A 1 366 ? -35.988 -1.035 4.161 1.00 14.67 365 PHE A N 1
ATOM 3205 C CA . PHE A 1 366 ? -35.262 -0.987 5.412 1.00 15.69 365 PHE A CA 1
ATOM 3206 C C . PHE A 1 366 ? -35.875 -1.953 6.430 1.00 17.44 365 PHE A C 1
ATOM 3207 O O . PHE A 1 366 ? -37.077 -1.876 6.687 1.00 19.31 365 PHE A O 1
ATOM 3215 N N . ASP A 1 367 ? -35.032 -2.844 6.950 1.00 18.58 366 ASP A N 1
ATOM 3216 C CA . ASP A 1 367 ? -35.518 -3.818 7.961 1.00 20.11 366 ASP A CA 1
ATOM 3217 C C . ASP A 1 367 ? -34.840 -3.520 9.286 1.00 20.36 366 ASP A C 1
ATOM 3218 O O . ASP A 1 367 ? -33.632 -3.592 9.403 1.00 22.52 366 ASP A O 1
ATOM 3223 N N . ASN A 1 368 ? -35.648 -3.189 10.265 1.00 20.70 367 ASN A N 1
ATOM 3224 C CA . ASN A 1 368 ? -35.167 -2.821 11.595 1.00 20.43 367 ASN A CA 1
ATOM 3225 C C . ASN A 1 368 ? -35.137 -4.079 12.476 1.00 24.81 367 ASN A C 1
ATOM 3226 O O . ASN A 1 368 ? -35.996 -4.250 13.382 1.00 28.67 367 ASN A O 1
ATOM 3231 N N . THR A 1 369 ? -34.184 -4.942 12.247 1.00 25.89 368 THR A N 1
ATOM 3232 C CA . THR A 1 369 ? -34.060 -6.244 12.947 1.00 29.19 368 THR A CA 1
ATOM 3233 C C . THR A 1 369 ? -32.759 -6.371 13.728 1.00 31.56 368 THR A C 1
ATOM 3234 O O . THR A 1 369 ? -32.353 -7.495 14.049 1.00 37.11 368 THR A O 1
ATOM 3238 N N . TYR A 1 370 ? -32.132 -5.249 14.030 1.00 31.38 369 TYR A N 1
ATOM 3239 C CA . TYR A 1 370 ? -30.862 -5.289 14.794 1.00 35.96 369 TYR A CA 1
ATOM 3240 C C . TYR A 1 370 ? -30.852 -4.370 16.035 1.00 33.71 369 TYR A C 1
ATOM 3241 O O . TYR A 1 370 ? -29.839 -4.302 16.690 1.00 47.33 369 TYR A O 1
ATOM 3250 N N . SER A 1 371 ? -31.938 -3.696 16.397 1.00 36.96 370 SER A N 1
ATOM 3251 C CA . SER A 1 371 ? -31.943 -2.721 17.541 1.00 32.80 370 SER A CA 1
ATOM 3252 C C . SER A 1 371 ? -32.519 -3.391 18.796 1.00 37.50 370 SER A C 1
ATOM 3253 O O . SER A 1 371 ? -32.847 -4.481 18.778 1.00 50.76 370 SER A O 1
ATOM 3256 N N A PHE A 1 372 ? -32.105 -3.021 19.924 0.50 35.62 371 PHE A N 1
ATOM 3257 N N B PHE A 1 372 ? -32.690 -2.588 19.845 0.50 23.25 371 PHE A N 1
ATOM 3258 C CA A PHE A 1 372 ? -32.476 -3.885 21.040 0.50 24.62 371 PHE A CA 1
ATOM 3259 C CA B PHE A 1 372 ? -33.420 -2.915 21.086 0.50 18.82 371 PHE A CA 1
ATOM 3260 C C A PHE A 1 372 ? -33.168 -2.824 21.716 0.50 23.21 371 PHE A C 1
ATOM 3261 C C B PHE A 1 372 ? -34.037 -1.680 21.763 0.50 19.75 371 PHE A C 1
ATOM 3262 O O A PHE A 1 372 ? -33.175 -2.776 22.973 0.50 31.57 371 PHE A O 1
ATOM 3263 O O B PHE A 1 372 ? -34.055 -1.572 23.043 0.50 23.01 371 PHE A O 1
ATOM 3278 N N A VAL A 1 373 ? -33.727 -1.951 20.899 0.50 21.92 372 VAL A N 1
ATOM 3279 N N B VAL A 1 373 ? -34.521 -0.761 21.036 0.50 16.70 372 VAL A N 1
ATOM 3280 C CA A VAL A 1 373 ? -34.511 -0.878 21.374 0.50 19.98 372 VAL A CA 1
ATOM 3281 C CA B VAL A 1 373 ? -35.291 0.397 21.585 0.50 14.57 372 VAL A CA 1
ATOM 3282 C C A VAL A 1 373 ? -35.834 -0.873 20.645 0.50 17.23 372 VAL A C 1
ATOM 3283 C C B VAL A 1 373 ? -36.632 0.390 20.819 0.50 14.46 372 VAL A C 1
ATOM 3284 O O A VAL A 1 373 ? -36.058 -1.606 19.557 0.50 17.91 372 VAL A O 1
ATOM 3285 O O B VAL A 1 373 ? -36.867 -0.359 19.851 0.50 15.46 372 VAL A O 1
ATOM 3292 N N A HIS A 1 374 ? -36.702 -0.072 21.236 0.50 21.66 373 HIS A N 1
ATOM 3293 N N B HIS A 1 374 ? -37.534 1.227 21.256 0.50 14.29 373 HIS A N 1
ATOM 3294 C CA A HIS A 1 374 ? -38.103 0.009 20.851 0.50 21.37 373 HIS A CA 1
ATOM 3295 C CA B HIS A 1 374 ? -38.909 1.196 20.829 0.50 14.97 373 HIS A CA 1
ATOM 3296 C C A HIS A 1 374 ? -38.310 0.326 19.333 0.50 19.41 373 HIS A C 1
ATOM 3297 C C B HIS A 1 374 ? -39.002 1.526 19.314 0.50 14.36 373 HIS A C 1
ATOM 3298 O O A HIS A 1 374 ? -39.167 -0.334 18.709 0.50 21.62 373 HIS A O 1
ATOM 3299 O O B HIS A 1 374 ? -39.802 0.893 18.631 0.50 15.76 373 HIS A O 1
ATOM 3312 N N A ALA A 1 375 ? -37.560 1.317 18.841 0.50 16.92 374 ALA A N 1
ATOM 3313 N N B ALA A 1 375 ? -38.234 2.515 18.899 0.50 13.32 374 ALA A N 1
ATOM 3314 C CA A ALA A 1 375 ? -37.768 1.850 17.431 0.50 15.34 374 ALA A CA 1
ATOM 3315 C CA B ALA A 1 375 ? -38.244 2.863 17.447 0.50 13.56 374 ALA A CA 1
ATOM 3316 C C A ALA A 1 375 ? -36.555 2.633 17.027 0.50 19.24 374 ALA A C 1
ATOM 3317 C C B ALA A 1 375 ? -36.898 3.340 17.038 0.50 17.37 374 ALA A C 1
ATOM 3318 O O A ALA A 1 375 ? -35.598 2.840 17.785 0.50 18.47 374 ALA A O 1
ATOM 3319 O O B ALA A 1 375 ? -36.174 3.973 17.765 0.50 16.82 374 ALA A O 1
ATOM 3322 N N . LYS A 1 376 ? -36.587 3.076 15.706 1.00 20.82 375 LYS A N 1
ATOM 3323 C CA . LYS A 1 376 ? -35.344 3.492 15.071 1.00 20.47 375 LYS A CA 1
ATOM 3324 C C . LYS A 1 376 ? -35.614 4.514 14.009 1.00 19.96 375 LYS A C 1
ATOM 3325 O O . LYS A 1 376 ? -36.558 4.320 13.180 1.00 23.95 375 LYS A O 1
ATOM 3331 N N . LYS A 1 377 ? -34.845 5.558 14.016 1.00 21.20 376 LYS A N 1
ATOM 3332 C CA . LYS A 1 377 ? -34.981 6.596 12.967 1.00 20.19 376 LYS A CA 1
ATOM 3333 C C . LYS A 1 377 ? -33.973 6.318 11.835 1.00 19.31 376 LYS A C 1
ATOM 3334 O O . LYS A 1 377 ? -32.814 6.104 12.032 1.00 21.54 376 LYS A O 1
ATOM 3340 N N . VAL A 1 378 ? -34.508 6.268 10.596 1.00 17.42 377 VAL A N 1
ATOM 3341 C CA . VAL A 1 378 ? -33.674 6.152 9.412 1.00 17.86 377 VAL A CA 1
ATOM 3342 C C . VAL A 1 378 ? -33.946 7.380 8.544 1.00 16.32 377 VAL A C 1
ATOM 3343 O O . VAL A 1 378 ? -35.069 7.678 8.278 1.00 17.13 377 VAL A O 1
ATOM 3347 N N . SER A 1 379 ? -32.845 8.068 8.184 1.00 15.68 378 SER A N 1
ATOM 3348 C CA . SER A 1 379 ? -32.907 9.169 7.254 1.00 16.60 378 SER A CA 1
ATOM 3349 C C . SER A 1 379 ? -32.358 8.693 5.886 1.00 15.17 378 SER A C 1
ATOM 3350 O O . SER A 1 379 ? -31.367 7.966 5.807 1.00 16.16 378 SER A O 1
ATOM 3353 N N . PHE A 1 380 ? -33.051 9.099 4.817 1.00 16.03 379 PHE A N 1
ATOM 3354 C CA . PHE A 1 380 ? -32.638 8.552 3.515 1.00 15.00 379 PHE A CA 1
ATOM 3355 C C . PHE A 1 380 ? -33.130 9.481 2.386 1.00 15.20 379 PHE A C 1
ATOM 3356 O O . 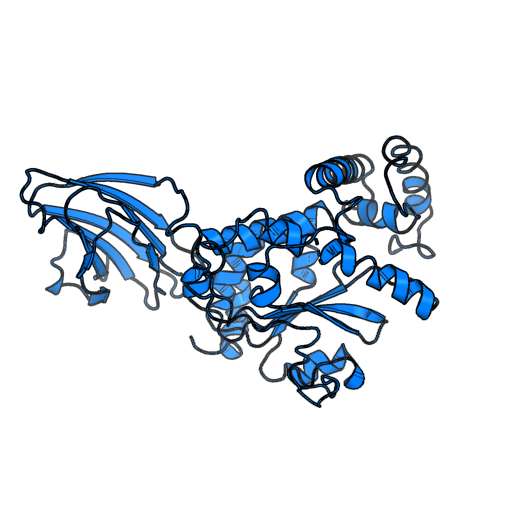PHE A 1 380 ? -33.991 10.271 2.512 1.00 15.43 379 PHE A O 1
ATOM 3364 N N . THR A 1 381 ? -32.416 9.230 1.238 1.00 13.93 380 THR A N 1
ATOM 3365 C CA . THR A 1 381 ? -32.796 9.791 -0.079 1.00 14.41 380 THR A CA 1
ATOM 3366 C C . THR A 1 381 ? -32.640 8.710 -1.077 1.00 13.41 380 THR A C 1
ATOM 3367 O O . THR A 1 381 ? -31.655 8.004 -1.080 1.00 14.34 380 THR A O 1
ATOM 3371 N N . VAL A 1 382 ? -33.654 8.640 -1.966 1.00 13.60 381 VAL A N 1
ATOM 3372 C CA . VAL A 1 382 ? -33.563 7.810 -3.136 1.00 13.64 381 VAL A CA 1
ATOM 3373 C C . VAL A 1 382 ? -33.897 8.689 -4.353 1.00 12.69 381 VAL A C 1
ATOM 3374 O O . VAL A 1 382 ? -34.785 9.457 -4.318 1.00 14.56 381 VAL A O 1
ATOM 3378 N N . GLU A 1 383 ? -33.077 8.492 -5.392 1.00 12.79 382 GLU A N 1
ATOM 3379 C CA . GLU A 1 383 ? -33.323 9.203 -6.683 1.00 13.82 382 GLU A CA 1
ATOM 3380 C C . GLU A 1 383 ? -33.181 8.169 -7.818 1.00 12.26 382 GLU A C 1
ATOM 3381 O O . GLU A 1 383 ? -32.535 7.167 -7.711 1.00 13.98 382 GLU A O 1
ATOM 3387 N N . VAL A 1 384 ? -33.825 8.596 -8.943 1.00 12.13 383 VAL A N 1
ATOM 3388 C CA . VAL A 1 384 ? -33.669 7.844 -10.180 1.00 12.78 383 VAL A CA 1
ATOM 3389 C C . VAL A 1 384 ? -32.984 8.773 -11.194 1.00 12.35 383 VAL A C 1
ATOM 3390 O O . VAL A 1 384 ? -33.479 9.908 -11.414 1.00 14.59 383 VAL A O 1
ATOM 3394 N N . LEU A 1 385 ? -31.896 8.276 -11.767 1.00 11.61 384 LEU A N 1
ATOM 3395 C CA . LEU A 1 385 ? -31.093 9.014 -12.706 1.00 12.80 384 LEU A CA 1
ATOM 3396 C C . LEU A 1 385 ? -31.462 8.481 -14.142 1.00 11.31 384 LEU A C 1
ATOM 3397 O O . LEU A 1 385 ? -31.129 7.343 -14.480 1.00 13.44 384 LEU A O 1
ATOM 3402 N N . LEU A 1 386 ? -32.180 9.322 -14.868 1.00 12.43 385 LEU A N 1
ATOM 3403 C CA . LEU A 1 386 ? -32.713 8.880 -16.207 1.00 12.61 385 LEU A CA 1
ATOM 3404 C C . LEU A 1 386 ? -31.630 9.010 -17.262 1.00 12.16 385 LEU A C 1
ATOM 3405 O O . LEU A 1 386 ? -30.852 9.909 -17.243 1.00 13.13 385 LEU A O 1
ATOM 3410 N N . PRO A 1 387 ? -31.727 8.083 -18.249 1.00 13.29 386 PRO A N 1
ATOM 3411 C CA . PRO A 1 387 ? -30.840 8.248 -19.382 1.00 13.09 386 PRO A CA 1
ATOM 3412 C C . PRO A 1 387 ? -31.358 9.349 -20.341 1.00 13.49 386 PRO A C 1
ATOM 3413 O O . PRO A 1 387 ? -32.542 9.524 -20.502 1.00 15.26 386 PRO A O 1
ATOM 3417 N N . ASP A 1 388 ? -30.409 10.040 -20.966 1.00 13.19 387 ASP A N 1
ATOM 3418 C CA . ASP A 1 388 ? -30.751 10.974 -22.057 1.00 14.17 387 ASP A CA 1
ATOM 3419 C C . ASP A 1 388 ? -31.181 10.079 -23.262 1.00 14.14 387 ASP A C 1
ATOM 3420 O O . ASP A 1 388 ? -30.418 9.279 -23.741 1.00 15.89 387 ASP A O 1
ATOM 3425 N N . GLU A 1 389 ? -32.395 10.312 -23.699 1.00 15.74 388 GLU A N 1
ATOM 3426 C CA . GLU A 1 389 ? -32.999 9.502 -24.742 1.00 16.34 388 GLU A CA 1
ATOM 3427 C C . GLU A 1 389 ? -32.249 9.633 -26.090 1.00 17.03 388 GLU A C 1
ATOM 3428 O O . GLU A 1 389 ? -32.071 8.679 -26.803 1.00 21.37 388 GLU A O 1
ATOM 3434 N N . GLY A 1 390 ? -31.767 10.836 -26.361 1.00 19.44 389 GLY A N 1
ATOM 3435 C CA . GLY A 1 390 ? -31.050 11.113 -27.651 1.00 21.61 389 GLY A CA 1
ATOM 3436 C C . GLY A 1 390 ? -29.721 10.296 -27.642 1.00 21.44 389 GLY A C 1
ATOM 3437 O O . GLY A 1 390 ? -29.347 9.664 -28.648 1.00 25.80 389 GLY A O 1
ATOM 3438 N N . MET A 1 391 ? -28.986 10.260 -26.509 1.00 20.30 390 MET A N 1
ATOM 3439 C CA . MET A 1 391 ? -27.772 9.544 -26.452 1.00 18.81 390 MET A CA 1
ATOM 3440 C C . MET A 1 391 ? -27.983 8.013 -26.472 1.00 19.80 390 MET A C 1
ATOM 3441 O O . MET A 1 391 ? -27.108 7.269 -26.902 1.00 22.90 390 MET A O 1
ATOM 3446 N N . GLN A 1 392 ? -29.148 7.524 -25.979 1.00 22.53 391 GLN A N 1
ATOM 3447 C CA . GLN A 1 392 ? -29.431 6.087 -26.122 1.00 24.08 391 GLN A CA 1
ATOM 3448 C C . GLN A 1 392 ? -29.419 5.660 -27.599 1.00 28.35 391 GLN A C 1
ATOM 3449 O O . GLN A 1 392 ? -29.218 4.507 -27.853 1.00 31.20 391 GLN A O 1
ATOM 3455 N N . LYS A 1 393 ? -29.611 6.587 -28.518 1.00 32.97 392 LYS A N 1
ATOM 3456 C CA . LYS A 1 393 ? -29.401 6.244 -29.965 1.00 31.91 392 LYS A CA 1
ATOM 3457 C C . LYS A 1 393 ? -27.972 5.667 -30.362 1.00 35.14 392 LYS A C 1
ATOM 3458 O O . LYS A 1 393 ? -27.859 4.971 -31.305 1.00 46.84 392 LYS A O 1
ATOM 3464 N N . TYR A 1 394 ? -26.927 6.070 -29.620 1.00 30.98 393 TYR A N 1
ATOM 3465 C CA . TYR A 1 394 ? -25.564 5.505 -29.777 1.00 31.77 393 TYR A CA 1
ATOM 3466 C C . TYR A 1 394 ? -25.377 4.124 -29.124 1.00 32.10 393 TYR A C 1
ATOM 3467 O O . TYR A 1 394 ? -24.303 3.578 -29.201 1.00 38.19 393 TYR A O 1
ATOM 3476 N N . ASP A 1 395 ? -26.418 3.541 -28.491 1.00 37.95 394 ASP A N 1
ATOM 3477 C CA . ASP A 1 395 ? -26.264 2.297 -27.681 1.00 39.52 394 ASP A CA 1
ATOM 3478 C C . ASP A 1 395 ? -25.390 1.212 -28.333 1.00 34.34 394 ASP A C 1
ATOM 3479 O O . ASP A 1 395 ? -24.552 0.601 -27.619 1.00 44.23 394 ASP A O 1
ATOM 3484 N N . LYS A 1 396 ? -25.594 0.955 -29.643 1.00 45.64 395 LYS A N 1
ATOM 3485 C CA . LYS A 1 396 ? -24.789 -0.097 -30.318 1.00 43.45 395 LYS A CA 1
ATOM 3486 C C . LYS A 1 396 ? -23.283 0.101 -30.323 1.00 48.24 395 LYS A C 1
ATOM 3487 O O . LYS A 1 396 ? -22.533 -0.922 -30.386 1.00 47.54 395 LYS A O 1
ATOM 3493 N N . GLU A 1 397 ? -22.802 1.339 -30.296 1.00 36.38 396 GLU A N 1
ATOM 3494 C CA . GLU A 1 397 ? -21.337 1.597 -30.289 1.00 41.45 396 GLU A CA 1
ATOM 3495 C C . GLU A 1 397 ? -20.841 1.856 -28.832 1.00 42.89 396 GLU A C 1
ATOM 3496 O O . GLU A 1 397 ? -19.637 2.082 -28.629 1.00 45.04 396 GLU A O 1
ATOM 3502 N N . LEU A 1 398 ? -21.760 1.844 -27.867 1.00 33.46 397 LEU A N 1
ATOM 3503 C CA . LEU A 1 398 ? -21.317 2.071 -26.458 1.00 26.39 397 LEU A CA 1
ATOM 3504 C C . LEU A 1 398 ? -20.896 0.702 -25.856 1.00 26.65 397 LEU A C 1
ATOM 3505 O O . LEU A 1 398 ? -21.539 -0.353 -26.106 1.00 32.54 397 LEU A O 1
ATOM 3510 N N . THR A 1 399 ? -19.829 0.720 -25.076 1.00 23.95 398 THR A N 1
ATOM 3511 C CA . THR A 1 399 ? -19.252 -0.515 -24.523 1.00 28.14 398 THR A CA 1
ATOM 3512 C C . THR A 1 399 ? -20.029 -1.048 -23.291 1.00 28.46 398 THR A C 1
ATOM 3513 O O . THR A 1 399 ? -20.421 -0.234 -22.365 1.00 29.99 398 THR A O 1
ATOM 3517 N N . PRO A 1 400 ? -20.225 -2.378 -23.225 1.00 33.75 399 PRO A N 1
ATOM 3518 C CA . PRO A 1 400 ? -20.935 -2.893 -21.991 1.00 33.07 399 PRO A CA 1
ATOM 3519 C C . PRO A 1 400 ? -20.231 -2.460 -20.685 1.00 38.25 399 PRO A C 1
ATOM 3520 O O . PRO A 1 400 ? -18.982 -2.328 -20.663 1.00 33.75 399 PRO A O 1
ATOM 3524 N N . VAL A 1 401 ? -21.075 -2.250 -19.668 1.00 41.65 400 VAL A N 1
ATOM 3525 C CA . VAL A 1 401 ? -20.805 -2.034 -18.242 1.00 55.45 400 VAL A CA 1
ATOM 3526 C C . VAL A 1 401 ? -20.909 -0.560 -17.831 1.00 62.29 400 VAL A C 1
ATOM 3527 O O . VAL A 1 401 ? -21.831 0.204 -18.311 1.00 48.11 400 VAL A O 1
#

CATH classification: 3.40.525.10 (+1 more: 2.60.120.680)

GO terms:
  GO:0070062 extracellular exosome (C, HDA)

Secondary structure (DSSP, 8-state):
---SBTTB--HHHHHHHHHHHHHHTTTGGG-S---HHHHHHHHHHTTT-HHHHHHHHHHHHHHHHHTTGGGGGGPPPPHHHHHHS-BEEEEE-TTS-EEEEEE-TT--HHHHHTTS-HHHHHHHHHHHHHHHHHHHHHHHHHHTS----EEEEEE-TT--GGGG-HHHHHHHHHHHHHHHHHSTT-EEEEEEES-BTTHHHHHHHHGGGS-HHHHHTEEE--TTHHHHHHHHS-GGGSBGGGTSSB--TT--TT-TTT-B---PPPGGG-S-SS-----SEEEEEETT-EEEEEEEE-STT-EEEEEEE-SSS-EEEEEEEESSS-SPPPGGGSEEEEEEEEE--SSS-EEEEEE--S-EEEEEEEE--S-SSSEEEEEEEEEEEPPPHHHHTTGGGSBP-

Radius of gyration: 24.68 Å; Cα contacts (8 Å, |Δi|>4): 781; chains: 1; bounding box: 61×67×64 Å

B-factor: mean 22.47, std 11.25, range [9.45, 111.2]

Sequence (401 aa):
SMSGRVGDLSPKQAETLAAKKFFRREENNVVQQDDVVLLPPAALLPPNNPPDDDDYFLLRWLRARNNFDLQKSEEALLRKYMEFRKTMDIDHILDWQPPEVIQKYMPGGLCGYDRDGCPVWYDIIGPLDPKGLLLFSVTKQQDLLKTKMRRDCERILLHECDLQTERLGKKIETIVMIFDCEGLGLKHFWKPLVEVYQEFFGLLEENYPETLKFMLIVKATKLFPVGYNLMKPFLSEEDTRRKIIVLGNNWKEGLLKLISPEELPAQFGGTLTDPDGNPKCLTKINYGGEIPKSMYVVRRDQVKTQYEHSVQINNRRGGSSHQVEYEILFPGCVLLRWQFSSDGADIGFGVFLKTKMGERQRAGEMTEVLPSQRYNAHMVVPEEDGNLTCSSEAGVYVLRFDNTYSFFVVHHAAKKVSFTVEVLLPDEGMQKYDKELTPV

Solvent-accessible surface area: 19874 Å² total; per-residue (Å²): 165,85,50,0,107,58,83,52,43,24,122,173,29,42,92,21,14,60,93,0,77,119,63,0,121,99,19,21,119,44,24,110,72,38,40,61,67,22,0,0,25,0,0,26,25,94,137,39,52,49,148,125,0,48,42,21,0,80,148,12,24,109,15,13,133,100,14,59,8,78,116,0,83,117,63,129,13,43,118,14,5,96,106,42,20,2,10,16,28,2,9,50,10,130,76,7,8,0,0,8,0,6,8,15,10,47,4,25,9,78,0,2,9,20,11,5,57,71,100,37,5,5,37,2,12,0,17,15,4,15,110,6,70,86,36,3,48,61,11,35,141,144,80,73,106,62,8,30,31,11,0,6,0,13,7,8,98,46,14,8,60,105,9,4,20,85,23,6,6,61,7,23,30,67,3,15,12,30,25,41,95,5,21,9,33,24,18,44,59,8,0,8,0,43,3,5,91,14,10,3,2,10,18,44,27,28,64,98,76,9,41,113,42,11,73,174,48,23,59,12,31,23,128,120,28,97,53,11,0,50,156,48,0,14,48,110,54,0,0,32,68,0,22,11,95,50,56,9,135,124,39,43,58,72,4,91,101,122,1,36,36,18,25,143,1,51,136,106,63,57,99,77,83,65,40,201,66,169,57,117,90,65,32,132,5,90,134,55,47,32,61,33,33,66,63,115,14,108,145,66,23,2,0,0,24,17,36,2,29,2,118,55,32,27,0,1,3,0,0,3,11,21,129,154,110,53,141,129,43,176,37,79,111,18,81,100,55,50,66,53,96,143,42,64,1,59,136,53,25,45,48,19,33,21,49,0,94,97,50,10,2,5,0,0,7,3,36,0,77,58,6,174,88,151,30,10,112,0,21,4,25,10,54,42,13,109,15,11,137,36,21,54,177,81,60,210,58,6,58,101,141

Organism: Homo sapiens (NCBI:txid9606)

InterPro domains:
  IPR001251 CRAL-TRIO lipid binding domain [PF00650] (83-243)
  IPR001251 CRAL-TRIO lipid binding domain [PS50191] (76-249)
  IPR001251 CRAL-TRIO lipid binding domain [SM00516] (76-246)
  IPR001251 CRAL-TRIO lipid binding domain [cd00170] (77-244)
  IPR009038 GOLD domain [PS50866] (275-383)
  IPR011074 CRAL/TRIO, N-terminal domain [SM01100] (34-59)
  IPR036273 CRAL/TRIO, N-terminal domain superfamily [SSF46938] (2-74)
  IPR036598 GOLD domain superfamily [SSF101576] (277-387)
  IPR036865 CRAL-TRIO lipid binding domain superfamily [G3DSA:3.40.525.10] (16-275)
  IPR036865 CRAL-TRIO lipid binding domain superfamily [SSF52087] (74-275)